Protein AF-0000000065886481 (afdb_homodimer)

pLDDT: mean 72.01, std 28.27, range [16.69, 98.62]

InterPro domains:
  IPR011701 Major facilitator superfamily [PF07690] (81-277)
  IPR020846 Major facilitator superfamily domain [PS50850] (69-283)
  IPR036259 MFS transporter superfamily [G3DSA:1.20.1250.20] (68-256)
  IPR036259 MFS transporter superfamily [SSF103473] (63-282)
  IPR050327 Proton-linked Monocarboxylate Transporter [PTHR11360] (65-282)

Secondary structure (DSSP, 8-state):
----------------------------------------------HHHHHHTS-HHHHT-----SSHHHHHHHHHHHHHHHHTHHHHTTHHHHHHHHHTTSS----HHHHHHHHHHHHHHHHHHHHHHHHHHHTT-HHHHHHHHHHHHHHHHHHHTT--SHHHHIIIIIIIIHHHHHHHHHHHHHSHHHH-STTHHHHHHHHHHHHHHHHHHHHHHHHHHHHHHHHHHHHHHHHHHHHHHHHHHHHH---SS-----S---S--TTSTTSHHHHHHHHHHH-/----------------------------------------------HHHHHHTS-HHHHT-----SSHHHHHHHHHHHHHHHHTHHHHTTHHHHHHHHHTTSS----HHHHHHHHHHHHHHHHHHHHHHHHHHHTT-HHHHHHHHHHHHHHHHHHHTT--SHHHHIIIIIIIIHHHHHHHHHHHHHSHHHH-STTHHHHHHHHHHHHHHHHHHHHHHHHHHHHHHHHHHHHHHHHHHHHHHHHHHHHH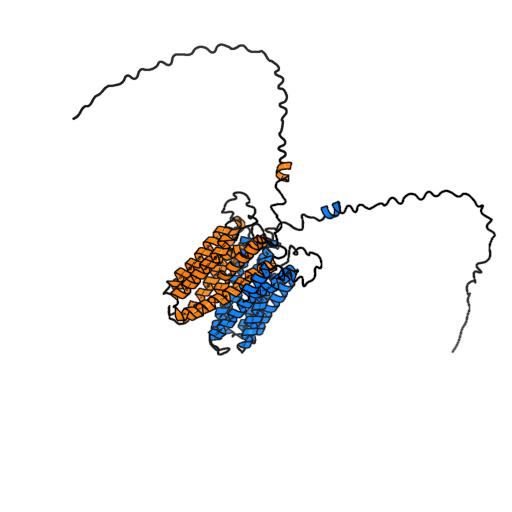---SS-----S---S--TTSTTSHHHHHHHHHHH-

Organism: Phoma sp. (NCBI:txid1707701)

Structure (mmCIF, N/CA/C/O backbone):
data_AF-0000000065886481-model_v1
#
loop_
_entity.id
_entity.type
_entity.pdbx_description
1 polymer 'MFS-type transporter eupM'
#
loop_
_atom_site.group_PDB
_atom_site.id
_atom_site.type_symbol
_atom_site.label_atom_id
_atom_site.label_alt_id
_atom_site.label_comp_id
_atom_site.label_asym_id
_atom_site.label_entity_id
_atom_site.label_seq_id
_atom_site.pdbx_PDB_ins_code
_atom_site.Cartn_x
_atom_site.Cartn_y
_atom_site.Cartn_z
_atom_site.occupancy
_atom_site.B_iso_or_equiv
_atom_site.auth_seq_id
_atom_site.auth_comp_id
_atom_site.auth_asym_id
_atom_site.auth_atom_id
_atom_site.pdbx_PDB_model_num
ATOM 1 N N . MET A 1 1 ? -82.75 -0.588 54.406 1 17.55 1 MET A N 1
ATOM 2 C CA . MET A 1 1 ? -83.062 0.242 55.562 1 17.55 1 MET A CA 1
ATOM 3 C C . MET A 1 1 ? -82.812 1.712 55.281 1 17.55 1 MET A C 1
ATOM 5 O O . MET A 1 1 ? -82.062 2.033 54.344 1 17.55 1 MET A O 1
ATOM 9 N N . SER A 1 2 ? -82.188 2.555 56.25 1 17.47 2 SER A N 1
ATOM 10 C CA . SER A 1 2 ? -82.625 3.791 56.875 1 17.47 2 SER A CA 1
ATOM 11 C C . SER A 1 2 ? -82.188 5.012 56.062 1 17.47 2 SER A C 1
ATOM 13 O O . SER A 1 2 ? -83 5.859 55.719 1 17.47 2 SER A O 1
ATOM 15 N N . ASN A 1 3 ? -81.312 5.957 56.656 1 16.69 3 ASN A N 1
ATOM 16 C CA . ASN A 1 3 ? -81.562 7.273 57.25 1 16.69 3 ASN A CA 1
ATOM 17 C C . ASN A 1 3 ? -81.125 8.391 56.312 1 16.69 3 ASN A C 1
ATOM 19 O O . ASN A 1 3 ? -80.438 8.141 55.312 1 16.69 3 ASN A O 1
ATOM 23 N N . GLN A 1 4 ? -80.125 9.352 56.75 1 17.08 4 GLN A N 1
ATOM 24 C CA . GLN A 1 4 ? -80.312 10.688 57.281 1 17.08 4 GLN A CA 1
ATOM 25 C C . GLN A 1 4 ? -80 11.766 56.25 1 17.08 4 GLN A C 1
ATOM 27 O O . GLN A 1 4 ? -79.375 11.492 55.219 1 17.08 4 GLN A O 1
ATOM 32 N N . HIS A 1 5 ? -79.438 13.055 56.625 1 17.83 5 HIS A N 1
ATOM 33 C CA . HIS A 1 5 ? -79.812 14.445 56.812 1 17.83 5 HIS A CA 1
ATOM 34 C C . HIS A 1 5 ? -79.188 15.352 55.781 1 17.83 5 HIS A C 1
ATOM 36 O O . HIS A 1 5 ? -78.562 14.867 54.812 1 17.83 5 HIS A O 1
ATOM 42 N N . SER A 1 6 ? -78.25 16.469 56.125 1 17.58 6 SER A N 1
ATOM 43 C CA . SER A 1 6 ? -78.5 17.859 56.438 1 17.58 6 SER A CA 1
ATOM 44 C C . SER A 1 6 ? -77.938 18.781 55.344 1 17.58 6 SER A C 1
ATOM 46 O O . SER A 1 6 ? -77.25 18.328 54.438 1 17.58 6 SER A O 1
ATOM 48 N N . SER A 1 7 ? -77.062 19.938 55.656 1 17.5 7 SER A N 1
ATOM 49 C CA . SER A 1 7 ? -77.312 21.375 55.812 1 17.5 7 SER A CA 1
ATOM 50 C C . SER A 1 7 ? -76.688 22.172 54.688 1 17.5 7 SER A C 1
ATOM 52 O O . SER A 1 7 ? -77.312 23.016 54.062 1 17.5 7 SER A O 1
ATOM 54 N N . THR A 1 8 ? -75.25 22.656 54.75 1 18.72 8 THR A N 1
ATOM 55 C CA . THR A 1 8 ? -74.875 24.016 55.125 1 18.72 8 THR A CA 1
ATOM 56 C C . THR A 1 8 ? -74.688 24.891 53.906 1 18.72 8 THR A C 1
ATOM 58 O O . THR A 1 8 ? -74.5 24.391 52.812 1 18.72 8 THR A O 1
ATOM 61 N N . ALA A 1 9 ? -73.812 26.141 53.938 1 19.33 9 ALA A N 1
ATOM 62 C CA . ALA A 1 9 ? -73.875 27.594 53.906 1 19.33 9 ALA A CA 1
ATOM 63 C C . ALA A 1 9 ? -73.312 28.172 52.625 1 19.33 9 ALA A C 1
ATOM 65 O O . ALA A 1 9 ? -72.125 27.922 52.312 1 19.33 9 ALA A O 1
ATOM 66 N N . ALA A 1 10 ? -73.938 28.438 51.469 1 23.09 10 ALA A N 1
ATOM 67 C CA . ALA A 1 10 ? -73.625 28.812 50.094 1 23.09 10 ALA A CA 1
ATOM 68 C C . ALA A 1 10 ? -73.062 30.234 50.031 1 23.09 10 ALA A C 1
ATOM 70 O O . ALA A 1 10 ? -73.75 31.203 50.406 1 23.09 10 ALA A O 1
ATOM 71 N N . PRO A 1 11 ? -71.625 30.375 50.25 1 20.38 11 PRO A N 1
ATOM 72 C CA . PRO A 1 11 ? -71 31.688 50.531 1 20.38 11 PRO A CA 1
ATOM 73 C C . PRO A 1 11 ? -71.5 32.75 49.562 1 20.38 11 PRO A C 1
ATOM 75 O O . PRO A 1 11 ? -71.938 32.469 48.438 1 20.38 11 PRO A O 1
ATOM 78 N N . SER A 1 12 ? -71.438 34.094 50 1 19.14 12 SER A N 1
ATOM 79 C CA . SER A 1 12 ? -71.938 35.438 49.938 1 19.14 12 SER A CA 1
ATOM 80 C C . SER A 1 12 ? -71.5 36.156 48.656 1 19.14 12 SER A C 1
ATOM 82 O O . SER A 1 12 ? -70.312 36.031 48.25 1 19.14 12 SER A O 1
ATOM 84 N N . SER A 1 13 ? -72.375 36.594 47.625 1 22.62 13 SER A N 1
ATOM 85 C CA . SER A 1 13 ? -72.562 37.219 46.344 1 22.62 13 SER A CA 1
ATOM 86 C C . SER A 1 13 ? -72 38.625 46.312 1 22.62 13 SER A C 1
ATOM 88 O O . SER A 1 13 ? -72.562 39.562 46.906 1 22.62 13 SER A O 1
ATOM 90 N N . TYR A 1 14 ? -70.5 38.688 46.625 1 19.89 14 TYR A N 1
ATOM 91 C CA . TYR A 1 14 ? -69.938 40 46.969 1 19.89 14 TYR A CA 1
ATOM 92 C C . TYR A 1 14 ? -70.25 41.031 45.875 1 19.89 14 TYR A C 1
ATOM 94 O O . TYR A 1 14 ? -69.875 40.844 44.719 1 19.89 14 TYR A O 1
ATOM 102 N N . ILE A 1 15 ? -71.375 41.75 45.906 1 22.77 15 ILE A N 1
ATOM 103 C CA . ILE A 1 15 ? -72.062 42.75 45.125 1 22.77 15 ILE A CA 1
ATOM 104 C C . ILE A 1 15 ? -71.188 44 44.938 1 22.77 15 ILE A C 1
ATOM 106 O O . ILE A 1 15 ? -70.938 44.719 45.875 1 22.77 15 ILE A O 1
ATOM 110 N N . LEU A 1 16 ? -70.062 43.75 44.125 1 20.33 16 LEU A N 1
ATOM 111 C CA . LEU A 1 16 ? -68.938 44.688 44 1 20.33 16 LEU A CA 1
ATOM 112 C C . LEU A 1 16 ? -69.438 46.062 43.562 1 20.33 16 LEU A C 1
ATOM 114 O O . LEU A 1 16 ? -69.875 46.25 42.438 1 20.33 16 LEU A O 1
ATOM 118 N N . ASP A 1 17 ? -70.062 46.719 44.406 1 18.33 17 ASP A N 1
ATOM 119 C CA . ASP A 1 17 ? -70.875 47.938 44.312 1 18.33 17 ASP A CA 1
ATOM 120 C C . ASP A 1 17 ? -70.125 49.031 43.594 1 18.33 17 ASP A C 1
ATOM 122 O O . ASP A 1 17 ? -68.938 48.969 43.406 1 18.33 17 ASP A O 1
ATOM 126 N N . SER A 1 18 ? -70.312 50.219 44.062 1 19.55 18 SER A N 1
ATOM 127 C CA . SER A 1 18 ? -70.875 51.469 43.656 1 19.55 18 SER A CA 1
ATOM 128 C C . SER A 1 18 ? -69.812 52.5 43.25 1 19.55 18 SER A C 1
ATOM 130 O O . SER A 1 18 ? -70.062 53.375 42.406 1 19.55 18 SER A O 1
ATOM 132 N N . ALA A 1 19 ? -68.688 52.656 44.125 1 19.2 19 ALA A N 1
ATOM 133 C CA . ALA A 1 19 ? -68.562 54.031 44.625 1 19.2 19 ALA A CA 1
ATOM 134 C C . ALA A 1 19 ? -68 54.969 43.562 1 19.2 19 ALA A C 1
ATOM 136 O O . ALA A 1 19 ? -67.375 54.531 42.594 1 19.2 19 ALA A O 1
ATOM 137 N N . ASN A 1 20 ? -67.312 56.188 44.031 1 21.31 20 ASN A N 1
ATOM 138 C CA . ASN A 1 20 ? -67.5 57.625 44.031 1 21.31 20 ASN A CA 1
ATOM 139 C C . ASN A 1 20 ? -66.75 58.281 42.906 1 21.31 20 ASN A C 1
ATOM 141 O O . ASN A 1 20 ? -65.812 57.688 42.344 1 21.31 20 ASN A O 1
ATOM 145 N N . GLN A 1 21 ? -66.625 59.656 42.906 1 23.11 21 GLN A N 1
ATOM 146 C CA . GLN A 1 21 ? -66.875 60.906 42.188 1 23.11 21 GLN A CA 1
ATOM 147 C C . GLN A 1 21 ? -65.625 61.5 41.562 1 23.11 21 GLN A C 1
ATOM 149 O O . GLN A 1 21 ? -65.625 62.625 41.062 1 23.11 21 GLN A O 1
ATOM 154 N N . PRO A 1 22 ? -64.5 60.75 41.219 1 23.72 22 PRO A N 1
ATOM 155 C CA . PRO A 1 22 ? -63.281 61.531 41.312 1 23.72 22 PRO A CA 1
ATOM 156 C C . PRO A 1 22 ? -63.25 62.719 40.375 1 23.72 22 PRO A C 1
ATOM 158 O O . PRO A 1 22 ? -63.875 62.656 39.281 1 23.72 22 PRO A O 1
ATOM 161 N N . THR A 1 23 ? -62.938 63.938 40.906 1 25.31 23 THR A N 1
ATOM 162 C CA . THR A 1 23 ? -62.938 65.312 40.5 1 25.31 23 THR A CA 1
ATOM 163 C C . THR A 1 23 ? -62.031 65.562 39.281 1 25.31 23 THR A C 1
ATOM 165 O O . THR A 1 23 ? -61.125 64.75 39.031 1 25.31 23 THR A O 1
ATOM 168 N N . SER A 1 24 ? -62.312 66.688 38.5 1 26.06 24 SER A N 1
ATOM 169 C CA . SER A 1 24 ? -62.125 67.188 37.156 1 26.06 24 SER A CA 1
ATOM 170 C C . SER A 1 24 ? -60.656 67.625 36.938 1 26.06 24 SER A C 1
ATOM 172 O O . SER A 1 24 ? -60.219 68.625 37.5 1 26.06 24 SER A O 1
ATOM 174 N N . PHE A 1 25 ? -59.625 66.75 37.031 1 24.38 25 PHE A N 1
ATOM 175 C CA . PHE A 1 25 ? -58.219 67.125 37.062 1 24.38 25 PHE A CA 1
ATOM 176 C C . PHE A 1 25 ? -57.875 68 35.844 1 24.38 25 PHE A C 1
ATOM 178 O O . PHE A 1 25 ? -58.219 67.625 34.719 1 24.38 25 PHE A O 1
ATOM 185 N N . ASP A 1 26 ? -57.5 69.188 36.156 1 25.75 26 ASP A N 1
ATOM 186 C CA . ASP A 1 26 ? -57.156 70.438 35.406 1 25.75 26 ASP A CA 1
ATOM 187 C C . ASP A 1 26 ? -56.094 70.125 34.344 1 25.75 26 ASP A C 1
ATOM 189 O O . ASP A 1 26 ? -55.312 69.188 34.5 1 25.75 26 ASP A O 1
ATOM 193 N N . GLY A 1 27 ? -56.094 70.812 33.156 1 22.34 27 GLY A N 1
ATOM 194 C CA . GLY A 1 27 ? -55.781 70.75 31.734 1 22.34 27 GLY A CA 1
ATOM 195 C C . GLY A 1 27 ? -54.312 70.625 31.453 1 22.34 27 GLY A C 1
ATOM 196 O O . GLY A 1 27 ? -53.875 69.688 30.719 1 22.34 27 GLY A O 1
ATOM 197 N N . ASN A 1 28 ? -53.5 71.688 31.656 1 24.64 28 ASN A N 1
ATOM 198 C CA . ASN A 1 28 ? -52.875 72.375 30.531 1 24.64 28 ASN A CA 1
ATOM 199 C C . ASN A 1 28 ? -51.438 71.875 30.312 1 24.64 28 ASN A C 1
ATOM 201 O O . ASN A 1 28 ? -50.812 72.188 29.312 1 24.64 28 ASN A O 1
ATOM 205 N N . GLU A 1 29 ? -50.688 71.562 31.406 1 25.94 29 GLU A N 1
ATOM 206 C CA . GLU A 1 29 ? -49.281 71.938 31.25 1 25.94 29 GLU A CA 1
ATOM 207 C C . GLU A 1 29 ? -48.594 71.062 30.203 1 25.94 29 GLU A C 1
ATOM 209 O O . GLU A 1 29 ? -48.594 69.875 30.312 1 25.94 29 GLU A O 1
ATOM 214 N N . GLN A 1 30 ? -48.438 71.562 28.953 1 26.36 30 GLN A N 1
ATOM 215 C CA . GLN A 1 30 ? -47.938 71 27.719 1 26.36 30 GLN A CA 1
ATOM 216 C C . GLN A 1 30 ? -46.469 70.562 27.875 1 26.36 30 GLN A C 1
ATOM 218 O O . GLN A 1 30 ? -45.562 71.375 27.766 1 26.36 30 GLN A O 1
ATOM 223 N N . GLY A 1 31 ? -46.031 69.938 29.031 1 25.8 31 GLY A N 1
ATOM 224 C CA . GLY A 1 31 ? -44.594 69.812 29.203 1 25.8 31 GLY A CA 1
ATOM 225 C C . GLY A 1 31 ? -43.906 69.125 28.016 1 25.8 31 GLY A C 1
ATOM 226 O O . GLY A 1 31 ? -44.406 68.188 27.438 1 25.8 31 GLY A O 1
ATOM 227 N N . ASP A 1 32 ? -43.156 69.938 27.266 1 30.11 32 ASP A N 1
ATOM 228 C CA . ASP A 1 32 ? -42.375 69.688 26.031 1 30.11 32 ASP A CA 1
ATOM 229 C C . ASP A 1 32 ? -41.469 68.5 26.188 1 30.11 32 ASP A C 1
ATOM 231 O O . ASP A 1 32 ? -40.562 68.5 27.016 1 30.11 32 ASP A O 1
ATOM 235 N N . VAL A 1 33 ? -41.969 67.25 26.344 1 31.19 33 VAL A N 1
ATOM 236 C CA . VAL A 1 33 ? -41.156 66.062 26.547 1 31.19 33 VAL A CA 1
ATOM 237 C C . VAL A 1 33 ? -40.156 65.938 25.406 1 31.19 33 VAL A C 1
ATOM 239 O O . VAL A 1 33 ? -40.562 65.75 24.25 1 31.19 33 VAL A O 1
ATOM 242 N N . ASN A 1 34 ? -39.125 66.75 25.406 1 33.16 34 ASN A N 1
ATOM 243 C CA . ASN A 1 34 ? -38.062 66.625 24.406 1 33.16 34 ASN A CA 1
ATOM 244 C C . ASN A 1 34 ? -37.594 65.188 24.297 1 33.16 34 ASN A C 1
ATOM 246 O O . ASN A 1 34 ? -37.125 64.562 25.281 1 33.16 34 ASN A O 1
ATOM 250 N N . PRO A 1 35 ? -38.094 64.438 23.312 1 31.16 35 PRO A N 1
ATOM 251 C CA . PRO A 1 35 ? -37.719 63 23.234 1 31.16 35 PRO A CA 1
ATOM 252 C C . PRO A 1 35 ? -36.188 62.812 23.219 1 31.16 35 PRO A C 1
ATOM 254 O O . PRO A 1 35 ? -35.469 63.562 22.562 1 31.16 35 PRO A O 1
ATOM 257 N N . LYS A 1 36 ? -35.562 62.469 24.344 1 36.16 36 LYS A N 1
ATOM 258 C CA . LYS A 1 36 ? -34.125 62.156 24.453 1 36.16 36 LYS A CA 1
ATOM 259 C C . LYS A 1 36 ? -33.688 61.281 23.281 1 36.16 36 LYS A C 1
ATOM 261 O O . LYS A 1 36 ? -34.375 60.344 22.891 1 36.16 36 LYS A O 1
ATOM 266 N N . PRO A 1 37 ? -32.781 61.75 22.453 1 34.16 37 PRO A N 1
ATOM 267 C CA . PRO A 1 37 ? -32.312 60.969 21.312 1 34.16 37 PRO A CA 1
ATOM 268 C C . PRO A 1 37 ? -31.938 59.531 21.703 1 34.16 37 PRO A C 1
ATOM 270 O O . PRO A 1 37 ? -31.391 59.312 22.781 1 34.16 37 PRO A O 1
ATOM 273 N N . LEU A 1 38 ? -32.656 58.531 21.312 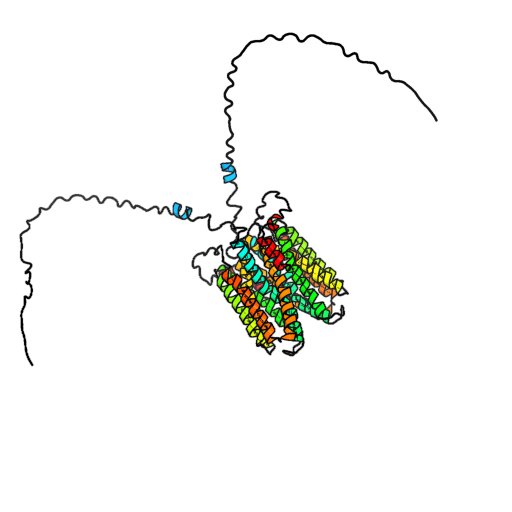1 32.03 38 LEU A N 1
ATOM 274 C CA . LEU A 1 38 ? -32.312 57.125 21.453 1 32.03 38 LEU A CA 1
ATOM 275 C C . LEU A 1 38 ? -30.844 56.906 21.109 1 32.03 38 LEU A C 1
ATOM 277 O O . LEU A 1 38 ? -30.422 57.125 19.969 1 32.03 38 LEU A O 1
ATOM 281 N N . ASP A 1 39 ? -29.953 57.281 22 1 30.69 39 ASP A N 1
ATOM 282 C CA . ASP A 1 39 ? -28.562 56.875 21.828 1 30.69 39 ASP A CA 1
ATOM 283 C C . ASP A 1 39 ? -28.469 55.469 21.25 1 30.69 39 ASP A C 1
ATOM 285 O O . ASP A 1 39 ? -29.016 54.531 21.812 1 30.69 39 ASP A O 1
ATOM 289 N N . HIS A 1 40 ? -28.516 55.344 19.922 1 31.5 40 HIS A N 1
ATOM 290 C CA . HIS A 1 40 ? -28.219 54.094 19.219 1 31.5 40 HIS A CA 1
ATOM 291 C C . HIS A 1 40 ? -27.031 53.375 19.859 1 31.5 40 HIS A C 1
ATOM 293 O O . HIS A 1 40 ? -25.891 53.844 19.781 1 31.5 40 HIS A O 1
ATOM 299 N N . ILE A 1 41 ? -27.125 52.906 21.094 1 32.47 41 ILE A N 1
ATOM 300 C CA . ILE A 1 41 ? -26.125 51.969 21.594 1 32.47 41 ILE A CA 1
ATOM 301 C C . ILE A 1 41 ? -25.812 50.906 20.547 1 32.47 41 ILE A C 1
ATOM 303 O O . ILE A 1 41 ? -26.656 50.031 20.25 1 32.47 41 ILE A O 1
ATOM 307 N N . ARG A 1 42 ? -25.344 51.312 19.375 1 32 42 ARG A N 1
ATOM 308 C CA . ARG A 1 42 ? -24.781 50.25 18.578 1 32 42 ARG A CA 1
ATOM 309 C C . ARG A 1 42 ? -23.891 49.344 19.422 1 32 42 ARG A C 1
ATOM 311 O O . ARG A 1 42 ? -22.891 49.781 19.984 1 32 42 ARG A O 1
ATOM 318 N N . PRO A 1 43 ? -24.484 48.438 20.172 1 33.53 43 PRO A N 1
ATOM 319 C CA . PRO A 1 43 ? -23.5 47.531 20.781 1 33.53 43 PRO A CA 1
ATOM 320 C C . PRO A 1 43 ? -22.375 47.156 19.812 1 33.53 43 PRO A C 1
ATOM 322 O O . PRO A 1 43 ? -22.625 46.688 18.703 1 33.53 43 PRO A O 1
ATOM 325 N N . VAL A 1 44 ? -21.375 48 19.656 1 34.25 44 VAL A N 1
ATOM 326 C CA . VAL A 1 44 ? -20.156 47.469 19.062 1 34.25 44 VAL A CA 1
ATOM 327 C C . VAL A 1 44 ? -19.875 46.062 19.594 1 34.25 44 VAL A C 1
ATOM 329 O O . VAL A 1 44 ? -19.594 45.906 20.797 1 34.25 44 VAL A O 1
ATOM 332 N N . CYS A 1 45 ? -20.75 45.094 19.219 1 31.41 45 CYS A N 1
ATOM 333 C CA . CYS A 1 45 ? -20.328 43.719 19.453 1 31.41 45 CYS A CA 1
ATOM 334 C C . CYS A 1 45 ? -18.828 43.562 19.266 1 31.41 45 CYS A C 1
ATOM 336 O O . CYS A 1 45 ? -18.297 43.875 18.188 1 31.41 45 CYS A O 1
ATOM 338 N N . ASN A 1 46 ? -18.109 43.938 20.312 1 30.52 46 ASN A N 1
ATOM 339 C CA . ASN A 1 46 ? -16.703 43.594 20.453 1 30.52 46 ASN A CA 1
ATOM 340 C C . ASN A 1 46 ? -16.406 42.25 19.781 1 30.52 46 ASN A C 1
ATOM 342 O O . ASN A 1 46 ? -16.344 41.219 20.453 1 30.52 46 ASN A O 1
ATOM 346 N N . LEU A 1 47 ? -17.078 41.938 18.625 1 34.16 47 LEU A N 1
ATOM 347 C CA . LEU A 1 47 ? -16.703 40.844 17.766 1 34.16 47 LEU A CA 1
ATOM 348 C C . LEU A 1 47 ? -15.18 40.75 17.609 1 34.16 47 LEU A C 1
ATOM 350 O O . LEU A 1 47 ? -14.648 39.719 17.234 1 34.16 47 LEU A O 1
ATOM 354 N N . GLU A 1 48 ? -14.523 41.938 17.719 1 36.28 48 GLU A N 1
ATOM 355 C CA . GLU A 1 48 ? -13.07 41.812 17.656 1 36.28 48 GLU A CA 1
ATOM 356 C C . GLU A 1 48 ? -12.523 40.969 18.812 1 36.28 48 GLU A C 1
ATOM 358 O O . GLU A 1 48 ? -11.578 40.219 18.656 1 36.28 48 GLU A O 1
ATOM 363 N N . THR A 1 49 ? -13.039 41.188 20.078 1 36.84 49 THR A N 1
ATOM 364 C CA . THR A 1 49 ? -12.547 40.438 21.219 1 36.84 49 THR A CA 1
ATOM 365 C C . THR A 1 49 ? -12.992 38.969 21.109 1 36.84 49 THR A C 1
ATOM 367 O O . THR A 1 49 ? -12.25 38.062 21.484 1 36.84 49 THR A O 1
ATOM 370 N N . GLN A 1 50 ? -14.312 38.656 20.734 1 35.25 50 GLN A N 1
ATOM 371 C CA . GLN A 1 50 ? -14.688 37.25 20.641 1 35.25 50 GLN A CA 1
ATOM 372 C C . GLN A 1 50 ? -13.969 36.594 19.469 1 35.25 50 GLN A C 1
ATOM 374 O O . GLN A 1 50 ? -13.812 35.375 19.469 1 35.25 50 GLN A O 1
ATOM 379 N N . MET A 1 51 ? -13.758 37.25 18.297 1 35.16 51 MET A N 1
ATOM 380 C CA . MET A 1 51 ? -12.953 36.594 17.266 1 35.16 51 MET A CA 1
ATOM 381 C C . MET A 1 51 ? -11.5 36.469 17.703 1 35.16 51 MET A C 1
ATOM 383 O O . MET A 1 51 ? -10.805 35.531 17.281 1 35.16 51 MET A O 1
ATOM 387 N N . SER A 1 52 ? -10.953 37.406 18.5 1 35.44 52 SER A N 1
ATOM 388 C CA . SER A 1 52 ? -9.594 37.281 19 1 35.44 52 SER A CA 1
ATOM 389 C C . SER A 1 52 ? -9.469 36.094 19.953 1 35.44 52 SER A C 1
ATOM 391 O O . SER A 1 52 ? -8.383 35.531 20.125 1 35.44 52 SER A O 1
ATOM 393 N N . ASN A 1 53 ? -10.477 35.844 20.828 1 33.97 53 ASN A N 1
ATOM 394 C CA . ASN A 1 53 ? -10.414 34.688 21.703 1 33.97 53 ASN A CA 1
ATOM 395 C C . ASN A 1 53 ? -10.758 33.375 20.953 1 33.97 53 ASN A C 1
ATOM 397 O O . ASN A 1 53 ? -11.125 32.375 21.578 1 33.97 53 ASN A O 1
ATOM 401 N N . LEU A 1 54 ? -11.375 33.5 19.75 1 35.59 54 LEU A N 1
ATOM 402 C CA . LEU A 1 54 ? -11.359 32.188 19.094 1 35.59 54 LEU A CA 1
ATOM 403 C C . LEU A 1 54 ? -9.969 31.562 19.141 1 35.59 54 LEU A C 1
ATOM 405 O O . LEU A 1 54 ? -9 32.156 18.672 1 35.59 54 LEU A O 1
ATOM 409 N N . PRO A 1 55 ? -9.727 30.797 20.188 1 33.41 55 PRO A N 1
ATOM 410 C CA . PRO A 1 55 ? -8.359 30.297 20.281 1 33.41 55 PRO A CA 1
ATOM 411 C C . PRO A 1 55 ? -7.723 30.047 18.922 1 33.41 55 PRO A C 1
ATOM 413 O O . PRO A 1 55 ? -8.18 29.188 18.172 1 33.41 55 PRO A O 1
ATOM 416 N N . THR A 1 56 ? -7.605 31 18.031 1 36.25 56 THR A N 1
ATOM 417 C CA . THR A 1 56 ? -6.723 30.938 16.859 1 36.25 56 THR A CA 1
ATOM 418 C C . THR A 1 56 ? -5.621 29.906 17.078 1 36.25 56 THR A C 1
ATOM 420 O O . THR A 1 56 ? -5.02 29.406 16.125 1 36.25 56 THR A O 1
ATOM 423 N N . ASP A 1 57 ? -5.102 29.812 18.328 1 36.12 57 ASP A N 1
ATOM 424 C CA . ASP A 1 57 ? -4.074 28.891 18.797 1 36.12 57 ASP A CA 1
ATOM 425 C C . ASP A 1 57 ? -4.508 27.438 18.625 1 36.12 57 ASP A C 1
ATOM 427 O O . ASP A 1 57 ? -3.68 26.531 18.672 1 36.12 57 ASP A O 1
ATOM 431 N N . SER A 1 58 ? -5.805 27.016 18.828 1 37.34 58 SER A N 1
ATOM 432 C CA . SER A 1 58 ? -6.336 25.656 18.906 1 37.34 58 SER A CA 1
ATOM 433 C C . SER A 1 58 ? -6.352 25 17.516 1 37.34 58 SER A C 1
ATOM 435 O O . SER A 1 58 ? -6.355 23.781 17.422 1 37.34 58 SER A O 1
ATOM 437 N N . VAL A 1 59 ? -6.844 25.656 16.484 1 40.25 59 VAL A N 1
ATOM 438 C CA . VAL A 1 59 ? -7.109 25.047 15.195 1 40.25 59 VAL A CA 1
ATOM 439 C C . VAL A 1 59 ? -5.832 24.406 14.648 1 40.25 59 VAL A C 1
ATOM 441 O O . VAL A 1 59 ? -5.867 23.312 14.078 1 40.25 59 VAL A O 1
ATOM 444 N N . TYR A 1 60 ? -4.867 25.297 14.438 1 42.94 60 TYR A N 1
ATOM 445 C CA . TYR A 1 60 ? -3.625 24.719 13.938 1 42.94 60 TYR A CA 1
ATOM 446 C C . TYR A 1 60 ? -2.871 24.016 15.055 1 42.94 60 TYR A C 1
ATOM 448 O O . TYR A 1 60 ? -1.832 24.484 15.516 1 42.94 60 TYR A O 1
ATOM 456 N N . ALA A 1 61 ? -3.539 23.625 16.141 1 50.19 61 ALA A N 1
ATOM 457 C CA . ALA A 1 61 ? -2.959 22.938 17.281 1 50.19 61 ALA A CA 1
ATOM 458 C C . ALA A 1 61 ? -1.817 22.016 16.844 1 50.19 61 ALA A C 1
ATOM 460 O O . ALA A 1 61 ? -1.933 21.312 15.844 1 50.19 61 ALA A O 1
ATOM 461 N N . SER A 1 62 ? -0.627 22.328 17.188 1 64.94 62 SER A N 1
ATOM 462 C CA . SER A 1 62 ? 0.656 21.672 16.969 1 64.94 62 SER A CA 1
ATOM 463 C C . SER A 1 62 ? 0.537 20.156 17.125 1 64.94 62 SER A C 1
ATOM 465 O O . SER A 1 62 ? -0.183 19.688 18 1 64.94 62 SER A O 1
ATOM 467 N N . GLN A 1 63 ? 0.761 19.484 16.109 1 75.69 63 GLN A N 1
ATOM 468 C CA . GLN A 1 63 ? 0.806 18.031 16.188 1 75.69 63 GLN A CA 1
ATOM 469 C C . GLN A 1 63 ? 1.534 17.578 17.453 1 75.69 63 GLN A C 1
ATOM 471 O O . GLN A 1 63 ? 2.578 18.125 17.797 1 75.69 63 GLN A O 1
ATOM 476 N N . PRO A 1 64 ? 0.822 16.891 18.312 1 73.81 64 PRO A N 1
ATOM 477 C CA . PRO A 1 64 ? 1.431 16.422 19.562 1 73.81 64 PRO A CA 1
ATOM 478 C C . PRO A 1 64 ? 2.826 15.828 19.359 1 73.81 64 PRO A C 1
ATOM 480 O O . PRO A 1 64 ? 3.717 16.031 20.188 1 73.81 64 PRO A O 1
ATOM 483 N N . ASP A 1 65 ? 3.129 15.297 18.234 1 73.19 65 ASP A N 1
ATOM 484 C CA . ASP A 1 65 ? 4.395 14.656 17.875 1 73.19 65 ASP A CA 1
ATOM 485 C C . ASP A 1 65 ? 4.824 13.664 18.953 1 73.19 65 ASP A C 1
ATOM 487 O O . ASP A 1 65 ? 6.016 13.531 19.25 1 73.19 65 ASP A O 1
ATOM 491 N N . GLY A 1 66 ? 3.924 13.148 19.688 1 72.75 66 GLY A N 1
ATOM 492 C CA . GLY A 1 66 ? 4.199 12.203 20.75 1 72.75 66 GLY A CA 1
ATOM 493 C C . GLY A 1 66 ? 3.061 12.078 21.75 1 72.75 66 GLY A C 1
ATOM 494 O O . GLY A 1 66 ? 1.974 12.617 21.516 1 72.75 66 GLY A O 1
ATOM 495 N N . GLY A 1 67 ? 3.115 11.195 22.703 1 82.81 67 GLY A N 1
ATOM 496 C CA . GLY A 1 67 ? 2.08 10.922 23.688 1 82.81 67 GLY A CA 1
ATOM 497 C C . GLY A 1 67 ? 1.349 9.617 23.438 1 82.81 67 GLY A C 1
ATOM 498 O O . GLY A 1 67 ? 1.387 9.078 22.344 1 82.81 67 GLY A O 1
ATOM 499 N N . LEU A 1 68 ? 0.77 9.18 24.484 1 85.56 68 LEU A N 1
ATOM 500 C CA . LEU A 1 68 ? 0.079 7.895 24.406 1 85.56 68 LEU A CA 1
ATOM 501 C C . LEU A 1 68 ? -1.048 7.938 23.391 1 85.56 68 LEU A C 1
ATOM 503 O O . LEU A 1 68 ? -1.236 6.984 22.625 1 85.56 68 LEU A O 1
ATOM 507 N N . VAL A 1 69 ? -1.711 9.023 23.328 1 88.44 69 VAL A N 1
ATOM 508 C CA . VAL A 1 69 ? -2.848 9.141 22.422 1 88.44 69 VAL A CA 1
ATOM 509 C C . VAL A 1 69 ? -2.359 9.109 20.969 1 88.44 69 VAL A C 1
ATOM 511 O O . VAL A 1 69 ? -2.949 8.438 20.125 1 88.44 69 VAL A O 1
ATOM 514 N N . ALA A 1 70 ? -1.294 9.789 20.672 1 91.12 70 ALA A N 1
ATOM 515 C CA . ALA A 1 70 ? -0.733 9.812 19.328 1 91.12 70 ALA A CA 1
ATOM 516 C C . ALA A 1 70 ? -0.216 8.43 18.922 1 91.12 70 ALA A C 1
ATOM 518 O O . ALA A 1 70 ? -0.47 7.969 17.812 1 91.12 70 ALA A O 1
ATOM 519 N N . TRP A 1 71 ? 0.4 7.77 19.859 1 91.12 71 TRP A N 1
ATOM 520 C CA . TRP A 1 71 ? 0.976 6.469 19.531 1 91.12 71 TRP A CA 1
ATOM 521 C C . TRP A 1 71 ? -0.108 5.402 19.453 1 91.12 71 TRP A C 1
ATOM 523 O O . TRP A 1 71 ? 0.073 4.379 18.781 1 91.12 71 TRP A O 1
ATOM 533 N N . LEU A 1 72 ? -1.209 5.629 20.125 1 92.62 72 LEU A N 1
ATOM 534 C CA . LEU A 1 72 ? -2.346 4.73 19.938 1 92.62 72 LEU A CA 1
ATOM 535 C C . LEU A 1 72 ? -2.898 4.832 18.531 1 92.62 72 LEU A C 1
ATOM 537 O O . LEU A 1 72 ? -3.393 3.844 17.969 1 92.62 72 LEU A O 1
ATOM 541 N N . GLN A 1 73 ? -2.752 6.02 17.891 1 94.25 73 GLN A N 1
ATOM 542 C CA . GLN A 1 73 ? -3.154 6.152 16.5 1 94.25 73 GLN A CA 1
ATOM 543 C C . GLN A 1 73 ? -2.217 5.379 15.578 1 94.25 73 GLN A C 1
ATOM 545 O O . GLN A 1 73 ? -2.654 4.809 14.578 1 94.25 73 GLN A O 1
ATOM 550 N N . VAL A 1 74 ? -0.966 5.34 15.945 1 94.12 74 VAL A N 1
ATOM 551 C CA . VAL A 1 74 ? 0.002 4.562 15.18 1 94.12 74 VAL A CA 1
ATOM 552 C C . VAL A 1 74 ? -0.33 3.074 15.281 1 94.12 74 VAL A C 1
ATOM 554 O O . VAL A 1 74 ? -0.265 2.346 14.289 1 94.12 74 VAL A O 1
ATOM 557 N N . LEU A 1 75 ? -0.727 2.668 16.453 1 94.94 75 LEU A N 1
ATOM 558 C CA . LEU A 1 75 ? -1.138 1.28 16.625 1 94.94 75 LEU A CA 1
ATOM 559 C C . LEU A 1 75 ? -2.365 0.961 15.789 1 94.94 75 LEU A C 1
ATOM 561 O O . LEU A 1 75 ? -2.438 -0.102 15.164 1 94.94 75 LEU A O 1
ATOM 565 N N . GLY A 1 76 ? -3.293 1.859 15.836 1 96.44 76 GLY A N 1
ATOM 566 C CA . GLY A 1 76 ? -4.457 1.68 14.977 1 96.44 76 GLY A CA 1
ATOM 567 C C . GLY A 1 76 ? -4.102 1.559 13.508 1 96.44 76 GLY A C 1
ATOM 568 O O . GLY A 1 76 ? -4.602 0.668 12.82 1 96.44 76 GLY A O 1
ATOM 569 N N . ALA A 1 77 ? -3.221 2.434 13.086 1 95.81 77 ALA A N 1
ATOM 570 C CA . ALA A 1 77 ? -2.781 2.385 11.695 1 95.81 77 ALA A CA 1
ATOM 571 C C . ALA A 1 77 ? -2.012 1.098 11.406 1 95.81 77 ALA A C 1
ATOM 573 O O . ALA A 1 77 ? -2.133 0.523 10.32 1 95.81 77 ALA A O 1
ATOM 574 N N . TRP A 1 78 ? -1.215 0.656 12.328 1 94.75 78 TRP A N 1
ATOM 575 C CA . TRP A 1 78 ? -0.478 -0.598 12.203 1 94.75 78 TRP A CA 1
ATOM 576 C C . TRP A 1 78 ? -1.431 -1.771 12 1 94.75 78 TRP A C 1
ATOM 578 O O . TRP A 1 78 ? -1.214 -2.605 11.117 1 94.75 78 TRP A O 1
ATOM 588 N N . VAL A 1 79 ? -2.455 -1.813 12.734 1 97.12 79 VAL A N 1
ATOM 589 C CA . VAL A 1 79 ? -3.447 -2.879 12.641 1 97.12 79 VAL A CA 1
ATOM 590 C C . VAL A 1 79 ? -4.148 -2.809 11.281 1 97.12 79 VAL A C 1
ATOM 592 O O . VAL A 1 79 ? -4.43 -3.84 10.672 1 97.12 79 VAL A O 1
ATOM 595 N N . LEU A 1 80 ? -4.445 -1.595 10.859 1 97.25 80 LEU A N 1
ATOM 596 C CA . LEU A 1 80 ? -5.086 -1.432 9.562 1 97.25 80 LEU A CA 1
ATOM 597 C C . LEU A 1 80 ? -4.172 -1.911 8.438 1 97.25 80 LEU A C 1
ATOM 599 O O . LEU A 1 80 ? -4.609 -2.639 7.543 1 97.25 80 LEU A O 1
ATOM 603 N N . PHE A 1 81 ? -2.904 -1.581 8.531 1 94.19 81 PHE A N 1
ATOM 604 C CA . PHE A 1 81 ? -1.938 -2.062 7.551 1 94.19 81 PHE A CA 1
ATOM 605 C C . PHE A 1 81 ? -1.847 -3.582 7.582 1 94.19 81 PHE A C 1
ATOM 607 O O . PHE A 1 81 ? -1.764 -4.227 6.535 1 94.19 81 PHE A O 1
ATOM 614 N N . PHE A 1 82 ? -1.888 -4.121 8.758 1 95.19 82 PHE A N 1
ATOM 615 C CA . PHE A 1 82 ? -1.812 -5.562 8.969 1 95.19 82 PHE A CA 1
ATOM 616 C C . PHE A 1 82 ? -2.949 -6.277 8.25 1 95.19 82 PHE A C 1
ATOM 618 O O . PHE A 1 82 ? -2.727 -7.277 7.562 1 95.19 82 PHE A O 1
ATOM 625 N N . ASN A 1 83 ? -4.098 -5.727 8.297 1 96.62 83 ASN A N 1
ATOM 626 C CA . ASN A 1 83 ? -5.293 -6.406 7.812 1 96.62 83 ASN A CA 1
ATOM 627 C C . ASN A 1 83 ? -5.629 -6 6.379 1 96.62 83 ASN A C 1
ATOM 629 O O . ASN A 1 83 ? -6.605 -6.488 5.805 1 96.62 83 ASN A O 1
ATOM 633 N N . THR A 1 84 ? -4.977 -5.078 5.773 1 93.88 84 THR A N 1
ATOM 634 C CA . THR A 1 84 ? -5.219 -4.684 4.391 1 93.88 84 THR A CA 1
ATOM 635 C C . THR A 1 84 ? -4.086 -5.156 3.486 1 93.88 84 THR A C 1
ATOM 637 O O . THR A 1 84 ? -4.148 -6.25 2.924 1 93.88 84 THR A O 1
ATOM 640 N N . TRP A 1 85 ? -2.977 -4.441 3.59 1 87.88 85 TRP A N 1
ATOM 641 C CA . TRP A 1 85 ? -1.842 -4.773 2.736 1 87.88 85 TRP A CA 1
ATOM 642 C C . TRP A 1 85 ? -1.183 -6.07 3.189 1 87.88 85 TRP A C 1
ATOM 644 O O . TRP A 1 85 ? -0.713 -6.859 2.363 1 87.88 85 TRP A O 1
ATOM 654 N N . GLY A 1 86 ? -1.132 -6.25 4.473 1 88.88 86 GLY A N 1
ATOM 655 C CA . GLY A 1 86 ? -0.591 -7.5 4.988 1 88.88 86 GLY A CA 1
ATOM 656 C C . GLY A 1 86 ? -1.399 -8.719 4.574 1 88.88 86 GLY A C 1
ATOM 657 O O . GLY A 1 86 ? -0.835 -9.742 4.191 1 88.88 86 GLY A O 1
ATOM 658 N N . ALA A 1 87 ? -2.664 -8.562 4.668 1 90.75 87 ALA A N 1
ATOM 659 C CA . ALA A 1 87 ? -3.543 -9.656 4.273 1 90.75 87 ALA A CA 1
ATOM 660 C C . ALA A 1 87 ? -3.455 -9.922 2.773 1 90.75 87 ALA A C 1
ATOM 662 O O . ALA A 1 87 ? -3.58 -11.062 2.326 1 90.75 87 ALA A O 1
ATOM 663 N N . MET A 1 88 ? -3.211 -8.906 2.01 1 86.19 88 MET A N 1
ATOM 664 C CA . MET A 1 88 ? -3.119 -9.023 0.557 1 86.19 88 MET A CA 1
ATOM 665 C C . MET A 1 88 ? -1.908 -9.859 0.156 1 86.19 88 MET A C 1
ATOM 667 O O . MET A 1 88 ? -1.931 -10.539 -0.872 1 86.19 88 MET A O 1
ATOM 671 N N . ASN A 1 89 ? -0.923 -9.898 0.973 1 77.62 89 ASN A N 1
ATOM 672 C CA . ASN A 1 89 ? 0.273 -10.688 0.693 1 77.62 89 ASN A CA 1
ATOM 673 C C . ASN A 1 89 ? 0.001 -12.18 0.819 1 77.62 89 ASN A C 1
ATOM 675 O O . ASN A 1 89 ? 0.789 -13 0.346 1 77.62 89 ASN A O 1
ATOM 679 N N . SER A 1 90 ? -1.034 -12.508 1.421 1 81.5 90 SER A N 1
ATOM 680 C CA . SER A 1 90 ? -1.388 -13.914 1.57 1 81.5 90 SER A CA 1
ATOM 681 C C . SER A 1 90 ? -2.119 -14.438 0.337 1 81.5 90 SER A C 1
ATOM 683 O O . SER A 1 90 ? -2.449 -15.625 0.258 1 81.5 90 SER A O 1
ATOM 685 N N . PHE A 1 91 ? -2.338 -13.555 -0.599 1 85.69 91 PHE A N 1
ATOM 686 C CA . PHE A 1 91 ? -3.082 -13.984 -1.777 1 85.69 91 PHE A CA 1
ATOM 687 C C . PHE A 1 91 ? -2.354 -15.117 -2.492 1 85.69 91 PHE A C 1
ATOM 689 O O . PHE A 1 91 ? -2.988 -16 -3.068 1 85.69 91 PHE A O 1
ATOM 696 N N . GLY A 1 92 ? -1.071 -15.125 -2.459 1 78.38 92 GLY A N 1
ATOM 697 C CA . GLY A 1 92 ? -0.328 -16.203 -3.08 1 78.38 92 GLY A CA 1
ATOM 698 C C . GLY A 1 92 ? -0.733 -17.578 -2.57 1 78.38 92 GLY A C 1
ATOM 699 O O . GLY A 1 92 ? -0.815 -18.531 -3.344 1 78.38 92 GLY A O 1
ATOM 700 N N . VAL A 1 93 ? -0.984 -17.672 -1.281 1 82.62 93 VAL A N 1
ATOM 701 C CA . VAL A 1 93 ? -1.401 -18.938 -0.692 1 82.62 93 VAL A CA 1
ATOM 702 C C . VAL A 1 93 ? -2.816 -19.281 -1.152 1 82.62 93 VAL A C 1
ATOM 704 O O . VAL A 1 93 ? -3.107 -20.422 -1.478 1 82.62 93 VAL A O 1
ATOM 707 N N . PHE A 1 94 ? -3.693 -18.297 -1.226 1 89.12 94 PHE A N 1
ATOM 708 C CA . PHE A 1 94 ? -5.031 -18.5 -1.768 1 89.12 94 PHE A CA 1
ATO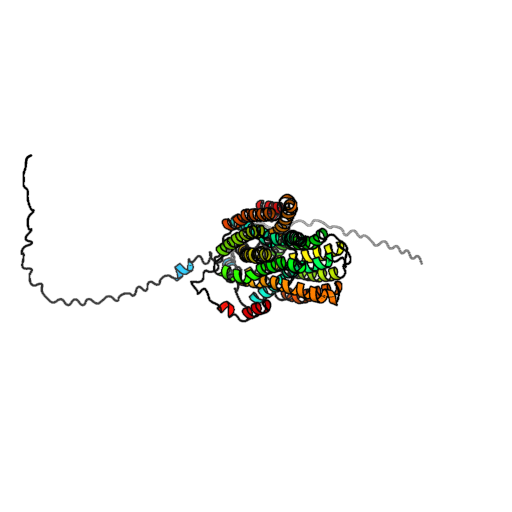M 709 C C . PHE A 1 94 ? -4.965 -18.953 -3.217 1 89.12 94 PHE A C 1
ATOM 711 O O . PHE A 1 94 ? -5.672 -19.891 -3.609 1 89.12 94 PHE A O 1
ATOM 718 N N . GLN A 1 95 ? -4.094 -18.266 -3.867 1 84.38 95 GLN A N 1
ATOM 719 C CA . GLN A 1 95 ? -3.963 -18.578 -5.289 1 84.38 95 GLN A CA 1
ATOM 720 C C . GLN A 1 95 ? -3.512 -20.016 -5.5 1 84.38 95 GLN A C 1
ATOM 722 O O . GLN A 1 95 ? -4.051 -20.734 -6.355 1 84.38 95 GLN A O 1
ATOM 727 N N . THR A 1 96 ? -2.541 -20.5 -4.75 1 81.94 96 THR A N 1
ATOM 728 C CA . THR A 1 96 ? -2.064 -21.875 -4.836 1 81.94 96 THR A CA 1
ATOM 729 C C . THR A 1 96 ? -3.188 -22.859 -4.516 1 81.94 96 THR A C 1
ATOM 731 O O . THR A 1 96 ? -3.336 -23.875 -5.188 1 81.94 96 THR A O 1
ATOM 734 N N . TYR A 1 97 ? -3.939 -22.531 -3.594 1 87.81 97 TYR A N 1
ATOM 735 C CA . TYR A 1 97 ? -5.059 -23.391 -3.219 1 87.81 97 TYR A CA 1
ATOM 736 C C . TYR A 1 97 ? -6.105 -23.438 -4.32 1 87.81 97 TYR A C 1
ATOM 738 O O . TYR A 1 97 ? -6.605 -24.5 -4.668 1 87.81 97 TYR A O 1
ATOM 746 N N . TYR A 1 98 ? -6.43 -22.328 -4.887 1 90.12 98 TYR A N 1
ATOM 747 C CA . TYR A 1 98 ? -7.414 -22.266 -5.957 1 90.12 98 TYR A CA 1
ATOM 748 C C . TYR A 1 98 ? -6.953 -23.062 -7.176 1 90.12 98 TYR A C 1
ATOM 750 O O . TYR A 1 98 ? -7.762 -23.703 -7.844 1 90.12 98 TYR A O 1
ATOM 758 N N . GLU A 1 99 ? -5.707 -22.969 -7.383 1 85.5 99 GLU A N 1
ATOM 759 C CA . GLU A 1 99 ? -5.156 -23.625 -8.562 1 85.5 99 GLU A CA 1
ATOM 760 C C . GLU A 1 99 ? -5.105 -25.141 -8.383 1 85.5 99 GLU A C 1
ATOM 762 O O . GLU A 1 99 ? -4.965 -25.875 -9.359 1 85.5 99 GLU A O 1
ATOM 767 N N . SER A 1 100 ? -5.176 -25.641 -7.188 1 86.5 100 SER A N 1
ATOM 768 C CA . SER A 1 100 ? -5.168 -27.078 -6.93 1 86.5 100 SER A CA 1
ATOM 769 C C . SER A 1 100 ? -6.41 -27.75 -7.496 1 86.5 100 SER A C 1
ATOM 771 O O . SER A 1 100 ? -6.426 -28.969 -7.707 1 86.5 100 SER A O 1
ATOM 773 N N . GLY A 1 101 ? -7.465 -26.953 -7.66 1 89.75 101 GLY A N 1
ATOM 774 C CA . GLY A 1 101 ? -8.68 -27.5 -8.234 1 89.75 101 GLY A CA 1
ATOM 775 C C . GLY A 1 101 ? -9.633 -28.062 -7.195 1 89.75 101 GLY A C 1
ATOM 776 O O . GLY A 1 101 ? -10.688 -28.594 -7.539 1 89.75 101 GLY A O 1
ATOM 777 N N . VAL A 1 102 ? -9.336 -27.938 -5.996 1 88.81 102 VAL A N 1
ATOM 778 C CA . VAL A 1 102 ? -10.148 -28.5 -4.93 1 88.81 102 VAL A CA 1
ATOM 779 C C . VAL A 1 102 ? -11.477 -27.75 -4.84 1 88.81 102 VAL A C 1
ATOM 781 O O . VAL A 1 102 ? -12.531 -28.359 -4.668 1 88.81 102 VAL A O 1
ATOM 784 N N . LEU A 1 103 ? -11.414 -26.453 -5.055 1 91.94 103 LEU A N 1
ATOM 785 C CA . LEU A 1 103 ? -12.617 -25.641 -4.906 1 91.94 103 LEU A CA 1
ATOM 786 C C . LEU A 1 103 ? -13.328 -25.484 -6.246 1 91.94 103 LEU A C 1
ATOM 788 O O . LEU A 1 103 ? -14.547 -25.625 -6.324 1 91.94 103 LEU A O 1
ATOM 792 N N . PHE A 1 104 ? -12.57 -25.203 -7.227 1 92.12 104 PHE A N 1
ATOM 793 C CA . PHE A 1 104 ? -13.055 -25.062 -8.594 1 92.12 104 PHE A CA 1
ATOM 794 C C . PHE A 1 104 ? -11.922 -25.281 -9.594 1 92.12 104 PHE A C 1
ATOM 796 O O . PHE A 1 104 ? -10.75 -25.266 -9.219 1 92.12 104 PHE A O 1
ATOM 803 N N . ASP A 1 105 ? -12.406 -25.547 -10.859 1 92.19 105 ASP A N 1
ATOM 804 C CA . ASP A 1 105 ? -11.438 -25.75 -11.93 1 92.19 105 ASP A CA 1
ATOM 805 C C . ASP A 1 105 ? -11.414 -24.562 -12.883 1 92.19 105 ASP A C 1
ATOM 807 O O . ASP A 1 105 ? -12.344 -24.375 -13.664 1 92.19 105 ASP A O 1
ATOM 811 N N . ARG A 1 106 ? -10.352 -23.75 -12.695 1 91.12 106 ARG A N 1
ATOM 812 C CA . ARG A 1 106 ? -10.172 -22.578 -13.539 1 91.12 106 ARG A CA 1
ATOM 813 C C . ARG A 1 106 ? -8.695 -22.375 -13.883 1 91.12 106 ARG A C 1
ATOM 815 O O . ARG A 1 106 ? -7.816 -22.891 -13.195 1 91.12 106 ARG A O 1
ATOM 822 N N . SER A 1 107 ? -8.57 -21.719 -14.977 1 85.81 107 SER A N 1
ATOM 823 C CA . SER A 1 107 ? -7.203 -21.453 -15.406 1 85.81 107 SER A CA 1
ATOM 824 C C . SER A 1 107 ? -6.469 -20.562 -14.414 1 85.81 107 SER A C 1
ATOM 826 O O . SER A 1 107 ? -7.098 -19.812 -13.664 1 85.81 107 SER A O 1
ATOM 828 N N . SER A 1 108 ? -5.215 -20.703 -14.406 1 81.5 108 SER A N 1
ATOM 829 C CA . SER A 1 108 ? -4.379 -19.859 -13.555 1 81.5 108 SER A CA 1
ATOM 830 C C . SER A 1 108 ? -4.594 -18.375 -13.859 1 81.5 108 SER A C 1
ATOM 832 O O . SER A 1 108 ? -4.551 -17.547 -12.953 1 81.5 108 SER A O 1
ATOM 834 N N . SER A 1 109 ? -4.793 -18.078 -15.07 1 76.81 109 SER A N 1
ATOM 835 C CA . SER A 1 109 ? -5.051 -16.703 -15.477 1 76.81 109 SER A CA 1
ATOM 836 C C . SER A 1 109 ? -6.34 -16.172 -14.852 1 76.81 109 SER A C 1
ATOM 838 O O . SER A 1 109 ? -6.371 -15.055 -14.328 1 76.81 109 SER A O 1
ATOM 840 N N . ASP A 1 110 ? -7.316 -16.969 -14.891 1 84.81 110 ASP A N 1
ATOM 841 C CA . ASP A 1 110 ? -8.586 -16.578 -14.281 1 84.81 110 ASP A CA 1
ATOM 842 C C . ASP A 1 110 ? -8.422 -16.359 -12.773 1 84.81 110 ASP A C 1
ATOM 844 O O . ASP A 1 110 ? -8.938 -15.383 -12.227 1 84.81 110 ASP A O 1
ATOM 848 N N . ILE A 1 111 ? -7.711 -17.219 -12.188 1 87.06 111 ILE A N 1
ATOM 849 C CA . ILE A 1 111 ? -7.531 -17.172 -10.734 1 87.06 111 ILE A CA 1
ATOM 850 C C . ILE A 1 111 ? -6.73 -15.938 -10.359 1 87.06 111 ILE A C 1
ATOM 852 O O . ILE A 1 111 ? -7.016 -15.289 -9.344 1 87.06 111 ILE A O 1
ATOM 856 N N . ALA A 1 112 ? -5.816 -15.547 -11.188 1 78.38 112 ALA A N 1
ATOM 857 C CA . ALA A 1 112 ? -4.988 -14.367 -10.93 1 78.38 112 ALA A CA 1
ATOM 858 C C . ALA A 1 112 ? -5.832 -13.102 -10.914 1 78.38 112 ALA A C 1
ATOM 860 O O . ALA A 1 112 ? -5.492 -12.133 -10.234 1 78.38 112 ALA A O 1
ATOM 861 N N . TRP A 1 113 ? -6.973 -13.109 -11.508 1 80.31 113 TRP A N 1
ATOM 862 C CA . TRP A 1 113 ? -7.859 -11.953 -11.57 1 80.31 113 TRP A CA 1
ATOM 863 C C . TRP A 1 113 ? -8.469 -11.664 -10.203 1 80.31 113 TRP A C 1
ATOM 865 O O . TRP A 1 113 ? -8.805 -10.523 -9.891 1 80.31 113 TRP A O 1
ATOM 875 N N . ILE A 1 114 ? -8.609 -12.688 -9.406 1 88.69 114 ILE A N 1
ATOM 876 C CA . ILE A 1 114 ? -9.148 -12.477 -8.07 1 88.69 114 ILE A CA 1
ATOM 877 C C . ILE A 1 114 ? -8.258 -11.508 -7.301 1 88.69 114 ILE A C 1
ATOM 879 O O . ILE A 1 114 ? -8.734 -10.5 -6.77 1 88.69 114 ILE A O 1
ATOM 883 N N . GLY A 1 115 ? -6.969 -11.805 -7.328 1 85.25 115 GLY A N 1
ATOM 884 C CA . GLY A 1 115 ? -6.016 -10.93 -6.664 1 85.25 115 GLY A CA 1
ATOM 885 C C . GLY A 1 115 ? -5.914 -9.562 -7.305 1 85.25 115 GLY A C 1
ATOM 886 O O . GLY A 1 115 ? -5.809 -8.547 -6.605 1 85.25 115 GLY A O 1
ATOM 887 N N . SER A 1 116 ? -6.023 -9.523 -8.594 1 80.06 116 SER A N 1
ATOM 888 C CA . SER A 1 116 ? -5.93 -8.266 -9.328 1 80.06 116 SER A CA 1
ATOM 889 C C . SER A 1 116 ? -7.117 -7.359 -9.023 1 80.06 116 SER A C 1
ATOM 891 O O . SER A 1 116 ? -6.945 -6.156 -8.805 1 80.06 116 SER A O 1
ATOM 893 N N . ILE A 1 117 ? -8.219 -7.934 -8.984 1 86.56 117 ILE A N 1
ATOM 894 C CA . ILE A 1 117 ? -9.43 -7.164 -8.727 1 86.56 117 ILE A CA 1
ATOM 895 C C . ILE A 1 117 ? -9.422 -6.672 -7.277 1 86.56 117 ILE A C 1
ATOM 897 O O . ILE A 1 117 ? -9.805 -5.531 -7 1 86.56 117 ILE A O 1
ATOM 901 N N . GLN A 1 118 ? -9.016 -7.559 -6.438 1 90.81 118 GLN A N 1
ATOM 902 C CA . GLN A 1 118 ? -8.93 -7.16 -5.035 1 90.81 118 GLN A CA 1
ATOM 903 C C . GLN A 1 118 ? -8.008 -5.953 -4.859 1 90.81 118 GLN A C 1
ATOM 905 O O . GLN A 1 118 ? -8.383 -4.973 -4.211 1 90.81 118 GLN A O 1
ATOM 910 N N . THR A 1 119 ? -6.887 -6.023 -5.453 1 86.31 119 THR A N 1
ATOM 911 C CA . THR A 1 119 ? -5.914 -4.941 -5.34 1 86.31 119 THR A CA 1
ATOM 912 C C . THR A 1 119 ? -6.43 -3.678 -6.02 1 86.31 119 THR A C 1
ATOM 914 O O . THR A 1 119 ? -6.25 -2.572 -5.504 1 86.31 119 THR A O 1
ATOM 917 N N . PHE A 1 120 ? -7.047 -3.875 -7.133 1 84.94 120 PHE A N 1
ATOM 918 C CA . PHE A 1 120 ? -7.621 -2.742 -7.848 1 84.94 120 PHE A CA 1
ATOM 919 C C . PHE A 1 120 ? -8.672 -2.039 -6.996 1 84.94 120 PHE A C 1
ATOM 921 O O . PHE A 1 120 ? -8.664 -0.812 -6.879 1 84.94 120 PHE A O 1
ATOM 928 N N . CYS A 1 121 ? -9.555 -2.797 -6.438 1 91.44 121 CYS A N 1
ATOM 929 C CA . CYS A 1 121 ? -10.609 -2.229 -5.609 1 91.44 121 CYS A CA 1
ATOM 930 C C . CYS A 1 121 ? -10.031 -1.512 -4.398 1 91.44 121 CYS A C 1
ATOM 932 O O . CYS A 1 121 ? -10.477 -0.422 -4.039 1 91.44 121 CYS A O 1
ATOM 934 N N . LEU A 1 122 ? -9.055 -2.084 -3.791 1 90.12 122 LEU A N 1
ATOM 935 C CA . LEU A 1 122 ? -8.414 -1.478 -2.627 1 90.12 122 LEU A CA 1
ATOM 936 C C . LEU A 1 122 ? -7.859 -0.1 -2.969 1 90.12 122 LEU A C 1
ATOM 938 O O . LEU A 1 122 ? -8.055 0.859 -2.221 1 90.12 122 LEU A O 1
ATOM 942 N N . GLN A 1 123 ? -7.266 0.029 -4.059 1 84.94 123 GLN A N 1
ATOM 943 C CA . GLN A 1 123 ? -6.594 1.271 -4.426 1 84.94 123 GLN A CA 1
ATOM 944 C C . GLN A 1 123 ? -7.574 2.264 -5.043 1 84.94 123 GLN A C 1
ATOM 946 O O . GLN A 1 123 ? -7.48 3.469 -4.801 1 84.94 123 GLN A O 1
ATOM 951 N N . ALA A 1 124 ? -8.469 1.768 -5.801 1 86.12 124 ALA A N 1
ATOM 952 C CA . ALA A 1 124 ? -9.445 2.625 -6.469 1 86.12 124 ALA A CA 1
ATOM 953 C C . ALA A 1 124 ? -10.422 3.23 -5.469 1 86.12 124 ALA A C 1
ATOM 955 O O . ALA A 1 124 ? -10.914 4.348 -5.664 1 86.12 124 ALA A O 1
ATOM 956 N N . MET A 1 125 ? -10.672 2.498 -4.453 1 90.62 125 MET A N 1
ATOM 957 C CA . MET A 1 125 ? -11.617 2.98 -3.447 1 90.62 125 MET A CA 1
ATOM 958 C C . MET A 1 125 ? -11.086 4.23 -2.754 1 90.62 125 MET A C 1
ATOM 960 O O . MET A 1 125 ? -11.844 4.961 -2.113 1 90.62 125 MET A O 1
ATOM 964 N N . GLY A 1 126 ? -9.828 4.477 -2.867 1 85.69 126 GLY A N 1
ATOM 965 C CA . GLY A 1 126 ? -9.281 5.723 -2.346 1 85.69 126 GLY A CA 1
ATOM 966 C C . GLY A 1 126 ? -9.938 6.953 -2.947 1 85.69 126 GLY A C 1
ATOM 967 O O . GLY A 1 126 ? -10.102 7.969 -2.268 1 85.69 126 GLY A O 1
ATOM 968 N N . LEU A 1 127 ? -10.336 6.805 -4.164 1 86 127 LEU A N 1
ATOM 969 C CA . LEU A 1 127 ? -10.969 7.918 -4.859 1 86 127 LEU A CA 1
ATOM 970 C C . LEU A 1 127 ? -12.344 8.211 -4.273 1 86 127 LEU A C 1
ATOM 972 O O . LEU A 1 127 ? -12.797 9.359 -4.293 1 86 127 LEU A O 1
ATOM 976 N N . VAL A 1 128 ? -12.914 7.23 -3.775 1 88.81 128 VAL A N 1
ATOM 977 C CA . VAL A 1 128 ? -14.242 7.387 -3.195 1 88.81 128 VAL A CA 1
ATOM 978 C C . VAL A 1 128 ? -14.125 7.707 -1.708 1 88.81 128 VAL A C 1
ATOM 980 O O . VAL A 1 128 ? -14.789 8.625 -1.21 1 88.81 128 VAL A O 1
ATOM 983 N N . ALA A 1 129 ? -13.281 7.023 -1.046 1 91.69 129 ALA A N 1
ATOM 984 C CA . ALA A 1 129 ? -13.109 7.18 0.397 1 91.69 129 ALA A CA 1
ATOM 985 C C . ALA A 1 129 ? -12.484 8.531 0.731 1 91.69 129 ALA A C 1
ATOM 987 O O . ALA A 1 129 ? -12.688 9.07 1.822 1 91.69 129 ALA A O 1
ATOM 988 N N . GLY A 1 130 ? -11.742 9.086 -0.243 1 88.62 130 GLY A N 1
ATOM 989 C CA . GLY A 1 130 ? -11.062 10.352 -0.012 1 88.62 130 GLY A CA 1
ATOM 990 C C . GLY A 1 130 ? -12.016 11.492 0.297 1 88.62 130 GLY A C 1
ATOM 991 O O . GLY A 1 130 ? -11.969 12.062 1.387 1 88.62 130 GLY A O 1
ATOM 992 N N . PRO A 1 131 ? -12.867 11.742 -0.629 1 86.56 131 PRO A N 1
ATOM 993 C CA . PRO A 1 131 ? -13.836 12.812 -0.387 1 86.56 131 PRO A CA 1
ATOM 994 C C . PRO A 1 131 ? -14.734 12.539 0.817 1 86.56 131 PRO A C 1
ATOM 996 O O . PRO A 1 131 ? -15.125 13.461 1.525 1 86.56 131 PRO A O 1
ATOM 999 N N . LEU A 1 132 ? -15.055 11.336 1.04 1 89.62 132 LEU A N 1
ATOM 1000 C CA . LEU A 1 132 ? -15.844 10.984 2.215 1 89.62 132 LEU A CA 1
ATOM 1001 C C . LEU A 1 132 ? -15.07 11.281 3.496 1 89.62 132 LEU A C 1
ATOM 1003 O O . LEU A 1 132 ? -15.648 11.766 4.477 1 89.62 132 LEU A O 1
ATOM 1007 N N . TYR A 1 133 ? -13.836 11.016 3.48 1 90.38 133 TYR A N 1
ATOM 1008 C CA . TYR A 1 133 ? -12.961 11.336 4.605 1 90.38 133 TYR A CA 1
ATOM 1009 C C . TYR A 1 133 ? -12.93 12.836 4.855 1 90.38 133 TYR A C 1
ATOM 1011 O O . TYR A 1 133 ? -13.039 13.289 6 1 90.38 133 TYR A O 1
ATOM 1019 N N . ASP A 1 134 ? -12.82 13.633 3.801 1 86.94 134 ASP A N 1
ATOM 1020 C CA . ASP A 1 134 ? -12.703 15.086 3.906 1 86.94 134 ASP A CA 1
ATOM 1021 C C . ASP A 1 134 ? -13.984 15.703 4.449 1 86.94 134 ASP A C 1
ATOM 1023 O O . ASP A 1 134 ? -13.961 16.797 5.008 1 86.94 134 ASP A O 1
ATOM 1027 N N . ARG A 1 135 ? -15.055 14.898 4.297 1 88 135 ARG A N 1
ATOM 1028 C CA . ARG A 1 135 ? -16.328 15.398 4.789 1 88 135 ARG A CA 1
ATOM 1029 C C . ARG A 1 135 ? -16.594 14.93 6.219 1 88 135 ARG A C 1
ATOM 1031 O O . ARG A 1 135 ? -17.703 15.039 6.719 1 88 135 ARG A O 1
ATOM 1038 N N . GLY A 1 136 ? -15.703 14.391 6.773 1 86.69 136 GLY A N 1
ATOM 1039 C CA . GLY A 1 136 ? -15.828 13.977 8.164 1 86.69 136 GLY A CA 1
ATOM 1040 C C . GLY A 1 136 ? -16.25 12.523 8.32 1 86.69 136 GLY A C 1
ATOM 1041 O O . GLY A 1 136 ? -16.781 12.133 9.359 1 86.69 136 GLY A O 1
ATOM 1042 N N . GLY A 1 137 ? -16.109 11.75 7.398 1 91.12 137 GLY A N 1
ATOM 1043 C CA . GLY A 1 137 ? -16.531 10.359 7.426 1 91.12 137 GLY A CA 1
ATOM 1044 C C . GLY A 1 137 ? -15.453 9.414 7.918 1 91.12 137 GLY A C 1
ATOM 1045 O O . GLY A 1 137 ? -15.352 8.281 7.449 1 91.12 137 GLY A O 1
ATOM 1046 N N . PHE A 1 138 ? -14.648 9.891 8.836 1 92.31 138 PHE A N 1
ATOM 1047 C CA . PHE A 1 138 ? -13.539 9.086 9.328 1 92.31 138 PHE A CA 1
ATOM 1048 C C . PHE A 1 138 ? -14.055 7.816 10 1 92.31 138 PHE A C 1
ATOM 1050 O O . PHE A 1 138 ? -13.656 6.707 9.633 1 92.31 138 PHE A O 1
ATOM 1057 N N . LYS A 1 139 ? -15.023 7.91 10.898 1 93.44 139 LYS A N 1
ATOM 1058 C CA . LYS A 1 139 ? -15.531 6.77 11.656 1 93.44 139 LYS A CA 1
ATOM 1059 C C . LYS A 1 139 ? -16.344 5.836 10.773 1 93.44 139 LYS A C 1
ATOM 1061 O O . LYS A 1 139 ? -16.297 4.617 10.93 1 93.44 139 LYS A O 1
ATOM 1066 N N . ILE A 1 140 ? -17.031 6.426 9.867 1 95.19 140 ILE A N 1
ATOM 1067 C CA . ILE A 1 140 ? -17.844 5.613 8.961 1 95.19 140 ILE A CA 1
ATOM 1068 C C . ILE A 1 140 ? -16.922 4.738 8.109 1 95.19 140 ILE A C 1
ATOM 1070 O O . ILE A 1 140 ? -17.219 3.562 7.879 1 95.19 140 ILE A O 1
ATOM 1074 N N . LEU A 1 141 ? -15.836 5.285 7.688 1 96.75 141 LEU A N 1
ATOM 1075 C CA . LEU A 1 141 ? -14.898 4.543 6.852 1 96.75 141 LEU A CA 1
ATOM 1076 C C . LEU A 1 141 ? -14.266 3.402 7.641 1 96.75 141 LEU A C 1
ATOM 1078 O O . LEU A 1 141 ? -14.18 2.273 7.148 1 96.75 141 LEU A O 1
ATOM 1082 N N . ILE A 1 142 ? -13.859 3.637 8.859 1 97.5 142 ILE A N 1
ATOM 1083 C CA . ILE A 1 142 ? -13.195 2.627 9.68 1 97.5 142 ILE A CA 1
ATOM 1084 C C . ILE A 1 142 ? -14.18 1.509 10.016 1 97.5 142 ILE A C 1
ATOM 1086 O O . ILE A 1 142 ? -13.852 0.327 9.883 1 97.5 142 ILE A O 1
ATOM 1090 N N . VAL A 1 143 ? -15.414 1.89 10.367 1 97.81 143 VAL A N 1
ATOM 1091 C CA . VAL A 1 143 ? -16.391 0.899 10.805 1 97.81 143 VAL A CA 1
ATOM 1092 C C . VAL A 1 143 ? -16.875 0.089 9.602 1 97.81 143 VAL A C 1
ATOM 1094 O O . VAL A 1 143 ? -16.891 -1.144 9.641 1 97.81 143 VAL A O 1
ATOM 1097 N N . THR A 1 144 ? -17.219 0.782 8.531 1 97.69 144 THR A N 1
ATOM 1098 C CA . THR A 1 144 ? -17.734 0.077 7.359 1 97.69 144 THR A CA 1
ATOM 1099 C C . THR A 1 144 ? -16.641 -0.802 6.742 1 97.69 144 THR A C 1
ATOM 1101 O O . THR A 1 144 ? -16.922 -1.926 6.316 1 97.69 144 THR A O 1
ATOM 1104 N N . GLY A 1 145 ? -15.414 -0.258 6.668 1 98.25 145 GLY A N 1
ATOM 1105 C CA . GLY A 1 145 ? -14.312 -1.068 6.172 1 98.25 145 GLY A CA 1
ATOM 1106 C C . GLY A 1 145 ? -14.047 -2.297 7.02 1 98.25 145 GLY A C 1
ATOM 1107 O O . GLY A 1 145 ? -13.859 -3.395 6.492 1 98.25 145 GLY A O 1
ATOM 1108 N N . SER A 1 146 ? -14.078 -2.146 8.32 1 98.5 146 SER A N 1
ATOM 1109 C CA . SER A 1 146 ? -13.812 -3.252 9.234 1 98.5 146 SER A CA 1
ATOM 1110 C C . SER A 1 146 ? -14.883 -4.328 9.133 1 98.5 146 SER A C 1
ATOM 1112 O O . SER A 1 146 ? -14.578 -5.516 9.023 1 98.5 146 SER A O 1
ATOM 1114 N N . VAL A 1 147 ? -16.094 -3.916 9.125 1 98.44 147 VAL A N 1
ATOM 1115 C CA . VAL A 1 147 ? -17.203 -4.859 9.008 1 98.44 147 VAL A CA 1
ATOM 1116 C C . VAL A 1 147 ? -17.141 -5.555 7.645 1 98.44 147 VAL A C 1
ATOM 1118 O O . VAL A 1 147 ? -17.406 -6.758 7.543 1 98.44 147 VAL A O 1
ATOM 1121 N N . GLY A 1 148 ? -16.828 -4.801 6.652 1 98.62 148 GLY A N 1
ATOM 1122 C CA . GLY A 1 148 ? -16.719 -5.359 5.316 1 98.62 148 GLY A CA 1
ATOM 1123 C C . GLY A 1 148 ? -15.656 -6.438 5.203 1 98.62 148 GLY A C 1
ATOM 1124 O O . GLY A 1 148 ? -15.883 -7.477 4.578 1 98.62 148 GLY A O 1
ATOM 1125 N N . VAL A 1 149 ? -14.508 -6.199 5.754 1 98.44 149 VAL A N 1
ATOM 1126 C CA . VAL A 1 149 ? -13.414 -7.164 5.695 1 98.44 149 VAL A CA 1
ATOM 1127 C C . VAL A 1 149 ? -13.82 -8.453 6.402 1 98.44 149 VAL A C 1
ATOM 1129 O O . VAL A 1 149 ? -13.672 -9.547 5.848 1 98.44 149 VAL A O 1
ATOM 1132 N N . VAL A 1 150 ? -14.352 -8.352 7.602 1 98.56 150 VAL A N 1
ATOM 1133 C CA . VAL A 1 150 ? -14.742 -9.523 8.375 1 98.56 150 VAL A CA 1
ATOM 1134 C C . VAL A 1 150 ? -15.852 -10.281 7.648 1 98.56 150 VAL A C 1
ATOM 1136 O O . VAL A 1 150 ? -15.781 -11.5 7.5 1 98.56 150 VAL A O 1
ATOM 1139 N N . SER A 1 151 ? -16.828 -9.539 7.16 1 98.62 151 SER A N 1
ATOM 1140 C CA . SER A 1 151 ? -17.906 -10.172 6.41 1 98.62 151 SER A CA 1
ATOM 1141 C C . SER A 1 151 ? -17.375 -10.836 5.141 1 98.62 151 SER A C 1
ATOM 1143 O O . SER A 1 151 ? -17.891 -11.883 4.73 1 98.62 151 SER A O 1
ATOM 1145 N N . GLY A 1 152 ? -16.438 -10.195 4.555 1 98.56 152 GLY A N 1
ATOM 1146 C CA . GLY A 1 152 ? -15.844 -10.766 3.359 1 98.56 152 GLY A CA 1
ATOM 1147 C C . GLY A 1 152 ? -15.203 -12.125 3.602 1 98.56 152 GLY A C 1
ATOM 1148 O O . GLY A 1 152 ? -15.43 -13.062 2.836 1 98.56 152 GLY A O 1
ATOM 1149 N N . TYR A 1 153 ? -14.445 -12.219 4.633 1 98.44 153 TYR A N 1
ATOM 1150 C CA . TYR A 1 153 ? -13.836 -13.5 4.965 1 98.44 153 TYR A CA 1
ATOM 1151 C C . TYR A 1 153 ? -14.898 -14.539 5.305 1 98.44 153 TYR A C 1
ATOM 1153 O O . TYR A 1 153 ? -14.781 -15.711 4.918 1 98.44 153 TYR A O 1
ATOM 1161 N N . MET A 1 154 ? -15.922 -14.148 6.016 1 98.5 154 MET A N 1
ATOM 1162 C CA . MET A 1 154 ? -16.984 -15.078 6.363 1 98.5 154 MET A CA 1
ATOM 1163 C C . MET A 1 154 ? -17.719 -15.562 5.113 1 98.5 154 MET A C 1
ATOM 1165 O O . MET A 1 154 ? -18.031 -16.75 4.988 1 98.5 154 MET A O 1
ATOM 1169 N N . MET A 1 155 ? -17.938 -14.648 4.215 1 98.62 155 MET A N 1
ATOM 1170 C CA . MET A 1 155 ? -18.594 -15.031 2.971 1 98.62 155 MET A CA 1
ATOM 1171 C C . MET A 1 155 ? -17.688 -15.906 2.119 1 98.62 155 MET A C 1
ATOM 1173 O O . MET A 1 155 ? -18.156 -16.828 1.449 1 98.62 155 MET A O 1
ATOM 1177 N N . LEU A 1 156 ? -16.438 -15.57 2.117 1 98.06 156 LEU A N 1
ATOM 1178 C CA . LEU A 1 156 ? -15.453 -16.344 1.365 1 98.06 156 LEU A CA 1
ATOM 1179 C C . LEU A 1 156 ? -15.438 -17.797 1.84 1 98.06 156 LEU A C 1
ATOM 1181 O O . LEU A 1 156 ? -15.266 -18.719 1.035 1 98.06 156 LEU A O 1
ATOM 1185 N N . SER A 1 157 ? -15.672 -18.016 3.133 1 97.75 157 SER A N 1
ATOM 1186 C CA . SER A 1 157 ? -15.648 -19.359 3.719 1 97.75 157 SER A CA 1
ATOM 1187 C C . SER A 1 157 ? -16.781 -20.219 3.17 1 97.75 157 SER A C 1
ATOM 1189 O O . SER A 1 157 ? -16.719 -21.453 3.223 1 97.75 157 SER A O 1
ATOM 1191 N N . LEU A 1 158 ? -17.781 -19.625 2.598 1 97.44 158 LEU A N 1
ATOM 1192 C CA . LEU A 1 158 ? -18.953 -20.359 2.113 1 97.44 158 LEU A CA 1
ATOM 1193 C C . LEU A 1 158 ? -18.875 -20.578 0.609 1 97.44 158 LEU A C 1
ATOM 1195 O O . LEU A 1 158 ? -19.734 -21.25 0.03 1 97.44 158 LEU A O 1
ATOM 1199 N N . CYS A 1 159 ? -17.812 -20.016 0.048 1 97.56 159 CYS A N 1
ATOM 1200 C CA . CYS A 1 159 ? -17.734 -20.047 -1.408 1 97.56 159 CYS A CA 1
ATOM 1201 C C . CYS A 1 159 ? -17.375 -21.453 -1.908 1 97.56 159 CYS A C 1
ATOM 1203 O O . CYS A 1 159 ? -16.562 -22.141 -1.296 1 97.56 159 CYS A O 1
ATOM 1205 N N . GLU A 1 160 ? -18.031 -21.797 -3.08 1 95.5 160 GLU A N 1
ATOM 1206 C CA . GLU A 1 160 ? -17.75 -23.094 -3.715 1 95.5 160 GLU A CA 1
ATOM 1207 C C . GLU A 1 160 ? -17.453 -22.922 -5.203 1 95.5 160 GLU A C 1
ATOM 1209 O O . GLU A 1 160 ? -17.016 -23.859 -5.867 1 95.5 160 GLU A O 1
ATOM 1214 N N . GLU A 1 161 ? -17.75 -21.703 -5.66 1 96.81 161 GLU A N 1
ATOM 1215 C CA . GLU A 1 161 ? -17.562 -21.438 -7.082 1 96.81 161 GLU A CA 1
ATOM 1216 C C . GLU A 1 161 ? -16.656 -20.219 -7.293 1 96.81 161 GLU A C 1
ATOM 1218 O O . GLU A 1 161 ? -16.547 -19.359 -6.418 1 96.81 161 GLU A O 1
ATOM 1223 N N . PHE A 1 162 ? -16.188 -20.141 -8.484 1 96.75 162 PHE A N 1
ATOM 1224 C CA . PHE A 1 162 ? -15.234 -19.094 -8.844 1 96.75 162 PHE A CA 1
ATOM 1225 C C . PHE A 1 162 ? -15.867 -17.719 -8.703 1 96.75 162 PHE A C 1
ATOM 1227 O O . PHE A 1 162 ? -15.266 -16.812 -8.125 1 96.75 162 PHE A O 1
ATOM 1234 N N . TRP A 1 163 ? -17.094 -17.625 -9.266 1 96.06 163 TRP A N 1
ATOM 1235 C CA . TRP A 1 163 ? -17.703 -16.297 -9.273 1 96.06 163 TRP A CA 1
ATOM 1236 C C . TRP A 1 163 ? -18.016 -15.828 -7.852 1 96.06 163 TRP A C 1
ATOM 1238 O O . TRP A 1 163 ? -17.984 -14.633 -7.566 1 96.06 163 TRP A O 1
ATOM 1248 N N . GLN A 1 164 ? -18.25 -16.75 -6.934 1 97.81 164 GLN A N 1
ATOM 1249 C CA . GLN A 1 164 ? -18.484 -16.422 -5.531 1 97.81 164 GLN A CA 1
ATOM 1250 C C . GLN A 1 164 ? -17.203 -15.891 -4.879 1 97.81 164 GLN A C 1
ATOM 1252 O O . GLN A 1 164 ? -17.25 -14.922 -4.125 1 97.81 164 GLN A O 1
ATOM 1257 N N . VAL A 1 165 ? -16.156 -16.531 -5.215 1 97.88 165 VAL A N 1
ATOM 1258 C CA . VAL A 1 165 ? -14.867 -16.125 -4.668 1 97.88 165 VAL A CA 1
ATOM 1259 C C . VAL A 1 165 ? -14.484 -14.742 -5.203 1 97.88 165 VAL A C 1
ATOM 1261 O O . VAL A 1 165 ? -13.992 -13.898 -4.457 1 97.88 165 VAL A O 1
ATOM 1264 N N . LEU A 1 166 ? -14.75 -14.578 -6.453 1 96.88 166 LEU A N 1
ATOM 1265 C CA . LEU A 1 166 ? -14.477 -13.289 -7.078 1 96.88 166 LEU A CA 1
ATOM 1266 C C . LEU A 1 166 ? -15.25 -12.172 -6.379 1 96.88 166 LEU A C 1
ATOM 1268 O O . LEU A 1 166 ? -14.703 -11.102 -6.125 1 96.88 166 LEU A O 1
ATOM 1272 N N . LEU A 1 167 ? -16.406 -12.43 -6.008 1 97.81 167 LEU A N 1
ATOM 1273 C CA . LEU A 1 167 ? -17.266 -11.438 -5.363 1 97.81 167 LEU A CA 1
ATOM 1274 C C . LEU A 1 167 ? -16.844 -11.211 -3.916 1 97.81 167 LEU A C 1
ATOM 1276 O O . LEU A 1 167 ? -16.734 -10.07 -3.465 1 97.81 167 LEU A O 1
ATOM 1280 N N . ALA A 1 168 ? -16.594 -12.281 -3.23 1 98.31 168 ALA A N 1
ATOM 1281 C CA . ALA A 1 168 ? -16.297 -12.18 -1.808 1 98.31 168 ALA A CA 1
ATOM 1282 C C . ALA A 1 168 ? -14.883 -11.641 -1.588 1 98.31 168 ALA A C 1
ATOM 1284 O O . ALA A 1 168 ? -14.688 -10.68 -0.837 1 98.31 168 ALA A O 1
ATOM 1285 N N . GLN A 1 169 ? -13.977 -12.172 -2.242 1 97.12 169 GLN A N 1
ATOM 1286 C CA . GLN A 1 169 ? -12.578 -11.82 -2.021 1 97.12 169 GLN A CA 1
ATOM 1287 C C . GLN A 1 169 ? -12.156 -10.656 -2.912 1 97.12 169 GLN A C 1
ATOM 1289 O O . GLN A 1 169 ? -11.531 -9.703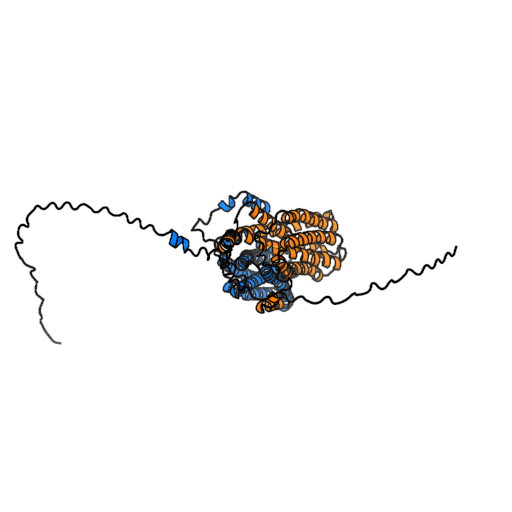 -2.441 1 97.12 169 GLN A O 1
ATOM 1294 N N . GLY A 1 170 ? -12.477 -10.734 -4.172 1 95.5 170 GLY A N 1
ATOM 1295 C CA . GLY A 1 170 ? -12.094 -9.688 -5.102 1 95.5 170 GLY A CA 1
ATOM 1296 C C . GLY A 1 170 ? -12.773 -8.359 -4.82 1 95.5 170 GLY A C 1
ATOM 1297 O O . GLY A 1 170 ? -12.102 -7.352 -4.578 1 95.5 170 GLY A O 1
ATOM 1298 N N . PHE A 1 171 ? -14.031 -8.422 -4.738 1 96.75 171 PHE A N 1
ATOM 1299 C CA . PHE A 1 171 ? -14.789 -7.18 -4.645 1 96.75 171 PHE A CA 1
ATOM 1300 C C . PHE A 1 171 ? -15.023 -6.801 -3.186 1 96.75 171 PHE A C 1
ATOM 1302 O O . PHE A 1 171 ? -14.555 -5.762 -2.725 1 96.75 171 PHE A O 1
ATOM 1309 N N . LEU A 1 172 ? -15.656 -7.656 -2.432 1 98.19 172 LEU A N 1
ATOM 1310 C CA . LEU A 1 172 ? -16.078 -7.273 -1.088 1 98.19 172 LEU A CA 1
ATOM 1311 C C . LEU A 1 172 ? -14.875 -6.973 -0.202 1 98.19 172 LEU A C 1
ATOM 1313 O O . LEU A 1 172 ? -14.773 -5.887 0.368 1 98.19 172 LEU A O 1
ATOM 1317 N N . ILE A 1 173 ? -13.984 -7.883 -0.074 1 98 173 ILE A N 1
ATOM 1318 C CA . ILE A 1 173 ? -12.812 -7.656 0.77 1 98 173 ILE A CA 1
ATOM 1319 C C . ILE A 1 173 ? -11.977 -6.516 0.194 1 98 173 ILE A C 1
ATOM 1321 O O . ILE A 1 173 ? -11.492 -5.656 0.935 1 98 173 ILE A O 1
ATOM 1325 N N . GLY A 1 174 ? -11.828 -6.414 -1.12 1 95.81 174 GLY A N 1
ATOM 1326 C CA . GLY A 1 174 ? -11.078 -5.34 -1.755 1 95.81 174 GLY A CA 1
ATOM 1327 C C . GLY A 1 174 ? -11.648 -3.967 -1.474 1 95.81 174 GLY A C 1
ATOM 1328 O O . GLY A 1 174 ? -10.922 -3.053 -1.08 1 95.81 174 GLY A O 1
ATOM 1329 N N . ILE A 1 175 ? -12.922 -3.82 -1.628 1 96.69 175 ILE A N 1
ATOM 1330 C CA . ILE A 1 175 ? -13.602 -2.555 -1.393 1 96.69 175 ILE A CA 1
ATOM 1331 C C . ILE A 1 1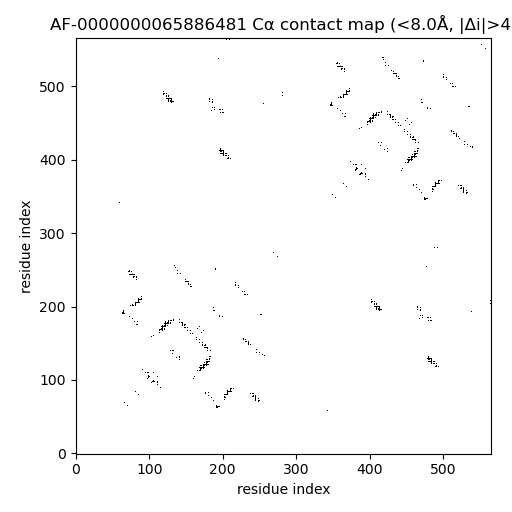75 ? -13.508 -2.186 0.086 1 96.69 175 ILE A C 1
ATOM 1333 O O . ILE A 1 175 ? -13.242 -1.031 0.428 1 96.69 175 ILE A O 1
ATOM 1337 N N . ALA A 1 176 ? -13.727 -3.189 0.902 1 98.12 176 ALA A N 1
ATOM 1338 C CA . ALA A 1 176 ? -13.656 -2.957 2.342 1 98.12 176 ALA A CA 1
ATOM 1339 C C . ALA A 1 176 ? -12.258 -2.488 2.75 1 98.12 176 ALA A C 1
ATOM 1341 O O . ALA A 1 176 ? -12.117 -1.539 3.523 1 98.12 176 ALA A O 1
ATOM 1342 N N . GLU A 1 177 ? -11.273 -3.104 2.225 1 96.31 177 GLU A N 1
ATOM 1343 C CA . GLU A 1 177 ? -9.898 -2.709 2.494 1 96.31 177 GLU A CA 1
ATOM 1344 C C . GLU A 1 177 ? -9.617 -1.303 1.974 1 96.31 177 GLU A C 1
ATOM 1346 O O . GLU A 1 177 ? -8.867 -0.545 2.594 1 96.31 177 GLU A O 1
ATOM 1351 N N . GLY A 1 178 ? -10.18 -0.957 0.879 1 94.44 178 GLY A N 1
ATOM 1352 C CA . GLY A 1 178 ? -10.031 0.382 0.332 1 94.44 178 GLY A CA 1
ATOM 1353 C C . GLY A 1 178 ? -10.602 1.462 1.229 1 94.44 178 GLY A C 1
ATOM 1354 O O . GLY A 1 178 ? -10.039 2.555 1.333 1 94.44 178 GLY A O 1
ATOM 1355 N N . CYS A 1 179 ? -11.672 1.188 1.884 1 95.75 179 CYS A N 1
ATOM 1356 C CA . CYS A 1 179 ? -12.281 2.123 2.824 1 95.75 179 CYS A CA 1
ATOM 1357 C C . CYS A 1 179 ? -11.344 2.396 4 1 95.75 179 CYS A C 1
ATOM 1359 O O . CYS A 1 179 ? -11.375 3.482 4.582 1 95.75 179 CYS A O 1
ATOM 1361 N N . LEU A 1 180 ? -10.539 1.429 4.281 1 96.44 180 LEU A N 1
ATOM 1362 C CA . LEU A 1 180 ? -9.672 1.547 5.445 1 96.44 180 LEU A CA 1
ATOM 1363 C C . LEU A 1 180 ? -8.367 2.244 5.078 1 96.44 180 LEU A C 1
ATOM 1365 O O . LEU A 1 180 ? -7.629 2.697 5.957 1 96.44 180 LEU A O 1
ATOM 1369 N N . PHE A 1 181 ? -8.086 2.422 3.863 1 91.81 181 PHE A N 1
ATOM 1370 C CA . PHE A 1 181 ? -6.793 2.906 3.4 1 91.81 181 PHE A CA 1
ATOM 1371 C C . PHE A 1 181 ? -6.645 4.398 3.676 1 91.81 181 PHE A C 1
ATOM 1373 O O . PHE A 1 181 ? -5.645 4.832 4.254 1 91.81 181 PHE A O 1
ATOM 1380 N N . THR A 1 182 ? -7.648 5.16 3.33 1 88.69 182 THR A N 1
ATOM 1381 C CA . THR A 1 182 ? -7.578 6.613 3.439 1 88.69 182 THR A CA 1
ATOM 1382 C C . THR A 1 182 ? -7.387 7.039 4.895 1 88.69 182 THR A C 1
ATOM 1384 O O . THR A 1 182 ? -6.457 7.785 5.211 1 88.69 182 THR A O 1
ATOM 1387 N N . PRO A 1 183 ? -8.195 6.512 5.793 1 90.38 183 PRO A N 1
ATOM 1388 C CA . PRO A 1 183 ? -7.984 6.91 7.188 1 90.38 183 PRO A CA 1
ATOM 1389 C C . PRO A 1 183 ? -6.629 6.457 7.73 1 90.38 183 PRO A C 1
ATOM 1391 O O . PRO A 1 183 ? -6.031 7.145 8.562 1 90.38 183 PRO A O 1
ATOM 1394 N N . MET A 1 184 ? -6.188 5.406 7.238 1 91.56 184 MET A N 1
ATOM 1395 C CA . MET A 1 184 ? -4.934 4.82 7.699 1 91.56 184 MET A CA 1
ATOM 1396 C C . MET A 1 184 ? -3.758 5.742 7.398 1 91.56 184 MET A C 1
ATOM 1398 O O . MET A 1 184 ? -2.854 5.891 8.227 1 91.56 184 MET A O 1
ATOM 1402 N N . ILE A 1 185 ? -3.811 6.41 6.305 1 86.81 185 ILE A N 1
ATOM 1403 C CA . ILE A 1 185 ? -2.672 7.211 5.871 1 86.81 185 ILE A CA 1
ATOM 1404 C C . ILE A 1 185 ? -2.887 8.672 6.266 1 86.81 185 ILE A C 1
ATOM 1406 O O . ILE A 1 185 ? -1.927 9.438 6.387 1 86.81 185 ILE A O 1
ATOM 1410 N N . SER A 1 186 ? -4.09 9.094 6.527 1 87.19 186 SER A N 1
ATOM 1411 C CA . SER A 1 186 ? -4.391 10.508 6.715 1 87.19 186 SER A CA 1
ATOM 1412 C C . SER A 1 186 ? -4.375 10.883 8.195 1 87.19 186 SER A C 1
ATOM 1414 O O . SER A 1 186 ? -4.27 12.062 8.531 1 87.19 186 SER A O 1
ATOM 1416 N N . ILE A 1 187 ? -4.449 9.922 9.008 1 89.5 187 ILE A N 1
ATOM 1417 C CA . ILE A 1 187 ? -4.609 10.234 10.422 1 89.5 187 ILE A CA 1
ATOM 1418 C C . ILE A 1 187 ? -3.254 10.609 11.023 1 89.5 187 ILE A C 1
ATOM 1420 O O . ILE A 1 187 ? -3.174 11.477 11.898 1 89.5 187 ILE A O 1
ATOM 1424 N N . LEU A 1 188 ? -2.195 10.086 10.594 1 89.5 188 LEU A N 1
ATOM 1425 C CA . LEU A 1 188 ? -0.915 10.203 11.281 1 89.5 188 LEU A CA 1
ATOM 1426 C C . LEU A 1 188 ? -0.364 11.625 11.164 1 89.5 188 LEU A C 1
ATOM 1428 O O . LEU A 1 188 ? 0.144 12.18 12.133 1 89.5 188 LEU A O 1
ATOM 1432 N N . PRO A 1 189 ? -0.548 12.258 10.031 1 84.62 189 PRO A N 1
ATOM 1433 C CA . PRO A 1 189 ? -0.025 13.625 9.93 1 84.62 189 PRO A CA 1
ATOM 1434 C C . PRO A 1 189 ? -0.771 14.609 10.82 1 84.62 189 PRO A C 1
ATOM 1436 O O . PRO A 1 189 ? -0.293 15.727 11.055 1 84.62 189 PRO A O 1
ATOM 1439 N N . THR A 1 190 ? -1.918 14.219 11.266 1 84.88 190 THR A N 1
ATOM 1440 C CA . THR A 1 190 ? -2.645 15.094 12.18 1 84.88 190 THR A CA 1
ATOM 1441 C C . THR A 1 190 ? -2.062 15.016 13.586 1 84.88 190 THR A C 1
ATOM 1443 O O . THR A 1 190 ? -2.264 15.922 14.398 1 84.88 190 THR A O 1
ATOM 1446 N N . TYR A 1 191 ? -1.318 13.969 13.836 1 88.75 191 TYR A N 1
ATOM 1447 C CA . TYR A 1 191 ? -0.777 13.758 15.18 1 88.75 191 TYR A CA 1
ATOM 1448 C C . TYR A 1 191 ? 0.735 13.953 15.188 1 88.75 191 TYR A C 1
ATOM 1450 O O . TYR A 1 191 ? 1.329 14.18 16.25 1 88.75 191 TYR A O 1
ATOM 1458 N N . PHE A 1 192 ? 1.309 13.828 14.023 1 86.38 192 PHE A N 1
ATOM 1459 C CA . PHE A 1 192 ? 2.764 13.875 13.945 1 86.38 192 PHE A CA 1
ATOM 1460 C C . PHE A 1 192 ? 3.223 14.859 12.883 1 86.38 192 PHE A C 1
ATOM 1462 O O . PHE A 1 192 ? 2.664 14.898 11.781 1 86.38 192 PHE A O 1
ATOM 1469 N N . SER A 1 193 ? 4.211 15.633 13.289 1 81.44 193 SER A N 1
ATOM 1470 C CA . SER A 1 193 ? 4.844 16.531 12.336 1 81.44 193 SER A CA 1
ATOM 1471 C C . SER A 1 193 ? 6.34 16.25 12.219 1 81.44 193 SER A C 1
ATOM 1473 O O . SER A 1 193 ? 6.828 15.922 11.133 1 81.44 193 SER A O 1
ATOM 1475 N N . THR A 1 194 ? 7.027 16.188 13.344 1 80.44 194 THR A N 1
ATOM 1476 C CA . THR A 1 194 ? 8.484 16.047 13.352 1 80.44 194 THR A CA 1
ATOM 1477 C C . THR A 1 194 ? 8.883 14.57 13.258 1 80.44 194 THR A C 1
ATOM 1479 O O . THR A 1 194 ? 9.984 14.25 12.82 1 80.44 194 THR A O 1
ATOM 1482 N N . LYS A 1 195 ? 7.93 13.719 13.648 1 87.38 195 LYS A N 1
ATOM 1483 C CA . LYS A 1 195 ? 8.227 12.289 13.625 1 87.38 195 LYS A CA 1
ATOM 1484 C C . LYS A 1 195 ? 7.27 11.539 12.703 1 87.38 195 LYS A C 1
ATOM 1486 O O . LYS A 1 195 ? 6.883 10.406 12.992 1 87.38 195 LYS A O 1
ATOM 1491 N N . ILE A 1 196 ? 6.875 12.203 11.695 1 87.31 196 ILE A N 1
ATOM 1492 C CA . ILE A 1 196 ? 5.879 11.625 10.797 1 87.31 196 ILE A CA 1
ATOM 1493 C C . ILE A 1 196 ? 6.488 10.445 10.039 1 87.31 196 ILE A C 1
ATOM 1495 O O . ILE A 1 196 ? 5.809 9.453 9.781 1 87.31 196 ILE A O 1
ATOM 1499 N N . GLY A 1 197 ? 7.777 10.547 9.695 1 84.44 197 GLY A N 1
ATOM 1500 C CA . GLY A 1 197 ? 8.438 9.43 9.039 1 84.44 197 GLY A CA 1
ATOM 1501 C C . GLY A 1 197 ? 8.484 8.172 9.898 1 84.44 197 GLY A C 1
ATOM 1502 O O . GLY A 1 197 ? 8.141 7.086 9.43 1 84.44 197 GLY A O 1
ATOM 1503 N N . LEU A 1 198 ? 8.859 8.359 11.086 1 85.25 198 LEU A N 1
ATOM 1504 C CA . LEU A 1 198 ? 8.93 7.238 12.016 1 85.25 198 LEU A CA 1
ATOM 1505 C C . LEU A 1 198 ? 7.551 6.641 12.258 1 85.25 198 LEU A C 1
ATOM 1507 O O . LEU A 1 198 ? 7.383 5.418 12.219 1 85.25 198 LEU A O 1
ATOM 1511 N N . ALA A 1 199 ? 6.594 7.52 12.531 1 90.12 199 ALA A N 1
ATOM 1512 C CA . ALA A 1 199 ? 5.227 7.066 12.766 1 90.12 199 ALA A CA 1
ATOM 1513 C C . ALA A 1 199 ? 4.695 6.273 11.578 1 90.12 199 ALA A C 1
ATOM 1515 O O . ALA A 1 199 ? 4.109 5.199 11.75 1 90.12 199 ALA A O 1
ATOM 1516 N N . THR A 1 200 ? 4.957 6.766 10.469 1 88.94 200 THR A N 1
ATOM 1517 C CA . THR A 1 200 ? 4.5 6.105 9.25 1 88.94 200 THR A CA 1
ATOM 1518 C C . THR A 1 200 ? 5.246 4.793 9.031 1 88.94 200 THR A C 1
ATOM 1520 O O . THR A 1 200 ? 4.656 3.803 8.586 1 88.94 200 THR A O 1
ATOM 1523 N N . GLY A 1 201 ? 6.504 4.789 9.281 1 85.81 201 GLY A N 1
ATOM 1524 C CA . GLY A 1 201 ? 7.281 3.564 9.156 1 85.81 201 GLY A CA 1
ATOM 1525 C C . GLY A 1 201 ? 6.797 2.459 10.078 1 85.81 201 GLY A C 1
ATOM 1526 O O . GLY A 1 201 ? 6.641 1.312 9.648 1 85.81 201 GLY A O 1
ATOM 1527 N N . ILE A 1 202 ? 6.508 2.777 11.211 1 89.5 202 ILE A N 1
ATOM 1528 C CA . ILE A 1 202 ? 6.008 1.8 12.172 1 89.5 202 ILE A CA 1
ATOM 1529 C C . ILE A 1 202 ? 4.633 1.301 11.727 1 89.5 202 ILE A C 1
ATOM 1531 O O . ILE A 1 202 ? 4.375 0.095 11.734 1 89.5 202 ILE A O 1
ATOM 1535 N N . ALA A 1 203 ? 3.83 2.217 11.367 1 92.62 203 ALA A N 1
ATOM 1536 C CA . ALA A 1 203 ? 2.49 1.832 10.93 1 92.62 203 ALA A CA 1
ATOM 1537 C C . ALA A 1 203 ? 2.553 0.883 9.734 1 92.62 203 ALA A C 1
ATOM 1539 O O . ALA A 1 203 ? 1.883 -0.152 9.727 1 92.62 203 ALA A O 1
ATOM 1540 N N . SER A 1 204 ? 3.402 1.21 8.82 1 89.06 204 SER A N 1
ATOM 1541 C CA . SER A 1 204 ? 3.461 0.421 7.594 1 89.06 204 SER A CA 1
ATOM 1542 C C . SER A 1 204 ? 4.105 -0.939 7.844 1 89.06 204 SER A C 1
ATOM 1544 O O . SER A 1 204 ? 3.893 -1.881 7.074 1 89.06 204 SER A O 1
ATOM 1546 N N . SER A 1 205 ? 4.906 -1.064 8.875 1 87.38 205 SER A N 1
ATOM 1547 C CA . SER A 1 205 ? 5.516 -2.348 9.211 1 87.38 205 SER A CA 1
ATOM 1548 C C . SER A 1 205 ? 4.457 -3.379 9.594 1 87.38 205 SER A C 1
ATOM 1550 O O . SER A 1 205 ? 4.723 -4.582 9.586 1 87.38 205 SER A O 1
ATOM 1552 N N . GLY A 1 206 ? 3.291 -2.893 9.945 1 91.81 206 GLY A N 1
ATOM 1553 C CA . GLY A 1 206 ? 2.176 -3.799 10.172 1 91.81 206 GLY A CA 1
ATOM 1554 C C . GLY A 1 206 ? 1.863 -4.668 8.969 1 91.81 206 GLY A C 1
ATOM 1555 O O . GLY A 1 206 ? 1.473 -5.828 9.117 1 91.81 206 GLY A O 1
ATOM 1556 N N . SER A 1 207 ? 2.049 -4.082 7.828 1 91.06 207 SER A N 1
ATOM 1557 C CA . SER A 1 207 ? 1.804 -4.84 6.609 1 91.06 207 SER A CA 1
ATOM 1558 C C . SER A 1 207 ? 2.783 -6.004 6.477 1 91.06 207 SER A C 1
ATOM 1560 O O . SER A 1 207 ? 2.41 -7.086 6.023 1 91.06 207 SER A O 1
ATOM 1562 N N . SER A 1 208 ? 4 -5.742 6.793 1 85.62 208 SER A N 1
ATOM 1563 C CA . SER A 1 208 ? 4.996 -6.805 6.746 1 85.62 208 SER A CA 1
ATOM 1564 C C . SER A 1 208 ? 4.66 -7.922 7.727 1 85.62 208 SER A C 1
ATOM 1566 O O . SER A 1 208 ? 4.762 -9.102 7.387 1 85.62 208 SER A O 1
ATOM 1568 N N . MET A 1 209 ? 4.242 -7.559 8.844 1 89.94 209 MET A N 1
ATOM 1569 C CA . MET A 1 209 ? 3.879 -8.555 9.844 1 89.94 209 MET A CA 1
ATOM 1570 C C . MET A 1 209 ? 2.648 -9.344 9.406 1 89.94 209 MET A C 1
ATOM 1572 O O . MET A 1 209 ? 2.615 -10.57 9.523 1 89.94 209 MET A O 1
ATOM 1576 N N . GLY A 1 210 ? 1.706 -8.641 8.984 1 91.75 210 GLY A N 1
ATOM 1577 C CA . GLY A 1 210 ? 0.547 -9.328 8.445 1 91.75 210 GLY A CA 1
ATOM 1578 C C . GLY A 1 210 ? 0.884 -10.234 7.273 1 91.75 210 GLY A C 1
ATOM 1579 O O . GLY A 1 210 ? 0.304 -11.312 7.125 1 91.75 210 GLY A O 1
ATOM 1580 N N . GLY A 1 211 ? 1.808 -9.781 6.441 1 86.88 211 GLY A N 1
ATOM 1581 C CA . GLY A 1 211 ? 2.238 -10.539 5.281 1 86.88 211 GLY A CA 1
ATOM 1582 C C . GLY A 1 211 ? 2.93 -11.844 5.641 1 86.88 211 GLY A C 1
ATOM 1583 O O . GLY A 1 211 ? 3.031 -12.75 4.809 1 86.88 211 GLY A O 1
ATOM 1584 N N . VAL A 1 212 ? 3.402 -11.922 6.773 1 83.19 212 VAL A N 1
ATOM 1585 C CA . VAL A 1 212 ? 4.055 -13.141 7.242 1 83.19 212 VAL A CA 1
ATOM 1586 C C . VAL A 1 212 ? 3.059 -13.984 8.031 1 83.19 212 VAL A C 1
ATOM 1588 O O . VAL A 1 212 ? 2.963 -15.195 7.82 1 83.19 212 VAL A O 1
ATOM 1591 N N . VAL A 1 213 ? 2.305 -13.367 8.812 1 89.44 213 VAL A N 1
ATOM 1592 C CA . VAL A 1 213 ? 1.413 -14.062 9.734 1 89.44 213 VAL A CA 1
ATOM 1593 C C . VAL A 1 213 ? 0.273 -14.719 8.961 1 89.44 213 VAL A C 1
ATOM 1595 O O . VAL A 1 213 ? -0.033 -15.891 9.172 1 89.44 213 VAL A O 1
ATOM 1598 N N . TYR A 1 214 ? -0.317 -14.055 8.062 1 91.62 214 TYR A N 1
ATOM 1599 C CA . TYR A 1 214 ? -1.489 -14.57 7.367 1 91.62 214 TYR A CA 1
ATOM 1600 C C . TYR A 1 214 ? -1.132 -15.797 6.539 1 91.62 214 TYR A C 1
ATOM 1602 O O . TYR A 1 214 ? -1.792 -16.828 6.641 1 91.62 214 TYR A O 1
ATOM 1610 N N . PRO A 1 215 ? -0.087 -15.75 5.781 1 86.44 215 PRO A N 1
ATOM 1611 C CA . PRO A 1 215 ? 0.269 -16.953 5.023 1 86.44 215 PRO A CA 1
ATOM 1612 C C . PRO A 1 215 ? 0.629 -18.125 5.926 1 86.44 215 PRO A C 1
ATOM 1614 O O . PRO A 1 215 ? 0.302 -19.281 5.605 1 86.44 215 PRO A O 1
ATOM 1617 N N . ILE A 1 216 ? 1.299 -17.891 6.992 1 85.25 216 ILE A N 1
ATOM 1618 C CA . ILE A 1 216 ? 1.667 -18.969 7.91 1 85.25 216 ILE A CA 1
ATOM 1619 C C . ILE A 1 216 ? 0.407 -19.594 8.508 1 85.25 216 ILE A C 1
ATOM 1621 O O . ILE A 1 216 ? 0.291 -20.812 8.586 1 85.25 216 ILE A O 1
ATOM 1625 N N . VAL A 1 217 ? -0.503 -18.75 8.914 1 92.44 217 VAL A N 1
ATOM 1626 C CA . VAL A 1 217 ? -1.758 -19.234 9.477 1 92.44 217 VAL A CA 1
ATOM 1627 C C . VAL A 1 217 ? -2.506 -20.062 8.43 1 92.44 217 VAL A C 1
ATOM 1629 O O . VAL A 1 217 ? -3.004 -21.141 8.727 1 92.44 217 VAL A O 1
ATOM 1632 N N . MET A 1 218 ? -2.545 -19.578 7.246 1 92.12 218 MET A N 1
ATOM 1633 C CA . MET A 1 218 ? -3.266 -20.266 6.18 1 92.12 218 MET A CA 1
ATOM 1634 C C . MET A 1 218 ? -2.617 -21.625 5.863 1 92.12 218 MET A C 1
ATOM 1636 O O . MET A 1 218 ? -3.303 -22.641 5.789 1 92.12 218 MET A O 1
ATOM 1640 N N . LYS A 1 219 ? -1.342 -21.641 5.707 1 86.75 219 LYS A N 1
ATOM 1641 C CA . LYS A 1 219 ? -0.634 -22.875 5.359 1 86.75 219 LYS A CA 1
ATOM 1642 C C . LYS A 1 219 ? -0.762 -23.906 6.469 1 86.75 219 LYS A C 1
ATOM 1644 O O . LYS A 1 219 ? -0.894 -25.109 6.195 1 86.75 219 LYS A O 1
ATOM 1649 N N . SER A 1 220 ? -0.694 -23.438 7.629 1 91.5 220 SER A N 1
ATOM 1650 C CA . SER A 1 220 ? -0.744 -24.344 8.766 1 91.5 220 SER A CA 1
ATOM 1651 C C . SER A 1 220 ? -2.141 -24.938 8.945 1 91.5 220 SER A C 1
ATOM 1653 O O . SER A 1 220 ? -2.293 -26.062 9.422 1 91.5 220 SER A O 1
ATOM 1655 N N . LEU A 1 221 ? -3.139 -24.172 8.57 1 93.38 221 LEU A N 1
ATOM 1656 C CA . LEU A 1 221 ? -4.492 -24.594 8.914 1 93.38 221 LEU A CA 1
ATOM 1657 C C . LEU A 1 221 ? -5.195 -25.203 7.711 1 93.38 221 LEU A C 1
ATOM 1659 O O . LEU A 1 221 ? -6.113 -26.016 7.875 1 93.38 221 LEU A O 1
ATOM 1663 N N . MET A 1 222 ? -4.785 -24.891 6.582 1 87.88 222 MET A N 1
ATOM 1664 C CA . MET A 1 222 ? -5.504 -25.281 5.375 1 87.88 222 MET A CA 1
ATOM 1665 C C . MET A 1 222 ? -5.555 -26.797 5.238 1 87.88 222 MET A C 1
ATOM 1667 O O . MET A 1 222 ? -6.59 -27.359 4.879 1 87.88 222 MET A O 1
ATOM 1671 N N . TYR A 1 223 ? -4.508 -27.484 5.566 1 85 223 TYR A N 1
ATOM 1672 C CA . TYR A 1 223 ? -4.441 -28.938 5.422 1 85 223 TYR A CA 1
ATOM 1673 C C . TYR A 1 223 ? -5.16 -29.641 6.57 1 85 223 TYR A C 1
ATOM 1675 O O . TYR A 1 223 ? -5.723 -30.719 6.391 1 85 223 TYR A O 1
ATOM 1683 N N . ASN A 1 224 ? -5.25 -28.953 7.66 1 89.94 224 ASN A N 1
ATOM 1684 C CA . ASN A 1 224 ? -5.797 -29.609 8.844 1 89.94 224 ASN A CA 1
ATOM 1685 C C . ASN A 1 224 ? -7.305 -29.391 8.961 1 89.94 224 ASN A C 1
ATOM 1687 O O . ASN A 1 224 ? -8.047 -30.312 9.281 1 89.94 224 ASN A O 1
ATOM 1691 N N . ILE A 1 225 ? -7.734 -28.172 8.672 1 94.38 225 ILE A N 1
ATOM 1692 C CA . ILE A 1 225 ? -9.133 -27.891 8.992 1 94.38 225 ILE A CA 1
ATOM 1693 C C . ILE A 1 225 ? -9.883 -27.484 7.727 1 94.38 225 ILE A C 1
ATOM 1695 O O . ILE A 1 225 ? -11.078 -27.188 7.77 1 94.38 225 ILE A O 1
ATOM 1699 N N . GLY A 1 226 ? -9.25 -27.469 6.656 1 93.31 226 GLY A N 1
ATOM 1700 C CA . GLY A 1 226 ? -9.906 -27.188 5.387 1 93.31 226 GLY A CA 1
ATOM 1701 C C . GLY A 1 226 ? -9.992 -25.703 5.07 1 93.31 226 GLY A C 1
ATOM 1702 O O . GLY A 1 226 ? -9.688 -24.859 5.926 1 93.31 226 GLY A O 1
ATOM 1703 N N . PHE A 1 227 ? -10.492 -25.422 3.887 1 95.19 227 PHE A N 1
ATOM 1704 C CA . PHE A 1 227 ? -10.562 -24.062 3.359 1 95.19 227 PHE A CA 1
ATOM 1705 C C . PHE A 1 227 ? -11.57 -23.219 4.137 1 95.19 227 PHE A C 1
ATOM 1707 O O . PHE A 1 227 ? -11.273 -22.109 4.547 1 95.19 227 PHE A O 1
ATOM 1714 N N . ALA A 1 228 ? -12.727 -23.766 4.332 1 96.81 228 ALA A N 1
ATOM 1715 C CA . ALA A 1 228 ? -13.828 -23.031 4.949 1 96.81 228 ALA A CA 1
ATOM 1716 C C . ALA A 1 228 ? -13.453 -22.562 6.359 1 96.81 228 ALA A C 1
ATOM 1718 O O . ALA A 1 228 ? -13.555 -21.375 6.68 1 96.81 228 ALA A O 1
ATOM 1719 N N . TRP A 1 229 ? -12.953 -23.438 7.117 1 97.12 229 TRP A N 1
ATOM 1720 C CA . TRP A 1 229 ? -12.633 -23.109 8.5 1 97.12 229 TRP A CA 1
ATOM 1721 C C . TRP A 1 229 ? -11.383 -22.25 8.578 1 97.12 229 TRP A C 1
ATOM 1723 O O . TRP A 1 229 ? -11.266 -21.375 9.445 1 97.12 229 TRP A O 1
ATOM 1733 N N . THR A 1 230 ? -10.406 -22.5 7.699 1 97.25 230 THR A N 1
ATOM 1734 C CA . THR A 1 230 ? -9.219 -21.656 7.668 1 97.25 230 THR A CA 1
ATOM 1735 C C . THR A 1 230 ? -9.594 -20.203 7.387 1 97.25 230 THR A C 1
ATOM 1737 O O . THR A 1 230 ? -9.109 -19.281 8.055 1 97.25 230 THR A O 1
ATOM 1740 N N . THR A 1 231 ? -10.469 -20.031 6.434 1 97.19 231 THR A N 1
ATOM 1741 C CA . THR A 1 231 ? -10.906 -18.688 6.07 1 97.19 231 THR A CA 1
ATOM 1742 C C . THR A 1 231 ? -11.688 -18.047 7.207 1 97.19 231 THR A C 1
ATOM 1744 O O . THR A 1 231 ? -11.57 -16.844 7.449 1 97.19 231 THR A O 1
ATOM 1747 N N . ARG A 1 232 ? -12.43 -18.812 7.957 1 98 232 ARG A N 1
ATOM 1748 C CA . ARG A 1 232 ? -13.148 -18.297 9.117 1 98 232 ARG A CA 1
ATOM 1749 C C . ARG A 1 232 ? -12.18 -17.859 10.211 1 98 232 ARG A C 1
ATOM 1751 O O . ARG A 1 232 ? -12.398 -16.844 10.867 1 98 232 ARG A O 1
ATOM 1758 N N . VAL A 1 233 ? -11.18 -18.609 10.398 1 97.88 233 VAL A N 1
ATOM 1759 C CA . VAL A 1 233 ? -10.172 -18.234 11.391 1 97.88 233 VAL A CA 1
ATOM 1760 C C . VAL A 1 233 ? -9.555 -16.891 11.016 1 97.88 233 VAL A C 1
ATOM 1762 O O . VAL A 1 233 ? -9.359 -16.031 11.883 1 97.88 233 VAL A O 1
ATOM 1765 N N . LEU A 1 234 ? -9.258 -16.703 9.727 1 97.38 234 LEU A N 1
ATOM 1766 C CA . LEU A 1 234 ? -8.742 -15.414 9.273 1 97.38 234 LEU A CA 1
ATOM 1767 C C . LEU A 1 234 ? -9.742 -14.297 9.562 1 97.38 234 LEU A C 1
ATOM 1769 O O . LEU A 1 234 ? -9.352 -13.195 9.961 1 97.38 234 LEU A O 1
ATOM 1773 N N . GLY A 1 235 ? -11.008 -14.617 9.359 1 98 235 GLY A N 1
ATOM 1774 C CA . GLY A 1 235 ? -12.047 -13.664 9.68 1 98 235 GLY A CA 1
ATOM 1775 C C . GLY A 1 235 ? -12.078 -13.281 11.148 1 98 235 GLY A C 1
ATOM 1776 O O . GLY A 1 235 ? -12.219 -12.109 11.492 1 98 235 GLY A O 1
ATOM 1777 N N . PHE A 1 236 ? -11.891 -14.273 11.984 1 98.12 236 PHE A N 1
ATOM 1778 C CA . PHE A 1 236 ? -11.898 -14.023 13.422 1 98.12 236 PHE A CA 1
ATOM 1779 C C . PHE A 1 236 ? -10.664 -13.234 13.852 1 98.12 236 PHE A C 1
ATOM 1781 O O . PHE A 1 236 ? -10.75 -12.367 14.719 1 98.12 236 PHE A O 1
ATOM 1788 N N . ILE A 1 237 ? -9.594 -13.547 13.289 1 97.62 237 ILE A N 1
ATOM 1789 C CA . ILE A 1 237 ? -8.375 -12.789 13.57 1 97.62 237 ILE A CA 1
ATOM 1790 C C . ILE A 1 237 ? -8.578 -11.328 13.164 1 97.62 237 ILE A C 1
ATOM 1792 O O . ILE A 1 237 ? -8.273 -10.422 13.938 1 97.62 237 ILE A O 1
ATOM 1796 N N . SER A 1 238 ? -9.117 -11.125 11.984 1 98 238 SER A N 1
ATOM 1797 C CA . SER A 1 238 ? -9.375 -9.773 11.5 1 98 238 SER A CA 1
ATOM 1798 C C . SER A 1 238 ? -10.367 -9.047 12.398 1 98 238 SER A C 1
ATOM 1800 O O . SER A 1 238 ? -10.211 -7.852 12.664 1 98 238 SER A O 1
ATOM 1802 N N . LEU A 1 239 ? -11.383 -9.766 12.852 1 98.19 239 LEU A N 1
ATOM 1803 C CA . LEU A 1 239 ? -12.383 -9.172 13.734 1 98.19 239 LEU A CA 1
ATOM 1804 C C . LEU A 1 239 ? -11.742 -8.672 15.023 1 98.19 239 LEU A C 1
ATOM 1806 O O . LEU A 1 239 ? -11.961 -7.527 15.422 1 98.19 239 LEU A O 1
ATOM 1810 N N . GLY A 1 240 ? -11.023 -9.547 15.633 1 98.06 240 GLY A N 1
ATOM 1811 C CA . GLY A 1 240 ? -10.352 -9.156 16.859 1 98.06 240 GLY A CA 1
ATOM 1812 C C . GLY A 1 240 ? -9.406 -7.98 16.688 1 98.06 240 GLY A C 1
ATOM 1813 O O . GLY A 1 240 ? -9.391 -7.059 17.5 1 98.06 240 GLY A O 1
ATOM 1814 N N . MET A 1 241 ? -8.664 -7.965 15.641 1 98.06 241 MET A N 1
ATOM 1815 C CA . MET A 1 241 ? -7.668 -6.93 15.391 1 98.06 241 MET A CA 1
ATOM 1816 C C . MET A 1 241 ? -8.328 -5.609 15.016 1 98.06 241 MET A C 1
ATOM 1818 O O . MET A 1 241 ? -7.922 -4.547 15.492 1 98.06 241 MET A O 1
ATOM 1822 N N . LEU A 1 242 ? -9.383 -5.625 14.227 1 98.31 242 LEU A N 1
ATOM 1823 C CA . LEU A 1 242 ? -9.969 -4.41 13.68 1 98.31 242 LEU A CA 1
ATOM 1824 C C . LEU A 1 242 ? -10.836 -3.707 14.727 1 98.31 242 LEU A C 1
ATOM 1826 O O . LEU A 1 242 ? -11.242 -2.559 14.531 1 98.31 242 LEU A O 1
ATOM 1830 N N . LEU A 1 243 ? -11.078 -4.352 15.867 1 97.94 243 LEU A N 1
ATOM 1831 C CA . LEU A 1 243 ? -11.742 -3.678 16.984 1 97.94 243 LEU A CA 1
ATOM 1832 C C . LEU A 1 243 ? -10.836 -2.605 17.578 1 97.94 243 LEU A C 1
ATOM 1834 O O . LEU A 1 243 ? -11.32 -1.596 18.094 1 97.94 243 LEU A O 1
ATOM 1838 N N . ILE A 1 244 ? -9.57 -2.766 17.406 1 96.81 244 ILE A N 1
ATOM 1839 C CA . ILE A 1 244 ? -8.609 -1.844 18 1 96.81 244 ILE A CA 1
ATOM 1840 C C . ILE A 1 244 ? -8.719 -0.48 17.312 1 96.81 244 ILE A C 1
ATOM 1842 O O . ILE A 1 244 ? -8.961 0.532 17.969 1 96.81 244 ILE A O 1
ATOM 1846 N N . PRO A 1 245 ? -8.602 -0.402 15.992 1 97.44 245 PRO A N 1
ATOM 1847 C CA . PRO A 1 245 ? -8.742 0.921 15.383 1 97.44 245 PRO A CA 1
ATOM 1848 C C . PRO A 1 245 ? -10.125 1.529 15.602 1 97.44 245 PRO A C 1
ATOM 1850 O O . PRO A 1 245 ? -10.258 2.75 15.727 1 97.44 245 PRO A O 1
ATOM 1853 N N . ILE A 1 246 ? -11.156 0.743 15.734 1 96.75 246 ILE A N 1
ATOM 1854 C CA . ILE A 1 246 ? -12.5 1.26 15.961 1 96.75 246 ILE A CA 1
ATOM 1855 C C . ILE A 1 246 ? -12.555 1.969 17.312 1 96.75 246 ILE A C 1
ATOM 1857 O O . ILE A 1 246 ? -13.195 3.018 17.438 1 96.75 246 ILE A O 1
ATOM 1861 N N . ILE A 1 247 ? -11.852 1.491 18.219 1 95.69 247 ILE A N 1
ATOM 1862 C CA . ILE A 1 247 ? -11.922 2.01 19.578 1 95.69 247 ILE A CA 1
ATOM 1863 C C . ILE A 1 247 ? -10.914 3.143 19.75 1 95.69 247 ILE A C 1
ATOM 1865 O O . ILE A 1 247 ? -11.227 4.18 20.344 1 95.69 247 ILE A O 1
ATOM 1869 N N . VAL A 1 248 ? -9.773 3.025 19.172 1 94.06 248 VAL A N 1
ATOM 1870 C CA . VAL A 1 248 ? -8.672 3.889 19.578 1 94.06 248 VAL A CA 1
ATOM 1871 C C . VAL A 1 248 ? -8.555 5.066 18.609 1 94.06 248 VAL A C 1
ATOM 1873 O O . VAL A 1 248 ? -8.102 6.148 19 1 94.06 248 VAL A O 1
ATOM 1876 N N . MET A 1 249 ? -8.938 4.91 17.422 1 94.25 249 MET A N 1
ATOM 1877 C CA . MET A 1 249 ? -8.633 5.945 16.438 1 94.25 249 MET A CA 1
ATOM 1878 C C . MET A 1 249 ? -9.672 7.062 16.5 1 94.25 249 MET A C 1
ATOM 1880 O O . MET A 1 249 ? -10.867 6.805 16.594 1 94.25 249 MET A O 1
ATOM 1884 N N . ARG A 1 250 ? -9.102 8.281 16.547 1 90.06 250 ARG A N 1
ATOM 1885 C CA . ARG A 1 250 ? -9.914 9.484 16.578 1 90.06 250 ARG A CA 1
ATOM 1886 C C . ARG A 1 250 ? -9.289 10.602 15.742 1 90.06 250 ARG A C 1
ATOM 1888 O O . ARG A 1 250 ? -8.086 10.836 15.828 1 90.06 250 ARG A O 1
ATOM 1895 N N . GLU A 1 251 ? -10.133 11.195 15 1 84.12 251 GLU A N 1
ATOM 1896 C CA . GLU A 1 251 ? -9.648 12.328 14.219 1 84.12 251 GLU A CA 1
ATOM 1897 C C . GLU A 1 251 ? -9.359 13.539 15.102 1 84.12 251 GLU A C 1
ATOM 1899 O O . GLU A 1 251 ? -10.141 13.852 16 1 84.12 251 GLU A O 1
ATOM 1904 N N . ARG A 1 252 ? -8.203 14.086 14.984 1 77.62 252 ARG A N 1
ATOM 1905 C CA . ARG A 1 252 ? -7.863 15.266 15.781 1 77.62 252 ARG A CA 1
ATOM 1906 C C . ARG A 1 252 ? -8.414 16.531 15.148 1 77.62 252 ARG A C 1
ATOM 1908 O O . ARG A 1 252 ? -9.016 17.359 15.836 1 77.62 252 ARG A O 1
ATOM 1915 N N . VAL A 1 253 ? -7.926 16.875 14.008 1 65.12 253 VAL A N 1
ATOM 1916 C CA . VAL A 1 253 ? -8.359 18.109 13.352 1 65.12 253 VAL A CA 1
ATOM 1917 C C . VAL A 1 253 ? -9.516 17.812 12.398 1 65.12 253 VAL A C 1
ATOM 1919 O O . VAL A 1 253 ? -9.43 16.891 11.57 1 65.12 253 VAL A O 1
ATOM 1922 N N . LYS A 1 254 ? -10.695 18.109 12.961 1 54.62 254 LYS A N 1
ATOM 1923 C CA . LYS A 1 254 ? -11.789 17.953 12 1 54.62 254 LYS A CA 1
ATOM 1924 C C . LYS A 1 254 ? -11.562 18.844 10.773 1 54.62 254 LYS A C 1
ATOM 1926 O O . LYS A 1 254 ? -11.188 20 10.906 1 54.62 254 LYS A O 1
ATOM 1931 N N . PRO A 1 255 ? -11.07 18.219 9.656 1 49.31 255 PRO A N 1
ATOM 1932 C CA . PRO A 1 255 ? -10.977 19.156 8.523 1 49.31 255 PRO A CA 1
ATOM 1933 C C . PRO A 1 255 ? -11.93 20.344 8.656 1 49.31 255 PRO A C 1
ATOM 1935 O O . PRO A 1 255 ? -12.969 20.234 9.305 1 49.31 255 PRO A O 1
ATOM 1938 N N . ALA A 1 256 ? -11.383 21.578 8.797 1 41.88 256 ALA A N 1
ATOM 1939 C CA . ALA A 1 256 ? -12.242 22.75 8.977 1 41.88 256 ALA A CA 1
ATOM 1940 C C . ALA A 1 256 ? -13.68 22.438 8.555 1 41.88 256 ALA A C 1
ATOM 1942 O O . ALA A 1 256 ? -13.922 22.016 7.426 1 41.88 256 ALA A O 1
ATOM 1943 N N . LEU A 1 257 ? -14.391 21.906 9.414 1 39.09 257 LEU A N 1
ATOM 1944 C CA . LEU A 1 257 ? -15.836 21.922 9.211 1 39.09 257 LEU A CA 1
ATOM 1945 C C . LEU A 1 257 ? -16.25 23.172 8.438 1 39.09 257 LEU A C 1
ATOM 1947 O O . LEU A 1 257 ? -16.516 24.219 9.031 1 39.09 257 LEU A O 1
ATOM 1951 N N . ARG A 1 258 ? -15.547 23.766 7.473 1 37.72 258 ARG A N 1
ATOM 1952 C CA . ARG A 1 258 ? -16.422 24.797 6.922 1 37.72 258 ARG A CA 1
ATOM 1953 C C . ARG A 1 258 ? -17.891 24.359 6.977 1 37.72 258 ARG A C 1
ATOM 1955 O O . ARG A 1 258 ? -18.172 23.156 7 1 37.72 258 ARG A O 1
ATOM 1962 N N . VAL A 1 259 ? -18.844 25.312 7.215 1 32.78 259 VAL A N 1
ATOM 1963 C CA . VAL A 1 259 ? -20.297 25.344 7.164 1 32.78 259 VAL A CA 1
ATOM 1964 C C . VAL A 1 259 ? -20.812 24.219 6.273 1 32.78 259 VAL A C 1
ATOM 1966 O O . VAL A 1 259 ? -20.094 23.734 5.391 1 32.78 259 VAL A O 1
ATOM 1969 N N . HIS A 1 260 ? -22.109 23.812 6.371 1 32.72 260 HIS A N 1
ATOM 1970 C CA . HIS A 1 260 ? -23.062 23.047 5.59 1 32.72 260 HIS A CA 1
ATOM 1971 C C . HIS A 1 260 ? -22.734 23.094 4.105 1 32.72 260 HIS A C 1
ATOM 1973 O O . HIS A 1 260 ? -23.547 23.562 3.299 1 32.72 260 HIS A O 1
ATOM 1979 N N . ARG A 1 261 ? -21.641 23.594 3.705 1 33.84 261 ARG A N 1
ATOM 1980 C CA . ARG A 1 261 ? -21.703 23.703 2.252 1 33.84 261 ARG A CA 1
ATOM 1981 C C . ARG A 1 261 ? -22.031 22.359 1.61 1 33.84 261 ARG A C 1
ATOM 1983 O O . ARG A 1 261 ? -21.578 21.312 2.078 1 33.84 261 ARG A O 1
ATOM 1990 N N . ASP A 1 262 ? -23.016 22.234 0.662 1 32.84 262 ASP A N 1
ATOM 1991 C CA . ASP A 1 262 ? -23.75 21.203 -0.082 1 32.84 262 ASP A CA 1
ATOM 1992 C C . ASP A 1 262 ? -22.812 20.062 -0.478 1 32.84 262 ASP A C 1
ATOM 1994 O O . ASP A 1 262 ? -21.625 20.281 -0.732 1 32.84 262 ASP A O 1
ATOM 1998 N N . LEU A 1 263 ? -23.109 18.812 0.019 1 34.97 263 LEU A N 1
ATOM 1999 C CA . LEU A 1 263 ? -22.609 17.516 -0.389 1 34.97 263 LEU A CA 1
ATOM 2000 C C . LEU A 1 263 ? -21.844 17.594 -1.712 1 34.97 263 LEU A C 1
ATOM 2002 O O . LEU A 1 263 ? -20.828 16.938 -1.898 1 34.97 263 LEU A O 1
ATOM 2006 N N . ILE A 1 264 ? -22.609 18.016 -2.785 1 35.28 264 ILE A N 1
ATOM 2007 C CA . ILE A 1 264 ? -22.422 17.969 -4.23 1 35.28 264 ILE A CA 1
ATOM 2008 C C . ILE A 1 264 ? -21.391 19.016 -4.652 1 35.28 264 ILE A C 1
ATOM 2010 O O . ILE A 1 264 ? -21.734 19.969 -5.363 1 35.28 264 ILE A O 1
ATOM 2014 N N . ASP A 1 265 ? -20.75 19.688 -3.822 1 35.09 265 ASP A N 1
ATOM 2015 C CA . ASP A 1 265 ? -19.922 20.641 -4.559 1 35.09 265 ASP A CA 1
ATOM 2016 C C . ASP A 1 265 ? -19 19.906 -5.523 1 35.09 265 ASP A C 1
ATOM 2018 O O . ASP A 1 265 ? -17.953 19.391 -5.117 1 35.09 265 ASP A O 1
ATOM 2022 N N . LEU A 1 266 ? -19.516 19.188 -6.496 1 36.19 266 LEU A N 1
ATOM 2023 C CA . LEU A 1 266 ? -18.953 18.766 -7.781 1 36.19 266 LEU A CA 1
ATOM 2024 C C . LEU A 1 266 ? -17.938 19.781 -8.289 1 36.19 266 LEU A C 1
ATOM 2026 O O . LEU A 1 266 ? -17.406 19.641 -9.398 1 36.19 266 LEU A O 1
ATOM 2030 N N . SER A 1 267 ? -17.844 20.891 -7.59 1 37.59 267 SER A N 1
ATOM 2031 C CA . SER A 1 267 ? -16.875 21.875 -8.039 1 37.59 267 SER A CA 1
ATOM 2032 C C . SER A 1 267 ? -15.445 21.344 -7.961 1 37.59 267 SER A C 1
ATOM 2034 O O . SER A 1 267 ? -14.508 21.953 -8.469 1 37.59 267 SER A O 1
ATOM 2036 N N . VAL A 1 268 ? -15.188 20.594 -6.977 1 41.84 268 VAL A N 1
ATOM 2037 C CA . VAL A 1 268 ? -13.875 19.938 -6.977 1 41.84 268 VAL A CA 1
ATOM 2038 C C . VAL A 1 268 ? -13.672 19.203 -8.289 1 41.84 268 VAL A C 1
ATOM 2040 O O . VAL A 1 268 ? -12.547 19.141 -8.805 1 41.84 268 VAL A O 1
ATOM 2043 N N . PHE A 1 269 ? -14.742 18.594 -8.898 1 41.09 269 PHE A N 1
ATOM 2044 C CA . PHE A 1 269 ? -14.703 18.125 -10.281 1 41.09 269 PHE A CA 1
ATOM 2045 C C . PHE A 1 269 ? -14.484 19.297 -11.234 1 41.09 269 PHE A C 1
ATOM 2047 O O . PHE A 1 269 ? -14.344 19.109 -12.445 1 41.09 269 PHE A O 1
ATOM 2054 N N . THR A 1 270 ? -14.688 20.438 -10.844 1 37.31 270 THR A N 1
ATOM 2055 C CA . THR A 1 270 ? -14.484 21.562 -11.758 1 37.31 270 THR A CA 1
ATOM 2056 C C . THR A 1 270 ? -13.023 22.016 -11.742 1 37.31 270 THR A C 1
ATOM 2058 O O . THR A 1 270 ? -12.656 22.969 -12.422 1 37.31 270 THR A O 1
ATOM 2061 N N . ASP A 1 271 ? -12.336 21.688 -10.727 1 41.47 271 ASP A N 1
ATOM 2062 C CA . ASP A 1 271 ? -10.969 22.078 -11.055 1 41.47 271 ASP A CA 1
ATOM 2063 C C . ASP A 1 271 ? -10.414 21.234 -12.195 1 41.47 271 ASP A C 1
ATOM 2065 O O . ASP A 1 271 ? -10.359 20.016 -12.094 1 41.47 271 ASP A O 1
ATOM 2069 N N . TRP A 1 272 ? -10.391 21.672 -13.391 1 43.78 272 TRP A N 1
ATOM 2070 C CA . TRP A 1 272 ? -10.07 21.062 -14.68 1 43.78 272 TRP A CA 1
ATOM 2071 C C . TRP A 1 272 ? -8.828 20.188 -14.578 1 43.78 272 TRP A C 1
ATOM 2073 O O . TRP A 1 272 ? -8.797 19.094 -15.133 1 43.78 272 TRP A O 1
ATOM 2083 N N . PRO A 1 273 ? -7.883 20.781 -13.977 1 44.16 273 PRO A N 1
ATOM 2084 C CA . PRO A 1 273 ? -6.715 19.906 -14.031 1 44.16 273 PRO A CA 1
ATOM 2085 C C . PRO A 1 273 ? -6.934 18.594 -13.273 1 44.16 273 PRO A C 1
ATOM 2087 O O . PRO A 1 273 ? -6.438 17.547 -13.695 1 44.16 273 PRO A O 1
ATOM 2090 N N . PHE A 1 274 ? -7.738 18.609 -12.273 1 47.34 274 PHE A N 1
ATOM 2091 C CA . PHE A 1 274 ? -8.008 17.438 -11.461 1 47.34 274 PHE A CA 1
ATOM 2092 C C . PHE A 1 274 ? -8.844 16.422 -12.242 1 47.34 274 PHE A C 1
ATOM 2094 O O . PHE A 1 274 ? -8.523 15.227 -12.25 1 47.34 274 PHE A O 1
ATOM 2101 N N . ILE A 1 275 ? -9.906 16.828 -12.906 1 47.94 275 ILE A N 1
ATOM 2102 C CA . ILE A 1 275 ? -10.75 15.945 -13.703 1 47.94 275 ILE A CA 1
ATOM 2103 C C . ILE A 1 275 ? -9.914 15.289 -14.797 1 47.94 275 ILE A C 1
ATOM 2105 O O . ILE A 1 275 ? -10.055 14.086 -15.055 1 47.94 275 ILE A O 1
ATOM 2109 N N . VAL A 1 276 ? -9.078 16.062 -15.328 1 47.09 276 VAL A N 1
ATOM 2110 C CA . VAL A 1 276 ? -8.25 15.516 -16.391 1 47.09 276 VAL A CA 1
ATOM 2111 C C . VAL A 1 276 ? -7.348 14.422 -15.828 1 47.09 276 VAL A C 1
ATOM 2113 O O . VAL A 1 276 ? -7.184 13.367 -16.453 1 47.09 276 VAL A O 1
ATOM 2116 N N . PHE A 1 277 ? -6.891 14.711 -14.734 1 45.34 277 PHE A N 1
ATOM 2117 C CA . PHE A 1 277 ? -5.98 13.742 -14.133 1 45.34 277 PHE A CA 1
ATOM 2118 C C . PHE A 1 277 ? -6.727 12.477 -13.734 1 45.34 277 PHE A C 1
ATOM 2120 O O . PHE A 1 277 ? -6.266 11.367 -14 1 45.34 277 PHE A O 1
ATOM 2127 N N . VAL A 1 278 ? -7.879 12.57 -13.141 1 49.03 278 VAL A N 1
ATOM 2128 C CA . VAL A 1 278 ? -8.695 11.43 -12.758 1 49.03 278 VAL A CA 1
ATOM 2129 C C . VAL A 1 278 ? -9.133 10.664 -14.016 1 49.03 278 VAL A C 1
ATOM 2131 O O . VAL A 1 278 ? -9.062 9.438 -14.055 1 49.03 278 VAL A O 1
ATOM 2134 N N . ILE A 1 279 ? -9.609 11.375 -15.008 1 46.56 279 ILE A N 1
ATOM 2135 C CA . ILE A 1 279 ? -10.047 10.758 -16.25 1 46.56 279 ILE A CA 1
ATOM 2136 C C . ILE A 1 279 ? -8.867 10.078 -16.938 1 46.56 279 ILE A C 1
ATOM 2138 O O . ILE A 1 279 ? -9 8.984 -17.484 1 46.56 279 ILE A O 1
ATOM 2142 N N . ALA A 1 280 ? -7.773 10.656 -16.859 1 43.41 280 ALA A N 1
ATOM 2143 C CA . ALA A 1 280 ? -6.598 10.086 -17.5 1 43.41 280 ALA A CA 1
ATOM 2144 C C . ALA A 1 280 ? -6.199 8.766 -16.859 1 43.41 280 ALA A C 1
ATOM 2146 O O . ALA A 1 280 ? -5.738 7.844 -17.531 1 43.41 280 ALA A O 1
ATOM 2147 N N . THR A 1 281 ? -6.445 8.633 -15.633 1 42.25 281 THR A N 1
ATOM 2148 C CA . THR A 1 281 ? -6.078 7.398 -14.945 1 42.25 281 THR A CA 1
ATOM 2149 C C . THR A 1 281 ? -7.152 6.332 -15.141 1 42.25 281 THR A C 1
ATOM 2151 O O . THR A 1 281 ? -6.906 5.148 -14.906 1 42.25 281 THR A O 1
ATOM 2154 N N . MET A 1 282 ? -8.406 6.742 -15.336 1 43.28 282 MET A N 1
ATOM 2155 C CA . MET A 1 282 ? -9.492 5.793 -15.562 1 43.28 282 MET A CA 1
ATOM 2156 C C . MET A 1 282 ? -9.469 5.281 -17 1 43.28 282 MET A C 1
ATOM 2158 O O . MET A 1 282 ? -10.047 4.234 -17.297 1 43.28 282 MET A O 1
ATOM 2162 N N . ILE A 1 283 ? -8.969 6.035 -17.953 1 37.72 283 ILE A N 1
ATOM 2163 C CA . ILE A 1 283 ? -8.875 5.562 -19.328 1 37.72 283 ILE A CA 1
ATOM 2164 C C . ILE A 1 283 ? -7.652 4.652 -19.469 1 37.72 283 ILE A C 1
ATOM 2166 O O . ILE A 1 283 ? -6.551 5.004 -19.047 1 37.72 283 ILE A O 1
ATOM 2170 N N . MET B 1 1 ? 86.312 14.312 -7.211 1 20.44 1 MET B N 1
ATOM 2171 C CA . MET B 1 1 ? 87.312 15.211 -6.637 1 20.44 1 MET B CA 1
ATOM 2172 C C . MET B 1 1 ? 86.812 15.781 -5.305 1 20.44 1 MET B C 1
ATOM 2174 O O . MET B 1 1 ? 85.688 16.219 -5.191 1 20.44 1 MET B O 1
ATOM 2178 N N . SER B 1 2 ? 87.562 15.789 -4.09 1 20.06 2 SER B N 1
ATOM 2179 C CA . SER B 1 2 ? 87.562 15.453 -2.67 1 20.06 2 SER B CA 1
ATOM 2180 C C . SER B 1 2 ? 87.25 16.688 -1.812 1 20.06 2 SER B C 1
ATOM 2182 O O . SER B 1 2 ? 87.312 16.625 -0.583 1 20.06 2 SER B O 1
ATOM 2184 N N . ASN B 1 3 ? 86.938 17.969 -2.336 1 19.8 3 ASN B N 1
ATOM 2185 C CA . ASN B 1 3 ? 87.562 19.094 -1.622 1 19.8 3 ASN B CA 1
ATOM 2186 C C . ASN B 1 3 ? 86.812 19.375 -0.313 1 19.8 3 ASN B C 1
ATOM 2188 O O . ASN B 1 3 ? 85.562 19.609 -0.312 1 19.8 3 ASN B O 1
ATOM 2192 N N . GLN B 1 4 ? 87.312 19.344 0.971 1 20.36 4 GLN B N 1
ATOM 2193 C CA . GLN B 1 4 ? 87.188 19.094 2.4 1 20.36 4 GLN B CA 1
ATOM 2194 C C . GLN B 1 4 ? 86.875 20.375 3.158 1 20.36 4 GLN B C 1
ATOM 2196 O O . GLN B 1 4 ? 86.75 20.359 4.383 1 20.36 4 GLN B O 1
ATOM 2201 N N . HIS B 1 5 ? 86.625 21.625 2.559 1 20.34 5 HIS B N 1
ATOM 2202 C CA . HIS B 1 5 ? 87.188 22.703 3.34 1 20.34 5 HIS B CA 1
ATOM 2203 C C . HIS B 1 5 ? 86.438 22.938 4.629 1 20.34 5 HIS B C 1
ATOM 2205 O O . HIS B 1 5 ? 85.188 22.719 4.672 1 20.34 5 HIS B O 1
ATOM 2211 N N . SER B 1 6 ? 86.938 23.406 5.891 1 19.94 6 SER B N 1
ATOM 2212 C CA . SER B 1 6 ? 87.188 23.359 7.332 1 19.94 6 SER B CA 1
ATOM 2213 C C . SER B 1 6 ? 86.375 24.469 8.047 1 19.94 6 SER B C 1
ATOM 2215 O O . SER B 1 6 ? 86.062 24.344 9.227 1 19.94 6 SER B O 1
ATOM 2217 N N . SER B 1 7 ? 86.125 25.75 7.539 1 20.39 7 SER B N 1
ATOM 2218 C CA . SER B 1 7 ? 86.5 26.875 8.391 1 20.39 7 SER B CA 1
ATOM 2219 C C . SER B 1 7 ? 85.438 27.078 9.516 1 20.39 7 SER B C 1
ATOM 2221 O O . SER B 1 7 ? 84.25 27.047 9.273 1 20.39 7 SER B O 1
ATOM 2223 N N . THR B 1 8 ? 85.875 27.188 10.875 1 21.48 8 THR B N 1
ATOM 2224 C CA . THR B 1 8 ? 85.562 27.047 12.305 1 21.48 8 THR B CA 1
ATOM 2225 C C . THR B 1 8 ? 84.938 28.312 12.859 1 21.48 8 THR B C 1
ATOM 2227 O O . THR B 1 8 ? 85.625 29.312 13.102 1 21.48 8 THR B O 1
ATOM 2230 N N . ALA B 1 9 ? 83.812 28.875 12.273 1 21.81 9 ALA B N 1
ATOM 2231 C CA . ALA B 1 9 ? 83.25 30.203 12.523 1 21.81 9 ALA B CA 1
ATOM 2232 C C . ALA B 1 9 ? 82.938 30.406 14 1 21.81 9 ALA B C 1
ATOM 2234 O O . ALA B 1 9 ? 82.438 29.5 14.656 1 21.81 9 ALA B O 1
ATOM 2235 N N . ALA B 1 10 ? 83.375 31.562 14.562 1 22 10 ALA B N 1
ATOM 2236 C CA . ALA B 1 10 ? 83.812 32.25 15.789 1 22 10 ALA B CA 1
ATOM 2237 C C . ALA B 1 10 ? 82.625 32.562 16.672 1 22 10 ALA B C 1
ATOM 2239 O O . ALA B 1 10 ? 81.625 33.156 16.203 1 22 10 ALA B O 1
ATOM 2240 N N . PRO B 1 11 ? 82.312 32.062 17.953 1 21.34 11 PRO B N 1
ATOM 2241 C CA . PRO B 1 11 ? 81.188 31.844 18.891 1 21.34 11 PRO B CA 1
ATOM 2242 C C . PRO B 1 11 ? 80.875 33.125 19.688 1 21.34 11 PRO B C 1
ATOM 2244 O O . PRO B 1 11 ? 80 33.062 20.594 1 21.34 11 PRO B O 1
ATOM 2247 N N . SER B 1 12 ? 81.25 34.406 19.234 1 20.33 12 SER B N 1
ATOM 2248 C CA . SER B 1 12 ? 81.625 35.312 20.328 1 20.33 12 SER B CA 1
ATOM 2249 C C . SER B 1 12 ? 80.375 35.594 21.219 1 20.33 12 SER B C 1
ATOM 2251 O O . SER B 1 12 ? 79.25 35.688 20.75 1 20.33 12 SER B O 1
ATOM 2253 N N . SER B 1 13 ? 80.562 35.594 22.656 1 20.95 13 SER B N 1
ATOM 2254 C CA . SER B 1 13 ? 80 35.5 24 1 20.95 13 SER B CA 1
ATOM 2255 C C . SER B 1 13 ? 79.375 36.812 24.453 1 20.95 13 SER B C 1
ATOM 2257 O O . SER B 1 13 ? 80.062 37.781 24.703 1 20.95 13 SER B O 1
ATOM 2259 N N . TYR B 1 14 ? 78.312 37.406 23.719 1 21.12 14 TYR B N 1
ATOM 2260 C CA . TYR B 1 14 ? 77.75 38.719 23.984 1 21.12 14 TYR B CA 1
ATOM 2261 C C . TYR B 1 14 ? 77.312 38.875 25.453 1 21.12 14 TYR B C 1
ATOM 2263 O O . TYR B 1 14 ? 76.562 38.031 25.969 1 21.12 14 TYR B O 1
ATOM 2271 N N . ILE B 1 15 ? 78.188 39.531 26.281 1 20.91 15 ILE B N 1
ATOM 2272 C CA . ILE B 1 15 ? 78.25 39.812 27.703 1 20.91 15 ILE B CA 1
ATOM 2273 C C . ILE B 1 15 ? 77 40.594 28.156 1 20.91 15 ILE B C 1
ATOM 2275 O O . ILE B 1 15 ? 76.625 41.562 27.547 1 20.91 15 ILE B O 1
ATOM 2279 N N . LEU B 1 16 ? 76.25 40.062 29.188 1 20.75 16 LEU B N 1
ATOM 2280 C CA . LEU B 1 16 ? 74.938 40.156 29.891 1 20.75 16 LEU B CA 1
ATOM 2281 C C . LEU B 1 16 ? 74.875 41.438 30.719 1 20.75 16 LEU B C 1
ATOM 2283 O O . LEU B 1 16 ? 74.938 41.375 31.953 1 20.75 16 LEU B O 1
ATOM 2287 N N . ASP B 1 17 ? 75.438 42.625 30.219 1 19.38 17 ASP B N 1
ATOM 2288 C CA . ASP B 1 17 ? 75.75 43.562 31.266 1 19.38 17 ASP B CA 1
ATOM 2289 C C . ASP B 1 17 ? 74.5 43.906 32.062 1 19.38 17 ASP B C 1
ATOM 2291 O O . ASP B 1 17 ? 73.375 43.844 31.547 1 19.38 17 ASP B O 1
ATOM 2295 N N . SER B 1 18 ? 74.688 44.406 33.312 1 19.98 18 SER B N 1
ATOM 2296 C CA . SER B 1 18 ? 74.188 44.438 34.688 1 19.98 18 SER B CA 1
ATOM 2297 C C . SER B 1 18 ? 73 45.375 34.812 1 19.98 18 SER B C 1
ATOM 2299 O O . SER B 1 18 ? 72.75 46.188 33.938 1 19.98 18 SER B O 1
ATOM 2301 N N . ALA B 1 19 ? 72.688 45.844 36.094 1 22.31 19 ALA B N 1
ATOM 2302 C CA . ALA B 1 19 ? 71.688 45.812 37.156 1 22.31 19 ALA B CA 1
ATOM 2303 C C . ALA B 1 19 ? 71.062 47.188 37.344 1 22.31 19 ALA B C 1
ATOM 2305 O O . ALA B 1 19 ? 70.5 47.5 38.406 1 22.31 19 ALA B O 1
ATOM 2306 N N . ASN B 1 20 ? 71.062 48.094 36.281 1 22.38 20 ASN B N 1
ATOM 2307 C CA . ASN B 1 20 ? 70.875 49.469 36.781 1 22.38 20 ASN B CA 1
ATOM 2308 C C . ASN B 1 20 ? 69.562 49.594 37.562 1 22.38 20 ASN B C 1
ATOM 2310 O O . ASN B 1 20 ? 68.562 49.031 37.156 1 22.38 20 ASN B O 1
ATOM 2314 N N . GLN B 1 21 ? 69.625 50.281 38.75 1 22.94 21 GLN B N 1
ATOM 2315 C CA . GLN B 1 21 ? 68.875 50.469 40.031 1 22.94 21 GLN B CA 1
ATOM 2316 C C . GLN B 1 21 ? 67.562 51.219 39.812 1 22.94 21 GLN B C 1
ATOM 2318 O O . GLN B 1 21 ? 67.5 52.156 39 1 22.94 21 GLN B O 1
ATOM 2323 N N . PRO B 1 22 ? 66.312 50.75 40.344 1 25.38 22 PRO B N 1
ATOM 2324 C CA . PRO B 1 22 ? 64.875 50.938 40.188 1 25.38 22 PRO B CA 1
ATOM 2325 C C . PRO B 1 22 ? 64.438 52.281 40.781 1 25.38 22 PRO B C 1
ATOM 2327 O O . PRO B 1 22 ? 64.625 52.531 41.938 1 25.38 22 PRO B O 1
ATOM 2330 N N . THR B 1 23 ? 64.75 53.406 40.094 1 24.41 23 THR B N 1
ATOM 2331 C CA . THR B 1 23 ? 64.5 54.688 40.75 1 24.41 23 THR B CA 1
ATOM 2332 C C . THR B 1 23 ? 63.031 54.75 41.25 1 24.41 23 THR B C 1
ATOM 2334 O O . THR B 1 23 ? 62.156 54.156 40.656 1 24.41 23 THR B O 1
ATOM 2337 N N . SER B 1 24 ? 62.812 55.25 42.531 1 24.38 24 SER B N 1
ATOM 2338 C CA . SER B 1 24 ? 61.781 55.281 43.562 1 24.38 24 SER B CA 1
ATOM 2339 C C . SER B 1 24 ? 60.625 56.188 43.125 1 24.38 24 SER B C 1
ATOM 2341 O O . SER B 1 24 ? 60.781 57.406 43 1 24.38 24 SER B O 1
ATOM 2343 N N . PHE B 1 25 ? 59.844 55.906 42.031 1 24.47 25 PHE B N 1
ATOM 2344 C CA . PHE B 1 25 ? 58.844 56.844 41.562 1 24.47 25 PHE B CA 1
ATOM 2345 C C . PHE B 1 25 ? 57.844 57.188 42.656 1 24.47 25 PHE B C 1
ATOM 2347 O O . PHE B 1 25 ? 57.375 56.281 43.375 1 24.47 25 PHE B O 1
ATOM 2354 N N . ASP B 1 26 ? 57.844 58.438 43.062 1 25.05 26 ASP B N 1
ATOM 2355 C CA . ASP B 1 26 ? 57.125 59.219 44.062 1 25.05 26 ASP B CA 1
ATOM 2356 C C . ASP B 1 26 ? 55.625 59 43.969 1 25.05 26 ASP B C 1
ATOM 2358 O O . ASP B 1 26 ? 55.125 58.719 42.875 1 25.05 26 ASP B O 1
ATOM 2362 N N . GLY B 1 27 ? 54.812 58.969 45.156 1 21.77 27 GLY B N 1
ATOM 2363 C CA . GLY B 1 27 ? 53.625 58.406 45.781 1 21.77 27 GLY B CA 1
ATOM 2364 C C . GLY B 1 27 ? 52.344 58.938 45.188 1 21.77 27 GLY B C 1
ATOM 2365 O O . GLY B 1 27 ? 51.469 58.156 44.781 1 21.77 27 GLY B O 1
ATOM 2366 N N . ASN B 1 28 ? 51.781 60.156 45.594 1 24.05 28 ASN B N 1
ATOM 2367 C CA . ASN B 1 28 ? 50.562 60.25 46.406 1 24.05 28 ASN B CA 1
ATOM 2368 C C . ASN B 1 28 ? 49.375 60.656 45.531 1 24.05 28 ASN B C 1
ATOM 2370 O O . ASN B 1 28 ? 48.25 60.75 46.031 1 24.05 28 ASN B O 1
ATOM 2374 N N . GLU B 1 29 ? 49.531 61.375 44.438 1 26.38 29 GLU B N 1
ATOM 2375 C CA . GLU B 1 29 ? 48.406 62.281 44.219 1 26.38 29 GLU B CA 1
ATOM 2376 C C . GLU B 1 29 ? 47.125 61.5 43.938 1 26.38 29 GLU B C 1
ATOM 2378 O O . GLU B 1 29 ? 47.094 60.656 43.031 1 26.38 29 GLU B O 1
ATOM 2383 N N . GLN B 1 30 ? 46.188 61.344 44.938 1 26.83 30 GLN B N 1
ATOM 2384 C CA . GLN B 1 30 ? 44.906 60.625 45.125 1 26.83 30 GLN B CA 1
ATOM 2385 C C . GLN B 1 30 ? 43.844 61.156 44.125 1 26.83 30 GLN B C 1
ATOM 2387 O O . GLN B 1 30 ? 42.969 61.906 44.531 1 26.83 30 GLN B O 1
ATOM 2392 N N . GLY B 1 31 ? 44.219 61.656 42.906 1 26.53 31 GLY B N 1
ATOM 2393 C CA . GLY B 1 31 ? 43.125 62.344 42.25 1 26.53 31 GLY B CA 1
ATOM 2394 C C . GLY B 1 31 ? 41.844 61.5 42.156 1 26.53 31 GLY B C 1
ATOM 2395 O O . GLY B 1 31 ? 41.906 60.281 42 1 26.53 31 GLY B O 1
ATOM 2396 N N . ASP B 1 32 ? 40.75 61.938 42.844 1 30.11 32 ASP B N 1
ATOM 2397 C CA . ASP B 1 32 ? 39.406 61.438 43.062 1 30.11 32 ASP B CA 1
ATOM 2398 C C . ASP B 1 32 ? 38.719 61.156 41.719 1 30.11 32 ASP B C 1
ATOM 2400 O O . ASP B 1 32 ? 38.375 62.062 40.969 1 30.11 32 ASP B O 1
ATOM 2404 N N . VAL B 1 33 ? 39.375 60.438 40.781 1 30.81 33 VAL B N 1
ATOM 2405 C CA . VAL B 1 33 ? 38.688 60.312 39.469 1 30.81 33 VAL B CA 1
ATOM 2406 C C . VAL B 1 33 ? 37.312 59.688 39.656 1 30.81 33 VAL B C 1
ATOM 2408 O O . VAL B 1 33 ? 37.188 58.594 40.188 1 30.81 33 VAL B O 1
ATOM 2411 N N . ASN B 1 34 ? 36.312 60.531 40.062 1 32.47 34 ASN B N 1
ATOM 2412 C CA . ASN B 1 34 ? 34.938 60.125 40.125 1 32.47 34 ASN B CA 1
ATOM 2413 C C . ASN B 1 34 ? 34.5 59.344 38.875 1 32.47 34 ASN B C 1
ATOM 2415 O O . ASN B 1 34 ? 34.5 59.906 37.781 1 32.47 34 ASN B O 1
ATOM 2419 N N . PRO B 1 35 ? 34.781 58.094 38.781 1 31.09 35 PRO B N 1
ATOM 2420 C CA . PRO B 1 35 ? 34.438 57.406 37.531 1 31.09 35 PRO B CA 1
ATOM 2421 C C . PRO B 1 35 ? 32.969 57.594 37.094 1 31.09 35 PRO B C 1
ATOM 2423 O O . PRO B 1 35 ? 32.094 57.594 37.938 1 31.09 35 PRO B O 1
ATOM 2426 N N . LYS B 1 36 ? 32.75 58.5 36.156 1 36.94 36 LYS B N 1
ATOM 2427 C CA . LYS B 1 36 ? 31.406 58.719 35.562 1 36.94 36 LYS B CA 1
ATOM 2428 C C . LYS B 1 36 ? 30.688 57.375 35.375 1 36.94 36 LYS B C 1
ATOM 2430 O O . LYS B 1 36 ? 31.312 56.375 34.969 1 36.94 36 LYS B O 1
ATOM 2435 N N . PRO B 1 37 ? 29.516 57.188 36 1 33.12 37 PRO B N 1
ATOM 2436 C CA . PRO B 1 37 ? 28.766 55.938 35.906 1 33.12 37 PRO B CA 1
ATOM 2437 C C . PRO B 1 37 ? 28.609 55.469 34.438 1 33.12 37 PRO B C 1
ATOM 2439 O O . PRO B 1 37 ? 28.281 56.281 33.562 1 33.12 37 PRO B O 1
ATOM 2442 N N . LEU B 1 38 ? 29.438 54.594 33.938 1 31.89 38 LEU B N 1
ATOM 2443 C CA . LEU B 1 38 ? 29.219 53.969 32.625 1 31.89 38 LEU B CA 1
ATOM 2444 C C . LEU B 1 38 ? 27.734 53.656 32.438 1 31.89 38 LEU B C 1
ATOM 2446 O O . LEU B 1 38 ? 27.156 52.875 33.188 1 31.89 38 LEU B O 1
ATOM 2450 N N . ASP B 1 39 ? 26.984 54.656 32.031 1 31.28 39 ASP B N 1
ATOM 2451 C CA . ASP B 1 39 ? 25.625 54.406 31.578 1 31.28 39 ASP B CA 1
ATOM 2452 C C . ASP B 1 39 ? 25.547 53.094 30.812 1 31.28 39 ASP B C 1
ATOM 2454 O O . ASP B 1 39 ? 26.266 52.875 29.828 1 31.28 39 ASP B O 1
ATOM 2458 N N . HIS B 1 40 ? 25.453 52 31.516 1 31.42 40 HIS B N 1
ATOM 2459 C CA . HIS B 1 40 ? 25.172 50.656 30.984 1 31.42 40 HIS B CA 1
ATOM 2460 C C . HIS B 1 40 ? 24.156 50.719 29.859 1 31.42 40 HIS B C 1
ATOM 2462 O O . HIS B 1 40 ? 22.969 50.938 30.094 1 31.42 40 HIS B O 1
ATOM 2468 N N . ILE B 1 41 ? 24.438 51.469 28.734 1 33.38 41 ILE B N 1
ATOM 2469 C CA . ILE B 1 41 ? 23.578 51.281 27.578 1 33.38 41 ILE B CA 1
ATOM 2470 C C . ILE B 1 41 ? 23.328 49.781 27.344 1 33.38 41 ILE B C 1
ATOM 2472 O O . ILE B 1 41 ? 24.219 49.062 26.906 1 33.38 41 ILE B O 1
ATOM 2476 N N . ARG B 1 42 ? 22.797 49.094 28.344 1 31.64 42 ARG B N 1
ATOM 2477 C CA . ARG B 1 42 ? 22.328 47.781 27.969 1 31.64 42 ARG B CA 1
ATOM 2478 C C . ARG B 1 42 ? 21.531 47.844 26.672 1 31.64 42 ARG B C 1
ATOM 2480 O O . ARG B 1 42 ? 20.5 48.5 26.578 1 31.64 42 ARG B O 1
ATOM 2487 N N . PRO B 1 43 ? 22.234 47.906 25.531 1 33.81 43 PRO B N 1
ATOM 2488 C CA . PRO B 1 43 ? 21.328 47.75 24.391 1 33.81 43 PRO B CA 1
ATOM 2489 C C . PRO B 1 43 ? 20.266 46.688 24.641 1 33.81 43 PRO B C 1
ATOM 2491 O O . PRO B 1 43 ? 20.594 45.562 24.953 1 33.81 43 PRO B O 1
ATOM 2494 N N . VAL B 1 44 ? 19.156 47 25.328 1 34.38 44 VAL B N 1
ATOM 2495 C CA . VAL B 1 44 ? 18.016 46.094 25.25 1 34.38 44 VAL B CA 1
ATOM 2496 C C . VAL B 1 44 ? 17.844 45.594 23.812 1 34.38 44 VAL B C 1
ATOM 2498 O O . VAL B 1 44 ? 17.562 46.375 22.906 1 34.38 44 VAL B O 1
ATOM 2501 N N . CYS B 1 45 ? 18.797 44.781 23.375 1 31.81 45 CYS B N 1
ATOM 2502 C CA . CYS B 1 45 ? 18.484 44.031 22.156 1 31.81 45 CYS B CA 1
ATOM 2503 C C . CYS B 1 45 ? 17 43.688 22.062 1 31.81 45 CYS B C 1
ATOM 2505 O O . CYS B 1 45 ? 16.469 43.031 22.953 1 31.81 45 CYS B O 1
ATOM 2507 N N . ASN B 1 46 ? 16.234 44.688 21.609 1 31.27 46 ASN B N 1
ATOM 2508 C CA . ASN B 1 46 ? 14.852 44.469 21.188 1 31.27 46 ASN B CA 1
ATOM 2509 C C . ASN B 1 46 ? 14.664 43.094 20.594 1 31.27 46 ASN B C 1
ATOM 2511 O O . ASN B 1 46 ? 14.648 42.938 19.359 1 31.27 46 ASN B O 1
ATOM 2515 N N . LEU B 1 47 ? 15.414 42.062 21.078 1 34.38 47 LEU B N 1
ATOM 2516 C CA . LEU B 1 47 ? 15.148 40.656 20.766 1 34.38 47 LEU B CA 1
ATOM 2517 C C . LEU B 1 47 ? 13.656 40.375 20.797 1 34.38 47 LEU B C 1
ATOM 2519 O O . LEU B 1 47 ? 13.211 39.344 20.266 1 34.38 47 LEU B O 1
ATOM 2523 N N . GLU B 1 48 ? 12.898 41.156 21.609 1 36.75 48 GLU B N 1
ATOM 2524 C CA . GLU B 1 48 ? 11.453 40.938 21.531 1 36.75 48 GLU B CA 1
ATOM 2525 C C . GLU B 1 48 ? 10.93 41.25 20.141 1 36.75 48 GLU B C 1
ATOM 2527 O O . GLU B 1 48 ? 10.023 40.562 19.656 1 36.75 48 GLU B O 1
ATOM 2532 N N . THR B 1 49 ? 11.43 42.344 19.484 1 37.16 49 THR B N 1
ATOM 2533 C CA . THR B 1 49 ? 10.945 42.688 18.141 1 37.16 49 THR B CA 1
ATOM 2534 C C . THR B 1 49 ? 11.453 41.656 17.109 1 37.16 49 THR B C 1
ATOM 2536 O O . THR B 1 49 ? 10.734 41.312 16.172 1 37.16 49 THR B O 1
ATOM 2539 N N . GLN B 1 50 ? 12.773 41.219 17.172 1 35.72 50 GLN B N 1
ATOM 2540 C CA . GLN B 1 50 ? 13.219 40.25 16.156 1 35.72 50 GLN B CA 1
ATOM 2541 C C . GLN B 1 50 ? 12.562 38.906 16.375 1 35.72 50 GLN B C 1
ATOM 2543 O O . GLN B 1 50 ? 12.43 38.125 15.43 1 35.72 50 GLN B O 1
ATOM 2548 N N . MET B 1 51 ? 12.383 38.406 17.609 1 35.78 51 MET B N 1
ATOM 2549 C CA . MET B 1 51 ? 11.625 37.156 17.797 1 35.78 51 MET B CA 1
ATOM 2550 C C . MET B 1 51 ? 10.164 37.344 17.391 1 35.78 51 MET B C 1
ATOM 2552 O O . MET B 1 51 ? 9.508 36.406 16.953 1 35.78 51 MET B O 1
ATOM 2556 N N . SER B 1 52 ? 9.57 38.531 17.594 1 35.53 52 SER B N 1
ATOM 2557 C CA . SER B 1 52 ? 8.203 38.781 17.141 1 35.53 52 SER B CA 1
ATOM 2558 C C . SER B 1 52 ? 8.094 38.75 15.625 1 35.53 52 SER B C 1
ATOM 2560 O O . SER B 1 52 ? 7.02 38.5 15.078 1 35.53 52 SER B O 1
ATOM 2562 N N . ASN B 1 53 ? 9.117 39.25 14.867 1 34.06 53 ASN B N 1
ATOM 2563 C CA . ASN B 1 53 ? 9.047 39.219 13.414 1 34.06 53 ASN B CA 1
ATOM 2564 C C . ASN B 1 53 ? 9.445 37.844 12.891 1 34.06 53 ASN B C 1
ATOM 2566 O O . ASN B 1 53 ? 9.836 37.688 11.727 1 34.06 53 ASN B O 1
ATOM 2570 N N . LEU B 1 54 ? 10.078 36.969 13.719 1 36.09 54 LEU B N 1
ATOM 2571 C CA . LEU B 1 54 ? 10.102 35.625 13.117 1 36.09 54 LEU B CA 1
ATOM 2572 C C . LEU B 1 54 ? 8.719 35.25 12.617 1 36.09 54 LEU B C 1
ATOM 2574 O O . LEU B 1 54 ? 7.75 35.219 13.383 1 36.09 54 LEU B O 1
ATOM 2578 N N . PRO B 1 55 ? 8.484 35.562 11.359 1 33.5 55 PRO B N 1
ATOM 2579 C CA . PRO B 1 55 ? 7.109 35.312 10.922 1 33.5 55 PRO B CA 1
ATOM 2580 C C . PRO B 1 55 ? 6.5 34.062 11.586 1 33.5 55 PRO B C 1
ATOM 2582 O O . PRO B 1 55 ? 7 32.969 11.398 1 33.5 55 PRO B O 1
ATOM 2585 N N . THR B 1 56 ? 6.344 34 12.883 1 36.34 56 THR B N 1
ATOM 2586 C CA . THR B 1 56 ? 5.473 33.031 13.539 1 36.34 56 THR B CA 1
ATOM 2587 C C . THR B 1 56 ? 4.441 32.469 12.562 1 36.34 56 THR B C 1
ATOM 2589 O O . THR B 1 56 ? 3.863 31.406 12.805 1 36.34 56 THR B O 1
ATOM 2592 N N . ASP B 1 57 ? 3.932 33.312 11.656 1 36.22 57 ASP B N 1
ATOM 2593 C CA . ASP B 1 57 ? 2.951 33.031 10.609 1 36.22 57 ASP B CA 1
ATOM 2594 C C . ASP B 1 57 ? 3.463 31.984 9.633 1 36.22 57 ASP B C 1
ATOM 2596 O O . ASP B 1 57 ? 2.674 31.344 8.938 1 36.22 57 ASP B O 1
ATOM 2600 N N . SER B 1 58 ? 4.785 31.891 9.227 1 37.28 58 SER B N 1
ATOM 2601 C CA . SER B 1 58 ? 5.383 31.094 8.172 1 37.28 58 SER B CA 1
ATOM 2602 C C . SER B 1 58 ? 5.43 29.609 8.562 1 37.28 58 SER B C 1
ATOM 2604 O O . SER B 1 58 ? 5.504 28.734 7.695 1 37.28 58 SER B O 1
ATOM 2606 N N . VAL B 1 59 ? 5.898 29.266 9.734 1 40.09 59 VAL B N 1
ATOM 2607 C CA . VAL B 1 59 ? 6.207 27.891 10.125 1 40.09 59 VAL B CA 1
ATOM 2608 C C . VAL B 1 59 ? 4.977 27 9.938 1 40.09 59 VAL B C 1
ATOM 2610 O O . VAL B 1 59 ? 5.086 25.859 9.469 1 40.09 59 VAL B O 1
ATOM 2613 N N . TYR B 1 60 ? 3.969 27.391 10.742 1 42.97 60 TYR B N 1
ATOM 2614 C CA . TYR B 1 60 ? 2.768 26.578 10.57 1 42.97 60 TYR B CA 1
ATOM 2615 C C . TYR B 1 60 ? 2.033 26.953 9.289 1 42.97 60 TYR B C 1
ATOM 2617 O O . TYR B 1 60 ? 0.977 27.578 9.328 1 42.97 60 TYR B O 1
ATOM 2625 N N . ALA B 1 61 ? 2.705 27.562 8.336 1 50.41 61 ALA B N 1
ATOM 2626 C CA . ALA B 1 61 ? 2.143 27.984 7.051 1 50.41 61 ALA B CA 1
ATOM 2627 C C . ALA B 1 61 ? 1.048 27.016 6.594 1 50.41 61 ALA B C 1
ATOM 2629 O O . ALA B 1 61 ? 1.212 25.797 6.668 1 50.41 61 ALA B O 1
ATOM 2630 N N . SER B 1 62 ? -0.141 27.438 6.594 1 64.94 62 SER B N 1
ATOM 2631 C CA . SER B 1 62 ? -1.394 26.812 6.199 1 64.94 62 SER B CA 1
ATOM 2632 C C . SER B 1 62 ? -1.219 25.984 4.93 1 64.94 62 SER B C 1
ATOM 2634 O O . SER B 1 62 ? -0.486 26.375 4.02 1 64.94 62 SER B O 1
ATOM 2636 N N . GLN B 1 63 ? -1.409 24.766 5.051 1 75.94 63 GLN B N 1
ATOM 2637 C CA . GLN B 1 63 ? -1.397 23.906 3.869 1 75.94 63 GLN B CA 1
ATOM 2638 C C . GLN B 1 63 ? -2.133 24.562 2.707 1 75.94 63 GLN B C 1
ATOM 2640 O O . GLN B 1 63 ? -3.203 25.156 2.893 1 75.94 63 GLN B O 1
ATOM 2645 N N . PRO B 1 64 ? -1.401 24.828 1.637 1 74.38 64 PRO B N 1
ATOM 2646 C CA . PRO B 1 64 ? -2.012 25.484 0.475 1 74.38 64 PRO B CA 1
ATOM 2647 C C . PRO B 1 64 ? -3.381 24.906 0.125 1 74.38 64 PRO B C 1
ATOM 2649 O O . PRO B 1 64 ? -4.289 25.641 -0.254 1 74.38 64 PRO B O 1
ATOM 2652 N N . ASP B 1 65 ? -3.639 23.672 0.402 1 73.38 65 ASP B N 1
ATOM 2653 C CA . ASP B 1 65 ? -4.875 22.953 0.098 1 73.38 65 ASP B CA 1
ATOM 2654 C C . ASP B 1 65 ? -5.277 23.156 -1.361 1 73.38 65 ASP B C 1
ATOM 2656 O O . ASP B 1 65 ? -6.465 23.25 -1.674 1 73.38 65 ASP B O 1
ATOM 2660 N N . GLY B 1 66 ? -4.367 23.422 -2.197 1 72.94 66 GLY B N 1
ATOM 2661 C CA . GLY B 1 66 ? -4.621 23.656 -3.611 1 72.94 66 GLY B CA 1
ATOM 2662 C C . GLY B 1 66 ? -3.502 24.406 -4.309 1 72.94 66 GLY B C 1
ATOM 2663 O O . GLY B 1 66 ? -2.441 24.641 -3.723 1 72.94 66 GLY B O 1
ATOM 2664 N N . GLY B 1 67 ? -3.541 24.578 -5.613 1 82.69 67 GLY B N 1
ATOM 2665 C CA . GLY B 1 67 ? -2.518 25.219 -6.426 1 82.69 67 GLY B CA 1
ATOM 2666 C C . GLY B 1 67 ? -1.729 24.234 -7.273 1 82.69 67 GLY B C 1
ATOM 2667 O O . GLY B 1 67 ? -1.732 23.031 -7.004 1 82.69 67 GLY B O 1
ATOM 2668 N N . LEU B 1 68 ? -1.153 24.781 -8.25 1 85.56 68 LEU B N 1
ATOM 2669 C CA . LEU B 1 68 ? -0.411 23.953 -9.195 1 85.56 68 LEU B CA 1
ATOM 2670 C C . LEU B 1 68 ? 0.732 23.219 -8.492 1 85.56 68 LEU B C 1
ATOM 2672 O O . LEU B 1 68 ? 0.972 22.047 -8.75 1 85.56 68 LEU B O 1
ATOM 2676 N N . VAL B 1 69 ? 1.345 23.906 -7.594 1 88.5 69 VAL B N 1
ATOM 2677 C CA . VAL B 1 69 ? 2.492 23.312 -6.91 1 88.5 69 VAL B CA 1
ATOM 2678 C C . VAL B 1 69 ? 2.035 22.156 -6.031 1 88.5 69 VAL B C 1
ATOM 2680 O O . VAL B 1 69 ? 2.664 21.094 -6.016 1 88.5 69 VAL B O 1
ATOM 2683 N N . ALA B 1 70 ? 0.957 22.297 -5.344 1 91.12 70 ALA B N 1
ATOM 2684 C CA . ALA B 1 70 ? 0.42 21.25 -4.484 1 91.12 70 ALA B CA 1
ATOM 2685 C C . ALA B 1 70 ? -0.039 20.047 -5.309 1 91.12 70 ALA B C 1
ATOM 2687 O O . ALA B 1 70 ? 0.254 18.906 -4.965 1 91.12 70 ALA B O 1
ATOM 2688 N N . TRP B 1 71 ? -0.646 20.328 -6.418 1 91.06 71 TRP B N 1
ATOM 2689 C CA . TRP B 1 71 ? -1.167 19.234 -7.23 1 91.06 71 TRP B CA 1
ATOM 2690 C C . TRP B 1 71 ? -0.043 18.547 -7.992 1 91.06 71 TRP B C 1
ATOM 2692 O O . TRP B 1 71 ? -0.177 17.375 -8.375 1 91.06 71 TRP B O 1
ATOM 2702 N N . LEU B 1 72 ? 1.034 19.25 -8.219 1 92.69 72 LEU B N 1
ATOM 2703 C CA . LEU B 1 72 ? 2.205 18.578 -8.789 1 92.69 72 LEU B CA 1
ATOM 2704 C C . LEU B 1 72 ? 2.781 17.562 -7.805 1 92.69 72 LEU B C 1
ATOM 2706 O O . LEU B 1 72 ? 3.322 16.531 -8.219 1 92.69 72 LEU B O 1
ATOM 2710 N N . GLN B 1 73 ? 2.596 17.812 -6.484 1 94.31 73 GLN B N 1
ATOM 2711 C CA . GLN B 1 73 ? 3.018 16.828 -5.492 1 94.31 73 GLN B CA 1
ATOM 2712 C C . GLN B 1 73 ? 2.127 15.586 -5.531 1 94.31 73 GLN B C 1
ATOM 2714 O O . GLN B 1 73 ? 2.604 14.469 -5.34 1 94.31 73 GLN B O 1
ATOM 2719 N N . VAL B 1 74 ? 0.88 15.805 -5.828 1 94.12 74 VAL B N 1
ATOM 2720 C CA . VAL B 1 74 ? -0.042 14.688 -5.969 1 94.12 74 VAL B CA 1
ATOM 2721 C C . VAL B 1 74 ? 0.343 13.852 -7.188 1 94.12 74 VAL B C 1
ATOM 2723 O O . VAL B 1 74 ? 0.323 12.617 -7.133 1 94.12 74 VAL B O 1
ATOM 2726 N N . LEU B 1 75 ? 0.729 14.516 -8.227 1 94.94 75 LEU B N 1
ATOM 2727 C CA . LEU B 1 75 ? 1.188 13.805 -9.414 1 94.94 75 LEU B CA 1
ATOM 2728 C C . LEU B 1 75 ? 2.441 12.992 -9.109 1 94.94 75 LEU B C 1
ATOM 2730 O O . LEU B 1 75 ? 2.564 11.844 -9.539 1 94.94 75 LEU B O 1
ATOM 2734 N N . GLY B 1 76 ? 3.344 13.633 -8.414 1 96.44 76 GLY B N 1
ATOM 2735 C CA . GLY B 1 76 ? 4.527 12.898 -8 1 96.44 76 GLY B CA 1
ATOM 2736 C C . GLY B 1 76 ? 4.203 11.664 -7.176 1 96.44 76 GLY B C 1
ATOM 2737 O O . GLY B 1 76 ? 4.746 10.586 -7.426 1 96.44 76 GLY B O 1
ATOM 2738 N N . ALA B 1 77 ? 3.295 11.836 -6.25 1 95.81 77 ALA B N 1
ATOM 2739 C CA . ALA B 1 77 ? 2.881 10.711 -5.422 1 95.81 77 ALA B CA 1
ATOM 2740 C C . ALA B 1 77 ? 2.166 9.648 -6.258 1 95.81 77 ALA B C 1
ATOM 2742 O O . ALA B 1 77 ? 2.328 8.453 -6.02 1 95.81 77 ALA B O 1
ATOM 2743 N N . TRP B 1 78 ? 1.365 10.062 -7.188 1 94.69 78 TRP B N 1
ATOM 2744 C CA . TRP B 1 78 ? 0.68 9.156 -8.102 1 94.69 78 TRP B CA 1
ATOM 2745 C C . TRP B 1 78 ? 1.681 8.297 -8.867 1 94.69 78 TRP B C 1
ATOM 2747 O O . TRP B 1 78 ? 1.513 7.078 -8.969 1 94.69 78 TRP B O 1
ATOM 2757 N N . VAL B 1 79 ? 2.689 8.883 -9.352 1 97.12 79 VAL B N 1
ATOM 2758 C CA . VAL B 1 79 ? 3.723 8.18 -10.102 1 97.12 79 VAL B CA 1
ATOM 2759 C C . VAL B 1 79 ? 4.449 7.195 -9.188 1 97.12 79 VAL B C 1
ATOM 2761 O O . VAL B 1 79 ? 4.777 6.082 -9.602 1 97.12 79 VAL B O 1
ATOM 2764 N N . LEU B 1 80 ? 4.703 7.641 -7.973 1 97.25 80 LEU B N 1
ATOM 2765 C CA . LEU B 1 80 ? 5.367 6.754 -7.02 1 97.25 80 LEU B CA 1
ATOM 2766 C C . LEU B 1 80 ? 4.496 5.543 -6.703 1 97.25 80 LEU B C 1
ATOM 2768 O O . LEU B 1 80 ? 4.977 4.41 -6.699 1 97.25 80 LEU B O 1
ATOM 2772 N N . PHE B 1 81 ? 3.219 5.77 -6.523 1 94.19 81 PHE B N 1
ATOM 2773 C CA . PHE B 1 81 ? 2.293 4.664 -6.301 1 94.19 81 PHE B CA 1
ATOM 2774 C C . PHE B 1 81 ? 2.256 3.734 -7.508 1 94.19 81 PHE B C 1
ATOM 2776 O O . PHE B 1 81 ? 2.219 2.512 -7.352 1 94.19 81 PHE B O 1
ATOM 2783 N N . PHE B 1 82 ? 2.289 4.32 -8.664 1 95.19 82 PHE B N 1
ATOM 2784 C CA . PHE B 1 82 ? 2.264 3.58 -9.922 1 95.19 82 PHE B CA 1
ATOM 2785 C C . PHE B 1 82 ? 3.439 2.615 -10 1 95.19 82 PHE B C 1
ATOM 2787 O O . PHE B 1 82 ? 3.268 1.447 -10.359 1 95.19 82 PHE B O 1
ATOM 2794 N N . ASN B 1 83 ? 4.566 3.039 -9.578 1 96.56 83 ASN B N 1
ATOM 2795 C CA . ASN B 1 83 ? 5.797 2.283 -9.781 1 96.56 83 ASN B CA 1
ATOM 2796 C C . ASN B 1 83 ? 6.141 1.433 -8.562 1 96.56 83 ASN B C 1
ATOM 2798 O O . ASN B 1 83 ? 7.145 0.713 -8.57 1 96.56 83 ASN B O 1
ATOM 2802 N N . THR B 1 84 ? 5.477 1.521 -7.477 1 93.94 84 THR B N 1
ATOM 2803 C CA . THR B 1 84 ? 5.73 0.705 -6.293 1 93.94 84 THR B CA 1
ATOM 2804 C C . THR B 1 84 ? 4.637 -0.342 -6.113 1 93.94 84 THR B C 1
ATOM 2806 O O . THR B 1 84 ? 4.75 -1.462 -6.613 1 93.94 84 THR B O 1
ATOM 2809 N N . TRP B 1 85 ? 3.504 0.132 -5.652 1 87.94 85 TRP B N 1
ATOM 2810 C CA . TRP B 1 85 ? 2.4 -0.787 -5.395 1 87.94 85 TRP B CA 1
ATOM 2811 C C . TRP B 1 85 ? 1.779 -1.273 -6.699 1 87.94 85 TRP B C 1
ATOM 2813 O O . TRP B 1 85 ? 1.353 -2.426 -6.797 1 87.94 85 TRP B O 1
ATOM 2823 N N . GLY B 1 86 ? 1.707 -0.384 -7.648 1 88.94 86 GLY B N 1
ATOM 2824 C CA . GLY B 1 86 ? 1.203 -0.788 -8.953 1 88.94 86 GLY B CA 1
ATOM 2825 C C . GLY B 1 86 ? 2.061 -1.844 -9.625 1 88.94 86 GLY B C 1
ATOM 2826 O O . GLY B 1 86 ? 1.539 -2.807 -10.188 1 88.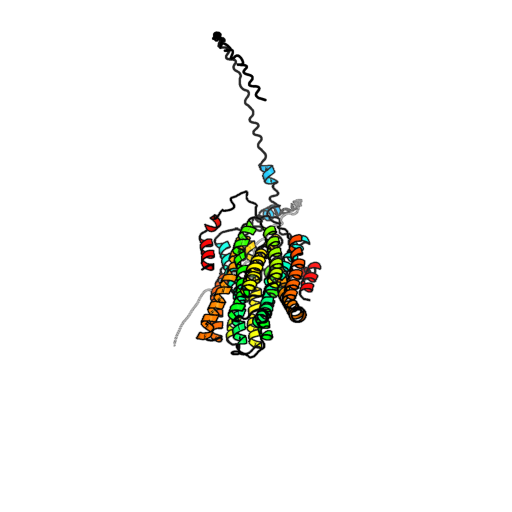94 86 GLY B O 1
ATOM 2827 N N . ALA B 1 87 ? 3.318 -1.624 -9.531 1 90.75 87 ALA B N 1
ATOM 2828 C CA . ALA B 1 87 ? 4.242 -2.588 -10.125 1 90.75 87 ALA B CA 1
ATOM 2829 C C . ALA B 1 87 ? 4.195 -3.922 -9.391 1 90.75 87 ALA B C 1
ATOM 2831 O O . ALA B 1 87 ? 4.367 -4.98 -9.992 1 90.75 87 ALA B O 1
ATOM 2832 N N . MET B 1 88 ? 3.928 -3.889 -8.125 1 86.12 88 MET B N 1
ATOM 2833 C CA . MET B 1 88 ? 3.871 -5.098 -7.312 1 86.12 88 MET B CA 1
ATOM 2834 C C . MET B 1 88 ? 2.703 -5.984 -7.73 1 86.12 88 MET B C 1
ATOM 2836 O O . MET B 1 88 ? 2.771 -7.207 -7.609 1 86.12 88 MET B O 1
ATOM 2840 N N . ASN B 1 89 ? 1.701 -5.418 -8.289 1 77.56 89 ASN B N 1
ATOM 2841 C CA . ASN B 1 89 ? 0.542 -6.176 -8.742 1 77.56 89 ASN B CA 1
ATOM 2842 C C . ASN B 1 89 ? 0.868 -7.004 -9.984 1 77.56 89 ASN B C 1
ATOM 2844 O O . ASN B 1 89 ? 0.123 -7.922 -10.336 1 77.56 89 ASN B O 1
ATOM 2848 N N . SER B 1 90 ? 1.901 -6.699 -10.602 1 81.5 90 SER B N 1
ATOM 2849 C CA . SER B 1 90 ? 2.303 -7.449 -11.781 1 81.5 90 SER B CA 1
ATOM 2850 C C . SER B 1 90 ? 3.076 -8.703 -11.406 1 81.5 90 SER B C 1
ATOM 2852 O O . SER B 1 90 ? 3.451 -9.492 -12.281 1 81.5 90 SER B O 1
ATOM 2854 N N . PHE B 1 91 ? 3.279 -8.875 -10.133 1 85.88 91 PHE B N 1
ATOM 2855 C CA . PHE B 1 91 ? 4.062 -10.039 -9.719 1 85.88 91 PHE B CA 1
ATOM 2856 C C . PHE B 1 91 ? 3.395 -11.328 -10.164 1 85.88 91 PHE B C 1
ATOM 2858 O O . PHE B 1 91 ? 4.074 -12.305 -10.484 1 85.88 91 PHE B O 1
ATOM 2865 N N . GLY B 1 92 ? 2.125 -11.352 -10.211 1 78.44 92 GLY B N 1
ATOM 2866 C CA . GLY B 1 92 ? 1.436 -12.547 -10.672 1 78.44 92 GLY B CA 1
ATOM 2867 C C . GLY B 1 92 ? 1.883 -12.992 -12.055 1 78.44 92 GLY B C 1
ATOM 2868 O O . GLY B 1 92 ? 2.02 -14.188 -12.312 1 78.44 92 GLY B O 1
ATOM 2869 N N . VAL B 1 93 ? 2.105 -12.031 -12.922 1 82.69 93 VAL B N 1
ATOM 2870 C CA . VAL B 1 93 ? 2.561 -12.344 -14.273 1 82.69 93 VAL B CA 1
ATOM 2871 C C . VAL B 1 93 ? 3.996 -12.859 -14.227 1 82.69 93 VAL B C 1
ATOM 2873 O O . VAL B 1 93 ? 4.336 -13.828 -14.914 1 82.69 93 VAL B O 1
ATOM 2876 N N . PHE B 1 94 ? 4.836 -12.273 -13.398 1 89.19 94 PHE B N 1
ATOM 2877 C CA . PHE B 1 94 ? 6.191 -12.766 -13.188 1 89.19 94 PHE B CA 1
ATOM 2878 C C . PHE B 1 94 ? 6.172 -14.188 -12.648 1 89.19 94 PHE B C 1
ATOM 2880 O O . PHE B 1 94 ? 6.922 -15.047 -13.117 1 89.19 94 PHE B O 1
ATOM 2887 N N . GLN B 1 95 ? 5.285 -14.305 -11.727 1 84.5 95 GLN B N 1
ATOM 2888 C CA . GLN B 1 95 ? 5.191 -15.609 -11.078 1 84.5 95 GLN B CA 1
ATOM 2889 C C . GLN B 1 95 ? 4.801 -16.688 -12.078 1 84.5 95 GLN B C 1
ATOM 2891 O O . GLN B 1 95 ? 5.387 -17.781 -12.086 1 84.5 95 GLN B O 1
ATOM 2896 N N . THR B 1 96 ? 3.832 -16.453 -12.93 1 82.06 96 THR B N 1
ATOM 2897 C CA . THR B 1 96 ? 3.412 -17.391 -13.961 1 82.06 96 THR B CA 1
ATOM 2898 C C . THR B 1 96 ? 4.566 -17.719 -14.906 1 82.06 96 THR B C 1
ATOM 2900 O O . THR B 1 96 ? 4.77 -18.875 -15.281 1 82.06 96 THR B O 1
ATOM 2903 N N . TYR B 1 97 ? 5.293 -16.766 -15.219 1 87.94 97 TYR B N 1
ATOM 2904 C CA . TYR B 1 97 ? 6.434 -16.953 -16.109 1 87.94 97 TYR B CA 1
ATOM 2905 C C . TYR B 1 97 ? 7.508 -17.812 -15.43 1 87.94 97 TYR B C 1
ATOM 2907 O O . TYR B 1 97 ? 8.055 -18.734 -16.047 1 87.94 97 TYR B O 1
ATOM 2915 N N . TYR B 1 98 ? 7.793 -17.547 -14.211 1 90.19 98 TYR B N 1
ATOM 2916 C CA . TYR B 1 98 ? 8.797 -18.297 -13.469 1 90.19 98 TYR B CA 1
ATOM 2917 C C . TYR B 1 98 ? 8.391 -19.75 -13.328 1 90.19 98 TYR B C 1
ATOM 2919 O O . TYR B 1 98 ? 9.234 -20.656 -13.406 1 90.19 98 TYR B O 1
ATOM 2927 N N . GLU B 1 99 ? 7.152 -19.906 -13.141 1 85.62 99 GLU B N 1
ATOM 2928 C CA . GLU B 1 99 ? 6.652 -21.266 -12.922 1 85.62 99 GLU B CA 1
ATOM 2929 C C . GLU B 1 99 ? 6.652 -22.078 -14.211 1 85.62 99 GLU B C 1
ATOM 2931 O O . GLU B 1 99 ? 6.562 -23.297 -14.18 1 85.62 99 GLU B O 1
ATOM 2936 N N . SER B 1 100 ? 6.715 -21.453 -15.359 1 86.62 100 SER B N 1
ATOM 2937 C CA . SER B 1 100 ? 6.75 -22.156 -16.641 1 86.62 100 SER B CA 1
ATOM 2938 C C . SER B 1 100 ? 8.031 -22.969 -16.781 1 86.62 100 SER B C 1
ATOM 2940 O O . SER B 1 100 ? 8.094 -23.891 -17.609 1 86.62 100 SER B O 1
ATOM 2942 N N . GLY B 1 101 ? 9.062 -22.562 -16.047 1 89.88 101 GLY B N 1
ATOM 2943 C CA . GLY B 1 101 ? 10.312 -23.297 -16.094 1 89.88 101 GLY B CA 1
ATOM 2944 C C . GLY B 1 101 ? 11.258 -22.797 -17.172 1 89.88 101 GLY B C 1
ATOM 2945 O O . GLY B 1 101 ? 12.344 -23.359 -17.344 1 89.88 101 GLY B O 1
ATOM 2946 N N . VAL B 1 102 ? 10.93 -21.797 -17.812 1 88.81 102 VAL B N 1
ATOM 2947 C CA . VAL B 1 102 ? 11.742 -21.281 -18.922 1 88.81 102 VAL B CA 1
ATOM 2948 C C . VAL B 1 102 ? 13.039 -20.688 -18.359 1 88.81 102 VAL B C 1
ATOM 2950 O O . VAL B 1 102 ? 14.117 -20.891 -18.938 1 88.81 102 VAL B O 1
ATOM 2953 N N . LEU B 1 103 ? 12.938 -20.047 -17.219 1 92.19 103 LEU B N 1
ATOM 2954 C CA . LEU B 1 103 ? 14.102 -19.375 -16.656 1 92.19 103 LEU B CA 1
ATOM 2955 C C . LEU B 1 103 ? 14.836 -20.281 -15.672 1 92.19 103 LEU B C 1
ATOM 2957 O O . LEU B 1 103 ? 16.062 -20.391 -15.719 1 92.19 103 LEU B O 1
ATOM 2961 N N . PHE B 1 104 ? 14.086 -20.906 -14.852 1 92.25 104 PHE B N 1
ATOM 2962 C CA . PHE B 1 104 ? 14.594 -21.875 -13.883 1 92.25 104 PHE B CA 1
ATOM 2963 C C . PHE B 1 104 ? 13.492 -22.828 -13.445 1 92.25 104 PHE B C 1
ATOM 2965 O O . PHE B 1 104 ? 12.305 -22.578 -13.688 1 92.25 104 PHE B O 1
ATOM 2972 N N . ASP B 1 105 ? 14.008 -23.953 -12.867 1 92.19 105 ASP B N 1
ATOM 2973 C CA . ASP B 1 105 ? 13.07 -24.969 -12.375 1 92.19 105 ASP B CA 1
ATOM 2974 C C . ASP B 1 105 ? 13.016 -24.969 -10.844 1 92.19 105 ASP B C 1
ATOM 2976 O O . ASP B 1 105 ? 13.961 -25.406 -10.188 1 92.19 105 ASP B O 1
ATOM 2980 N N . ARG B 1 106 ? 11.93 -24.359 -10.344 1 91.12 106 ARG B N 1
ATOM 2981 C CA . ARG B 1 106 ? 11.719 -24.281 -8.898 1 91.12 106 ARG B CA 1
ATOM 2982 C C . ARG B 1 106 ? 10.242 -24.5 -8.555 1 91.12 106 ARG B C 1
ATOM 2984 O O . ARG B 1 106 ? 9.367 -24.312 -9.406 1 91.12 106 ARG B O 1
ATOM 2991 N N . SER B 1 107 ? 10.117 -24.938 -7.363 1 85.75 107 SER B N 1
ATOM 2992 C CA . SER B 1 107 ? 8.75 -25.172 -6.91 1 85.75 107 SER B CA 1
ATOM 2993 C C . SER B 1 107 ? 7.965 -23.859 -6.848 1 85.75 107 SER B C 1
ATOM 2995 O O . SER B 1 107 ? 8.547 -22.781 -6.723 1 85.75 107 SER B O 1
ATOM 2997 N N . SER B 1 108 ? 6.715 -23.984 -6.984 1 81.44 108 SER B N 1
ATOM 2998 C CA . SER B 1 108 ? 5.832 -22.828 -6.879 1 81.44 108 SER B CA 1
ATOM 2999 C C . SER B 1 108 ? 5.996 -22.141 -5.531 1 81.44 108 SER B C 1
ATOM 3001 O O . SER B 1 108 ? 5.902 -20.906 -5.445 1 81.44 108 SER B O 1
ATOM 3003 N N . SER B 1 109 ? 6.199 -22.875 -4.535 1 76.75 109 SER B N 1
ATOM 3004 C CA . SER B 1 109 ? 6.41 -22.328 -3.203 1 76.75 109 SER B CA 1
ATOM 3005 C C . SER B 1 109 ? 7.668 -21.453 -3.158 1 76.75 109 SER B C 1
ATOM 3007 O O . SER B 1 109 ? 7.648 -20.359 -2.611 1 76.75 109 SER B O 1
ATOM 3009 N N . ASP B 1 110 ? 8.672 -21.953 -3.734 1 84.69 110 ASP B N 1
ATOM 3010 C CA . ASP B 1 110 ? 9.914 -21.188 -3.801 1 84.69 110 ASP B CA 1
ATOM 3011 C C . ASP B 1 110 ? 9.711 -19.875 -4.57 1 84.69 110 ASP B C 1
ATOM 3013 O O . ASP B 1 110 ? 10.18 -18.828 -4.141 1 84.69 110 ASP B O 1
ATOM 3017 N N . ILE B 1 111 ? 9.023 -19.984 -5.625 1 87.06 111 ILE B N 1
ATOM 3018 C CA . ILE B 1 111 ? 8.82 -18.844 -6.496 1 87.06 111 ILE B CA 1
ATOM 3019 C C . ILE B 1 111 ? 7.961 -17.797 -5.781 1 87.06 111 ILE B C 1
ATOM 3021 O O . ILE B 1 111 ? 8.203 -16.594 -5.906 1 87.06 111 ILE B O 1
ATOM 3025 N N . ALA B 1 112 ? 7.047 -18.234 -4.98 1 78.38 112 ALA B N 1
ATOM 3026 C CA . ALA B 1 112 ? 6.172 -17.328 -4.238 1 78.38 112 ALA B CA 1
ATOM 3027 C C . ALA B 1 112 ? 6.965 -16.484 -3.242 1 78.38 112 ALA B C 1
ATOM 3029 O O . ALA B 1 112 ? 6.578 -15.367 -2.922 1 78.38 112 ALA B O 1
ATOM 3030 N N . TRP B 1 113 ? 8.117 -16.906 -2.859 1 80.31 113 TRP B N 1
ATOM 3031 C CA . TRP B 1 113 ? 8.961 -16.188 -1.906 1 80.31 113 TRP B CA 1
ATOM 3032 C C . TRP B 1 113 ? 9.539 -14.922 -2.529 1 80.31 113 TRP B C 1
ATOM 3034 O O . TRP B 1 113 ? 9.82 -13.953 -1.826 1 80.31 113 TRP B O 1
ATOM 3044 N N . ILE B 1 114 ? 9.695 -14.945 -3.818 1 88.69 114 ILE B N 1
ATOM 3045 C CA . ILE B 1 114 ? 10.203 -13.742 -4.48 1 88.69 114 ILE B CA 1
ATOM 3046 C C . ILE B 1 114 ? 9.258 -12.578 -4.223 1 88.69 114 ILE B C 1
ATOM 3048 O O . ILE B 1 114 ? 9.68 -11.516 -3.764 1 88.69 114 ILE B O 1
ATOM 3052 N N . GLY B 1 115 ? 7.98 -12.836 -4.457 1 85.31 115 GLY B N 1
ATOM 3053 C CA . GLY B 1 115 ? 6.98 -11.812 -4.211 1 85.31 115 GLY B CA 1
ATOM 3054 C C . GLY B 1 115 ? 6.84 -11.453 -2.742 1 85.31 115 GLY B C 1
ATOM 3055 O O . GLY B 1 115 ? 6.68 -10.281 -2.396 1 85.31 115 GLY B O 1
ATOM 3056 N N . SER B 1 116 ? 6.977 -12.422 -1.908 1 79.94 116 SER B N 1
ATOM 3057 C CA . SER B 1 116 ? 6.848 -12.211 -0.469 1 79.94 116 SER B CA 1
ATOM 3058 C C . SER B 1 116 ? 7.992 -11.359 0.067 1 79.94 116 SER B C 1
ATOM 3060 O O . SER B 1 116 ? 7.77 -10.445 0.859 1 79.94 116 SER B O 1
ATOM 3062 N N . ILE B 1 117 ? 9.109 -11.641 -0.388 1 86.69 117 ILE B N 1
ATOM 3063 C CA . ILE B 1 117 ? 10.281 -10.906 0.065 1 86.69 117 ILE B CA 1
ATOM 3064 C C . ILE B 1 117 ? 10.227 -9.477 -0.459 1 86.69 117 ILE B C 1
ATOM 3066 O O . ILE B 1 117 ? 10.562 -8.531 0.261 1 86.69 117 ILE B O 1
ATOM 3070 N N . GLN B 1 118 ? 9.844 -9.391 -1.684 1 90.81 118 GLN B N 1
ATOM 3071 C CA . GLN B 1 118 ? 9.719 -8.055 -2.254 1 90.81 118 GLN B CA 1
ATOM 3072 C C . GLN B 1 118 ? 8.75 -7.203 -1.444 1 90.81 118 GLN B C 1
ATOM 3074 O O . GLN B 1 118 ? 9.07 -6.066 -1.088 1 90.81 118 GLN B O 1
ATOM 3079 N N . THR B 1 119 ? 7.641 -7.75 -1.144 1 86.31 119 THR B N 1
ATOM 3080 C CA . THR B 1 119 ? 6.625 -7.02 -0.392 1 86.31 119 THR B CA 1
ATOM 3081 C C . THR B 1 119 ? 7.105 -6.738 1.029 1 86.31 119 THR B C 1
ATOM 3083 O O . THR B 1 119 ? 6.875 -5.648 1.562 1 86.31 119 THR B O 1
ATOM 3086 N N . PHE B 1 120 ? 7.746 -7.703 1.588 1 84.75 120 PHE B N 1
ATOM 3087 C CA . PHE B 1 120 ? 8.289 -7.527 2.93 1 84.75 120 PHE B CA 1
ATOM 3088 C C . PHE B 1 120 ? 9.297 -6.383 2.959 1 84.75 120 PHE B C 1
ATOM 3090 O O . PHE B 1 120 ? 9.242 -5.527 3.846 1 84.75 120 PHE B O 1
ATOM 3097 N N . CYS B 1 121 ? 10.203 -6.391 2.035 1 91.25 121 CYS B N 1
ATOM 3098 C CA . CYS B 1 121 ? 11.227 -5.352 1.977 1 91.25 121 CYS B CA 1
ATOM 3099 C C . CYS B 1 121 ? 10.594 -3.98 1.766 1 91.25 121 CYS B C 1
ATOM 3101 O O . CYS B 1 121 ? 10.992 -3.004 2.4 1 91.25 121 CYS B O 1
ATOM 3103 N N . LEU B 1 122 ? 9.625 -3.902 0.925 1 90.12 122 LEU B N 1
ATOM 3104 C CA . LEU B 1 122 ? 8.945 -2.639 0.66 1 90.12 122 LEU B CA 1
ATOM 3105 C C . LEU B 1 122 ? 8.344 -2.066 1.939 1 90.12 122 LEU B C 1
ATOM 3107 O O . LEU B 1 122 ? 8.492 -0.877 2.223 1 90.12 122 LEU B O 1
ATOM 3111 N N . GLN B 1 123 ? 7.766 -2.852 2.713 1 84.94 123 GLN B N 1
ATOM 3112 C CA . GLN B 1 123 ? 7.055 -2.387 3.9 1 84.94 123 GLN B CA 1
ATOM 3113 C C . GLN B 1 123 ? 8.016 -2.207 5.078 1 84.94 123 GLN B C 1
ATOM 3115 O O . GLN B 1 123 ? 7.867 -1.271 5.863 1 84.94 123 GLN B O 1
ATOM 3120 N N . ALA B 1 124 ? 8.945 -3.076 5.176 1 85.94 124 ALA B N 1
ATOM 3121 C CA . ALA B 1 124 ? 9.898 -3.023 6.277 1 85.94 124 ALA B CA 1
ATOM 3122 C C . ALA B 1 124 ? 10.836 -1.826 6.137 1 85.94 124 ALA B C 1
ATOM 3124 O O . ALA B 1 124 ? 11.281 -1.259 7.137 1 85.94 124 ALA B O 1
ATOM 3125 N N . MET B 1 125 ? 11.094 -1.477 4.934 1 90.62 125 MET B N 1
ATOM 3126 C CA . MET B 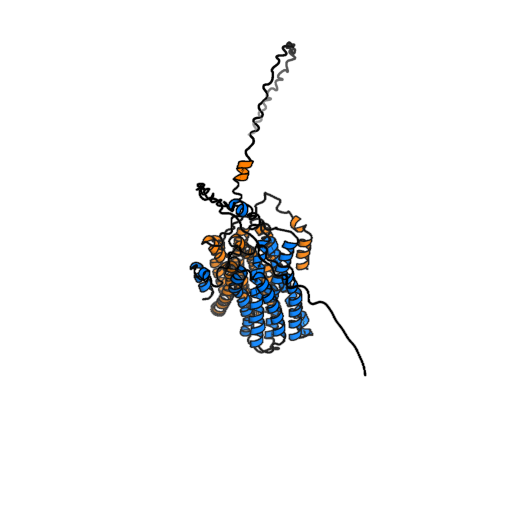1 125 ? 11.992 -0.354 4.699 1 90.62 125 MET B CA 1
ATOM 3127 C C . MET B 1 125 ? 11.398 0.946 5.227 1 90.62 125 MET B C 1
ATOM 3129 O O . MET B 1 125 ? 12.117 1.933 5.406 1 90.62 125 MET B O 1
ATOM 3133 N N . GLY B 1 126 ? 10.133 0.954 5.465 1 85.62 126 GLY B N 1
ATOM 3134 C CA . GLY B 1 126 ? 9.531 2.115 6.102 1 85.62 126 GLY B CA 1
ATOM 3135 C C . GLY B 1 126 ? 10.148 2.447 7.445 1 85.62 126 GLY B C 1
ATOM 3136 O O . GLY B 1 126 ? 10.266 3.619 7.809 1 85.62 126 GLY B O 1
ATOM 3137 N N . LEU B 1 127 ? 10.578 1.435 8.102 1 86 127 LEU B N 1
ATOM 3138 C CA . LEU B 1 127 ? 11.188 1.614 9.422 1 86 127 LEU B CA 1
ATOM 3139 C C . LEU B 1 127 ? 12.539 2.309 9.305 1 86 127 LEU B C 1
ATOM 3141 O O . LEU B 1 127 ? 12.953 3.029 10.219 1 86 127 LEU B O 1
ATOM 3145 N N . VAL B 1 128 ? 13.125 2.096 8.234 1 88.75 128 VAL B N 1
ATOM 3146 C CA . VAL B 1 128 ? 14.438 2.693 8.008 1 88.75 128 VAL B CA 1
ATOM 3147 C C . VAL B 1 128 ? 14.281 4.051 7.324 1 88.75 128 VAL B C 1
ATOM 3149 O O . VAL B 1 128 ? 14.898 5.035 7.734 1 88.75 128 VAL B O 1
ATOM 3152 N N . ALA B 1 129 ? 13.445 4.109 6.363 1 91.69 129 ALA B N 1
ATOM 3153 C CA . ALA B 1 129 ? 13.242 5.324 5.578 1 91.69 129 ALA B CA 1
ATOM 3154 C C . ALA B 1 129 ? 12.555 6.406 6.406 1 91.69 129 ALA B C 1
ATOM 3156 O O . ALA B 1 129 ? 12.727 7.598 6.145 1 91.69 129 ALA B O 1
ATOM 3157 N N . GLY B 1 130 ? 11.82 5.965 7.438 1 88.44 130 GLY B N 1
ATOM 3158 C CA . GLY B 1 130 ? 11.086 6.91 8.266 1 88.44 130 GLY B CA 1
ATOM 3159 C C . GLY B 1 130 ? 11.984 7.902 8.977 1 88.44 130 GLY B C 1
ATOM 3160 O O . GLY B 1 130 ? 11.891 9.109 8.75 1 88.44 130 GLY B O 1
ATOM 3161 N N . PRO B 1 131 ? 12.844 7.379 9.781 1 86.44 131 PRO B N 1
ATOM 3162 C CA . PRO B 1 131 ? 13.766 8.273 10.477 1 86.44 131 PRO B CA 1
ATOM 3163 C C . PRO B 1 131 ? 14.648 9.07 9.523 1 86.44 131 PRO B C 1
ATOM 3165 O O . PRO B 1 131 ? 14.992 10.227 9.812 1 86.44 131 PRO B O 1
ATOM 3168 N N . LEU B 1 132 ? 15.008 8.516 8.453 1 89.38 132 LEU B N 1
ATOM 3169 C CA . LEU B 1 132 ? 15.789 9.234 7.453 1 89.38 132 LEU B CA 1
ATOM 3170 C C . LEU B 1 132 ? 14.984 10.398 6.871 1 89.38 132 LEU B C 1
ATOM 3172 O O . LEU B 1 132 ? 15.531 11.477 6.637 1 89.38 132 LEU B O 1
ATOM 3176 N N . TYR B 1 133 ? 13.766 10.164 6.648 1 90.25 133 TYR B N 1
ATOM 3177 C CA . TYR B 1 133 ? 12.859 11.211 6.176 1 90.25 133 TYR B CA 1
ATOM 3178 C C . TYR B 1 133 ? 12.758 12.344 7.188 1 90.25 133 TYR B C 1
ATOM 3180 O O . TYR B 1 133 ? 12.828 13.516 6.816 1 90.25 133 TYR B O 1
ATOM 3188 N N . ASP B 1 134 ? 12.641 12.016 8.461 1 86.56 134 ASP B N 1
ATOM 3189 C CA . ASP B 1 134 ? 12.461 13 9.523 1 86.56 134 ASP B CA 1
ATOM 3190 C C . ASP B 1 134 ? 13.711 13.859 9.688 1 86.56 134 ASP B C 1
ATOM 3192 O O . ASP B 1 134 ? 13.633 14.984 10.188 1 86.56 134 ASP B O 1
ATOM 3196 N N . ARG B 1 135 ? 14.812 13.273 9.172 1 87.81 135 ARG B N 1
ATOM 3197 C CA . ARG B 1 135 ? 16.062 14.016 9.273 1 87.81 135 ARG B CA 1
ATOM 3198 C C . ARG B 1 135 ? 16.312 14.844 8.016 1 87.81 135 ARG B C 1
ATOM 3200 O O . ARG B 1 135 ? 17.406 15.352 7.809 1 87.81 135 ARG B O 1
ATOM 3207 N N . GLY B 1 136 ? 15.438 14.914 7.238 1 86.5 136 GLY B N 1
ATOM 3208 C CA . GLY B 1 136 ? 15.547 15.742 6.047 1 86.5 136 GLY B CA 1
ATOM 3209 C C . GLY B 1 136 ? 16.016 14.969 4.828 1 86.5 136 GLY B C 1
ATOM 3210 O O . GLY B 1 136 ? 16.547 15.555 3.887 1 86.5 136 GLY B O 1
ATOM 3211 N N . GLY B 1 137 ? 15.922 13.758 4.797 1 91.06 137 GLY B N 1
ATOM 3212 C CA . GLY B 1 137 ? 16.406 12.922 3.701 1 91.06 137 GLY B CA 1
ATOM 3213 C C . GLY B 1 137 ? 15.344 12.672 2.643 1 91.06 137 GLY B C 1
ATOM 3214 O O . GLY B 1 137 ? 15.297 11.594 2.049 1 91.06 137 GLY B O 1
ATOM 3215 N N . PHE B 1 138 ? 14.508 13.641 2.426 1 92.19 138 PHE B N 1
ATOM 3216 C CA . PHE B 1 138 ? 13.414 13.484 1.468 1 92.19 138 PHE B CA 1
ATOM 3217 C C . PHE B 1 138 ? 13.961 13.227 0.067 1 92.19 138 PHE B C 1
ATOM 3219 O O . PHE B 1 138 ? 13.617 12.234 -0.568 1 92.19 138 PHE B O 1
ATOM 3226 N N . LYS B 1 139 ? 14.922 14.031 -0.412 1 93.38 139 LYS B N 1
ATOM 3227 C CA . LYS B 1 139 ? 15.453 13.922 -1.768 1 93.38 139 LYS B CA 1
ATOM 3228 C C . LYS B 1 139 ? 16.328 12.68 -1.921 1 93.38 139 LYS B C 1
ATOM 3230 O O . LYS B 1 139 ? 16.312 12.039 -2.971 1 93.38 139 LYS B O 1
ATOM 3235 N N . ILE B 1 140 ? 17 12.383 -0.884 1 95.12 140 ILE B N 1
ATOM 3236 C CA . ILE B 1 140 ? 17.859 11.195 -0.933 1 95.12 140 ILE B CA 1
ATOM 3237 C C . ILE B 1 140 ? 17 9.945 -1.094 1 95.12 140 ILE B C 1
ATOM 3239 O O . ILE B 1 140 ? 17.328 9.039 -1.86 1 95.12 140 ILE B O 1
ATOM 3243 N N . LEU B 1 141 ? 15.898 9.914 -0.424 1 96.69 141 LEU B N 1
ATOM 3244 C CA . LEU B 1 141 ? 15.008 8.758 -0.498 1 96.69 141 LEU B CA 1
ATOM 3245 C C . LEU B 1 141 ? 14.398 8.633 -1.89 1 96.69 141 LEU B C 1
ATOM 3247 O O . LEU B 1 141 ? 14.375 7.543 -2.465 1 96.69 141 LEU B O 1
ATOM 3251 N N . ILE B 1 142 ? 13.961 9.711 -2.475 1 97.5 142 ILE B N 1
ATOM 3252 C CA . ILE B 1 142 ? 13.32 9.695 -3.785 1 97.5 142 ILE B CA 1
ATOM 3253 C C . ILE B 1 142 ? 14.336 9.297 -4.852 1 97.5 142 ILE B C 1
ATOM 3255 O O . ILE B 1 142 ? 14.062 8.438 -5.695 1 97.5 142 ILE B O 1
ATOM 3259 N N . VAL B 1 143 ? 15.547 9.859 -4.758 1 97.88 143 VAL B N 1
ATOM 3260 C CA . VAL B 1 143 ? 16.547 9.617 -5.785 1 97.88 143 VAL B CA 1
ATOM 3261 C C . VAL B 1 143 ? 17.094 8.195 -5.656 1 97.88 143 VAL B C 1
ATOM 3263 O O . VAL B 1 143 ? 17.156 7.453 -6.641 1 97.88 143 VAL B O 1
ATOM 3266 N N . THR B 1 144 ? 17.438 7.801 -4.438 1 97.69 144 THR B N 1
ATOM 3267 C CA . THR B 1 144 ? 17.984 6.469 -4.246 1 97.69 144 THR B CA 1
ATOM 3268 C C . THR B 1 144 ? 16.953 5.395 -4.562 1 97.69 144 THR B C 1
ATOM 3270 O O . THR B 1 144 ? 17.281 4.371 -5.168 1 97.69 144 THR B O 1
ATOM 3273 N N . GLY B 1 145 ? 15.703 5.625 -4.113 1 98.31 145 GLY B N 1
ATOM 3274 C CA . GLY B 1 145 ? 14.648 4.691 -4.453 1 98.31 145 GLY B CA 1
ATOM 3275 C C . GLY B 1 145 ? 14.406 4.574 -5.945 1 98.31 145 GLY B C 1
ATOM 3276 O O . GLY B 1 145 ? 14.273 3.467 -6.473 1 98.31 145 GLY B O 1
ATOM 3277 N N . SER B 1 146 ? 14.414 5.688 -6.641 1 98.5 146 SER B N 1
ATOM 3278 C CA . SER B 1 146 ? 14.164 5.695 -8.078 1 98.5 146 SER B CA 1
ATOM 3279 C C . SER B 1 146 ? 15.281 4.988 -8.836 1 98.5 146 SER B C 1
ATOM 3281 O O . SER B 1 146 ? 15.016 4.148 -9.703 1 98.5 146 SER B O 1
ATOM 3283 N N . VAL B 1 147 ? 16.469 5.285 -8.492 1 98.44 147 VAL B N 1
ATOM 3284 C CA . VAL B 1 147 ? 17.609 4.645 -9.133 1 98.44 147 VAL B CA 1
ATOM 3285 C C . VAL B 1 147 ? 17.609 3.148 -8.82 1 98.44 147 VAL B C 1
ATOM 3287 O O . VAL B 1 147 ? 17.922 2.328 -9.688 1 98.44 147 VAL B O 1
ATOM 3290 N N . GLY B 1 148 ? 17.281 2.84 -7.609 1 98.62 148 GLY B N 1
ATOM 3291 C CA . GLY B 1 148 ? 17.234 1.442 -7.207 1 98.62 148 GLY B CA 1
ATOM 3292 C C . GLY B 1 148 ? 16.203 0.638 -7.988 1 98.62 148 GLY B C 1
ATOM 3293 O O . GLY B 1 148 ? 16.484 -0.49 -8.406 1 98.62 148 GLY B O 1
ATOM 3294 N N . VAL B 1 149 ? 15.039 1.163 -8.164 1 98.44 149 VAL B N 1
ATOM 3295 C CA . VAL B 1 149 ? 13.984 0.47 -8.898 1 98.44 149 VAL B CA 1
ATOM 3296 C C . VAL B 1 149 ? 14.422 0.227 -10.336 1 98.44 149 VAL B C 1
ATOM 3298 O O . VAL B 1 149 ? 14.328 -0.895 -10.844 1 98.44 149 VAL B O 1
ATOM 3301 N N . VAL B 1 150 ? 14.922 1.252 -11.008 1 98.56 150 VAL B N 1
ATOM 3302 C CA . VAL B 1 150 ? 15.336 1.136 -12.398 1 98.56 150 VAL B CA 1
ATOM 3303 C C . VAL B 1 150 ? 16.484 0.137 -12.508 1 98.56 150 VAL B C 1
ATOM 3305 O O . VAL B 1 150 ? 16.469 -0.748 -13.367 1 98.56 150 VAL B O 1
ATOM 3308 N N . SER B 1 151 ? 17.453 0.254 -11.617 1 98.62 151 SER B N 1
ATOM 3309 C CA . SER B 1 151 ? 18.562 -0.681 -11.609 1 98.62 151 SER B CA 1
ATOM 3310 C C . SER B 1 151 ? 18.094 -2.107 -11.344 1 98.62 151 SER B C 1
ATOM 3312 O O . SER B 1 151 ? 18.656 -3.062 -11.891 1 98.62 151 SER B O 1
ATOM 3314 N N . GLY B 1 152 ? 17.141 -2.189 -10.492 1 98.56 152 GLY B N 1
ATOM 3315 C CA . GLY B 1 152 ? 16.578 -3.502 -10.195 1 98.56 152 GLY B CA 1
ATOM 3316 C C . GLY B 1 152 ? 16 -4.191 -11.414 1 98.56 152 GLY B C 1
ATOM 3317 O O . GLY B 1 152 ? 16.281 -5.367 -11.664 1 98.56 152 GLY B O 1
ATOM 3318 N N . TYR B 1 153 ? 15.227 -3.486 -12.141 1 98.44 153 TYR B N 1
ATOM 3319 C CA . TYR B 1 153 ? 14.656 -4.055 -13.359 1 98.44 153 TYR B CA 1
ATOM 3320 C C . TYR B 1 153 ? 15.75 -4.398 -14.367 1 98.44 153 TYR B C 1
ATOM 3322 O O . TYR B 1 153 ? 15.688 -5.434 -15.031 1 98.44 153 TYR B O 1
ATOM 3330 N N . MET B 1 154 ? 16.75 -3.553 -14.492 1 98.5 154 MET B N 1
ATOM 3331 C CA . MET B 1 154 ? 17.844 -3.826 -15.422 1 98.5 154 MET B CA 1
ATOM 3332 C C . MET B 1 154 ? 18.609 -5.07 -14.992 1 98.5 154 MET B C 1
ATOM 3334 O O . MET B 1 154 ? 18.969 -5.898 -15.836 1 98.5 154 MET B O 1
ATOM 3338 N N . MET B 1 155 ? 18.812 -5.191 -13.719 1 98.62 155 MET B N 1
ATOM 3339 C CA . MET B 1 155 ? 19.516 -6.375 -13.227 1 98.62 155 MET B CA 1
ATOM 3340 C C . MET B 1 155 ? 18.656 -7.621 -13.391 1 98.62 155 MET B C 1
ATOM 3342 O O . MET B 1 155 ? 19.172 -8.703 -13.68 1 98.62 155 MET B O 1
ATOM 3346 N N . LEU B 1 156 ? 17.391 -7.461 -13.141 1 98.12 156 LEU B N 1
ATOM 3347 C CA . LEU B 1 156 ? 16.469 -8.578 -13.297 1 98.12 156 LEU B CA 1
ATOM 3348 C C . LEU B 1 156 ? 16.5 -9.117 -14.727 1 98.12 156 LEU B C 1
ATOM 3350 O O . LEU B 1 156 ? 16.391 -10.328 -14.938 1 98.12 156 LEU B O 1
ATOM 3354 N N . SER B 1 157 ? 16.703 -8.234 -15.703 1 97.75 157 SER B N 1
ATOM 3355 C CA . SER B 1 157 ? 16.734 -8.617 -17.109 1 97.75 157 SER B CA 1
ATOM 3356 C C . SER B 1 157 ? 17.906 -9.539 -17.422 1 97.75 157 SER B C 1
ATOM 3358 O O . SER B 1 157 ? 17.891 -10.273 -18.406 1 97.75 157 SER B O 1
ATOM 3360 N N . LEU B 1 158 ? 18.906 -9.578 -16.578 1 97.44 158 LEU B N 1
ATOM 3361 C CA . LEU B 1 158 ? 20.109 -10.359 -16.812 1 97.44 158 LEU B CA 1
ATOM 3362 C C . LEU B 1 158 ? 20.062 -11.68 -16.047 1 97.44 158 LEU B C 1
ATOM 3364 O O . LEU B 1 158 ? 20.953 -12.516 -16.188 1 97.44 158 LEU B O 1
ATOM 3368 N N . CYS B 1 159 ? 18.984 -11.805 -15.297 1 97.56 159 CYS B N 1
ATOM 3369 C CA . CYS B 1 159 ? 18.938 -12.961 -14.406 1 97.56 159 CYS B CA 1
ATOM 3370 C C . CYS B 1 159 ? 18.656 -14.234 -15.188 1 97.56 159 CYS B C 1
ATOM 3372 O O . CYS B 1 159 ? 17.859 -14.227 -16.125 1 97.56 159 CYS B O 1
ATOM 3374 N N . GLU B 1 160 ? 19.344 -15.352 -14.711 1 95.56 160 GLU B N 1
ATOM 3375 C CA . GLU B 1 160 ? 19.141 -16.656 -15.32 1 95.56 160 GLU B CA 1
ATOM 3376 C C . GLU B 1 160 ? 18.875 -17.719 -14.258 1 95.56 160 GLU B C 1
ATOM 3378 O O . GLU B 1 160 ? 18.484 -18.844 -14.578 1 95.56 160 GLU B O 1
ATOM 3383 N N . GLU B 1 161 ? 19.125 -17.297 -13.023 1 96.81 161 GLU B N 1
ATOM 3384 C CA . GLU B 1 161 ? 18.953 -18.234 -11.922 1 96.81 161 GLU B CA 1
ATOM 3385 C C . GLU B 1 161 ? 18 -17.688 -10.867 1 96.81 161 GLU B C 1
ATOM 3387 O O . GLU B 1 161 ? 17.844 -16.469 -10.75 1 96.81 161 GLU B O 1
ATOM 3392 N N . PHE B 1 162 ? 17.547 -18.594 -10.062 1 96.81 162 PHE B N 1
ATOM 3393 C CA . PHE B 1 162 ? 16.562 -18.25 -9.047 1 96.81 162 PHE B CA 1
ATOM 3394 C C . PHE B 1 162 ? 17.125 -17.266 -8.047 1 96.81 162 PHE B C 1
ATOM 3396 O O . PHE B 1 162 ? 16.484 -16.266 -7.711 1 96.81 162 PHE B O 1
ATOM 3403 N N . TRP B 1 163 ? 18.359 -17.578 -7.594 1 96.06 163 TRP B N 1
ATOM 3404 C CA . TRP B 1 163 ? 18.922 -16.734 -6.551 1 96.06 163 TRP B CA 1
ATOM 3405 C C . TRP B 1 163 ? 19.188 -15.32 -7.07 1 96.06 163 TRP B C 1
ATOM 3407 O O . TRP B 1 163 ? 19.109 -14.344 -6.316 1 96.06 163 TRP B O 1
ATOM 3417 N N . GLN B 1 164 ? 19.438 -15.172 -8.359 1 97.81 164 GLN B N 1
ATOM 3418 C CA . GLN B 1 164 ? 19.625 -13.867 -8.977 1 97.81 164 GLN B CA 1
ATOM 3419 C C . GLN B 1 164 ? 18.312 -13.078 -9 1 97.81 164 GLN B C 1
ATOM 3421 O O . GLN B 1 164 ? 18.312 -11.875 -8.719 1 97.81 164 GLN B O 1
ATOM 3426 N N . VAL B 1 165 ? 17.297 -13.781 -9.297 1 97.88 165 VAL B N 1
ATOM 3427 C CA . VAL B 1 165 ? 15.984 -13.156 -9.352 1 97.88 165 VAL B CA 1
ATOM 3428 C C . VAL B 1 165 ? 15.555 -12.727 -7.949 1 97.88 165 VAL B C 1
ATOM 3430 O O . VAL B 1 165 ? 15.016 -11.641 -7.762 1 97.88 165 VAL B O 1
ATOM 3433 N N . LEU B 1 166 ? 15.844 -13.586 -7.027 1 96.94 166 LEU B N 1
ATOM 3434 C CA . LEU B 1 166 ? 15.539 -13.273 -5.633 1 96.94 166 LEU B CA 1
ATOM 3435 C C . LEU B 1 166 ? 16.25 -12.008 -5.191 1 96.94 166 LEU B C 1
ATOM 3437 O O . LEU B 1 166 ? 15.656 -11.156 -4.52 1 96.94 166 LEU B O 1
ATOM 3441 N N . LEU B 1 167 ? 17.422 -11.828 -5.605 1 97.81 167 LEU B N 1
ATOM 3442 C CA . LEU B 1 167 ? 18.219 -10.672 -5.219 1 97.81 167 LEU B CA 1
ATOM 3443 C C . LEU B 1 167 ? 17.75 -9.422 -5.965 1 97.81 167 LEU B C 1
ATOM 3445 O O . LEU B 1 167 ? 17.594 -8.359 -5.359 1 97.81 167 LEU B O 1
ATOM 3449 N N . ALA B 1 168 ? 17.547 -9.562 -7.227 1 98.31 168 ALA B N 1
ATOM 3450 C CA . ALA B 1 168 ? 17.203 -8.406 -8.047 1 98.31 168 ALA B CA 1
ATOM 3451 C C . ALA B 1 168 ? 15.773 -7.949 -7.793 1 98.31 168 ALA B C 1
ATOM 3453 O O . ALA B 1 168 ? 15.523 -6.77 -7.523 1 98.31 168 ALA B O 1
ATOM 3454 N N . GLN B 1 169 ? 14.898 -8.82 -7.812 1 97.12 169 GLN B N 1
ATOM 3455 C CA . GLN B 1 169 ? 13.484 -8.484 -7.699 1 97.12 169 GLN B CA 1
ATOM 3456 C C . GLN B 1 169 ? 13.039 -8.469 -6.242 1 97.12 169 GLN B C 1
ATOM 3458 O O . GLN B 1 169 ? 12.375 -7.523 -5.801 1 97.12 169 GLN B O 1
ATOM 3463 N N . GLY B 1 170 ? 13.383 -9.492 -5.512 1 95.56 170 GLY B N 1
ATOM 3464 C CA . GLY B 1 170 ? 12.977 -9.578 -4.117 1 95.56 170 GLY B CA 1
ATOM 3465 C C . GLY B 1 170 ? 13.602 -8.5 -3.248 1 95.56 170 GLY B C 1
ATOM 3466 O O . GLY B 1 170 ? 12.891 -7.703 -2.633 1 95.56 170 GLY B O 1
ATOM 3467 N N . PHE B 1 171 ? 14.867 -8.43 -3.324 1 96.75 171 PHE B N 1
ATOM 3468 C CA . PHE B 1 171 ? 15.57 -7.547 -2.402 1 96.75 171 PHE B CA 1
ATOM 3469 C C . PHE B 1 171 ? 15.766 -6.164 -3.018 1 96.75 171 PHE B C 1
ATOM 3471 O O . PHE B 1 171 ? 15.25 -5.172 -2.498 1 96.75 171 PHE B O 1
ATOM 3478 N N . LEU B 1 172 ? 16.406 -6.082 -4.145 1 98.19 172 LEU B N 1
ATOM 3479 C CA . LEU B 1 172 ? 16.781 -4.781 -4.684 1 98.19 172 LEU B CA 1
ATOM 3480 C C . LEU B 1 172 ? 15.555 -3.949 -5.027 1 98.19 172 LEU B C 1
ATOM 3482 O O . LEU B 1 172 ? 15.398 -2.828 -4.539 1 98.19 172 LEU B O 1
ATOM 3486 N N . ILE B 1 173 ? 14.688 -4.449 -5.832 1 98 173 ILE B N 1
ATOM 3487 C CA . ILE B 1 173 ? 13.492 -3.695 -6.203 1 98 173 ILE B CA 1
ATOM 3488 C C . ILE B 1 173 ? 12.625 -3.463 -4.973 1 98 173 ILE B C 1
ATOM 3490 O O . ILE B 1 173 ? 12.102 -2.365 -4.773 1 98 173 ILE B O 1
ATOM 3494 N N . GLY B 1 174 ? 12.508 -4.434 -4.07 1 95.88 174 GLY B N 1
ATOM 3495 C CA . GLY B 1 174 ? 11.727 -4.285 -2.85 1 95.88 174 GLY B CA 1
ATOM 3496 C C . GLY B 1 174 ? 12.25 -3.182 -1.946 1 95.88 174 GLY B C 1
ATOM 3497 O O . GLY B 1 174 ? 11.477 -2.33 -1.494 1 95.88 174 GLY B O 1
ATOM 3498 N N . ILE B 1 175 ? 13.516 -3.16 -1.724 1 96.69 175 ILE B N 1
ATOM 3499 C CA . ILE B 1 175 ? 14.141 -2.158 -0.874 1 96.69 175 ILE B CA 1
ATOM 3500 C C . ILE B 1 175 ? 14.008 -0.778 -1.516 1 96.69 175 ILE B C 1
ATOM 3502 O O . ILE B 1 175 ? 13.688 0.2 -0.836 1 96.69 175 ILE B O 1
ATOM 3506 N N . ALA B 1 176 ? 14.25 -0.76 -2.803 1 98.12 176 ALA B N 1
ATOM 3507 C CA . ALA B 1 176 ? 14.141 0.504 -3.525 1 98.12 176 ALA B CA 1
ATOM 3508 C C . ALA B 1 176 ? 12.719 1.062 -3.441 1 98.12 176 ALA B C 1
ATOM 3510 O O . ALA B 1 176 ? 12.531 2.256 -3.193 1 98.12 176 ALA B O 1
ATOM 3511 N N . GLU B 1 177 ? 11.773 0.229 -3.609 1 96.25 177 GLU B N 1
ATOM 3512 C CA . GLU B 1 177 ? 10.375 0.636 -3.496 1 96.25 177 GLU B CA 1
ATOM 3513 C C . GLU B 1 177 ? 10.047 1.102 -2.078 1 96.25 177 GLU B C 1
ATOM 3515 O O . GLU B 1 177 ? 9.266 2.031 -1.89 1 96.25 177 GLU B O 1
ATOM 3520 N N . GLY B 1 178 ? 10.625 0.484 -1.108 1 94.5 178 GLY B N 1
ATOM 3521 C CA . GLY B 1 178 ? 10.438 0.892 0.274 1 94.5 178 GLY B CA 1
ATOM 3522 C C . GLY B 1 178 ? 10.953 2.289 0.561 1 94.5 178 GLY B C 1
ATOM 3523 O O . GLY B 1 178 ? 10.344 3.033 1.336 1 94.5 178 GLY B O 1
ATOM 3524 N N . CYS B 1 179 ? 12.008 2.666 -0.05 1 95.81 179 CYS B N 1
ATOM 3525 C CA . CYS B 1 179 ? 12.562 4.008 0.098 1 95.81 179 CYS B CA 1
ATOM 3526 C C . CYS B 1 179 ? 11.602 5.059 -0.441 1 95.81 179 CYS B C 1
ATOM 3528 O O . CYS B 1 179 ? 11.586 6.195 0.033 1 95.81 179 CYS B O 1
ATOM 3530 N N . LEU B 1 180 ? 10.82 4.645 -1.373 1 96.44 180 LEU B N 1
ATOM 3531 C CA . LEU B 1 180 ? 9.922 5.59 -2.025 1 96.44 180 LEU B CA 1
ATOM 3532 C C . LEU B 1 180 ? 8.602 5.691 -1.273 1 96.44 180 LEU B C 1
ATOM 3534 O O . LEU B 1 180 ? 7.828 6.629 -1.488 1 96.44 180 LEU B O 1
ATOM 3538 N N . PHE B 1 181 ? 8.336 4.84 -0.369 1 91.81 181 PHE B N 1
ATOM 3539 C CA . PHE B 1 181 ? 7.031 4.738 0.277 1 91.81 181 PHE B CA 1
ATOM 3540 C C . PHE B 1 181 ? 6.816 5.883 1.259 1 91.81 181 PHE B C 1
ATOM 3542 O O . PHE B 1 181 ? 5.793 6.566 1.211 1 91.81 181 PHE B O 1
ATOM 3549 N N . THR B 1 182 ? 7.797 6.137 2.084 1 88.75 182 THR B N 1
ATOM 3550 C CA . THR B 1 182 ? 7.672 7.133 3.143 1 88.75 182 THR B CA 1
ATOM 3551 C C . THR B 1 182 ? 7.434 8.523 2.555 1 88.75 182 THR B C 1
ATOM 3553 O O . THR B 1 182 ? 6.473 9.203 2.92 1 88.75 182 THR B O 1
ATOM 3556 N N . PRO B 1 183 ? 8.25 8.93 1.593 1 90.38 183 PRO B N 1
ATOM 3557 C CA . PRO B 1 183 ? 8 10.25 1.023 1 90.38 183 PRO B CA 1
ATOM 3558 C C . PRO B 1 183 ? 6.652 10.344 0.308 1 90.38 183 PRO B C 1
ATOM 3560 O O . PRO B 1 183 ? 6.016 11.398 0.312 1 90.38 183 PRO B O 1
ATOM 3563 N N . MET B 1 184 ? 6.262 9.281 -0.203 1 91.56 184 MET B N 1
ATOM 3564 C CA . MET B 1 184 ? 5.023 9.234 -0.979 1 91.56 184 MET B CA 1
ATOM 3565 C C . MET B 1 184 ? 3.818 9.523 -0.093 1 91.56 184 MET B C 1
ATOM 3567 O O . MET B 1 184 ? 2.887 10.219 -0.512 1 91.56 184 MET B O 1
ATOM 3571 N N . ILE B 1 185 ? 3.861 9.102 1.111 1 86.75 185 ILE B N 1
ATOM 3572 C CA . ILE B 1 185 ? 2.701 9.211 1.989 1 86.75 185 ILE B CA 1
ATOM 3573 C C . ILE B 1 185 ? 2.848 10.445 2.883 1 86.75 185 ILE B C 1
ATOM 3575 O O . ILE B 1 185 ? 1.854 10.984 3.375 1 86.75 185 ILE B O 1
ATOM 3579 N N . SER B 1 186 ? 4.031 10.961 3.068 1 87.19 186 SER B N 1
ATOM 3580 C CA . SER B 1 186 ? 4.27 12.008 4.059 1 87.19 186 SER B CA 1
ATOM 3581 C C . SER B 1 186 ? 4.215 13.391 3.428 1 87.19 186 SER B C 1
ATOM 3583 O O . SER B 1 186 ? 4.055 14.391 4.129 1 87.19 186 SER B O 1
ATOM 3585 N N . ILE B 1 187 ? 4.324 13.422 2.158 1 89.44 187 ILE B N 1
ATOM 3586 C CA . ILE B 1 187 ? 4.445 14.727 1.521 1 89.44 187 ILE B CA 1
ATOM 3587 C C . ILE B 1 187 ? 3.066 15.375 1.408 1 89.44 187 ILE B C 1
ATOM 3589 O O . ILE B 1 187 ? 2.936 16.594 1.524 1 89.44 187 ILE B O 1
ATOM 3593 N N . LEU B 1 188 ? 2.031 14.688 1.264 1 89.56 188 LEU B N 1
ATOM 3594 C CA . LEU B 1 188 ? 0.734 15.242 0.9 1 89.56 188 LEU B CA 1
ATOM 3595 C C . LEU B 1 188 ? 0.132 16.016 2.066 1 89.56 188 LEU B C 1
ATOM 3597 O O . LEU B 1 188 ? -0.412 17.109 1.875 1 89.56 188 LEU B O 1
ATOM 3601 N N . PRO B 1 189 ? 0.31 15.547 3.277 1 84.62 189 PRO B N 1
ATOM 3602 C CA . PRO B 1 189 ? -0.262 16.297 4.391 1 84.62 189 PRO B CA 1
ATOM 3603 C C . PRO B 1 189 ? 0.43 17.641 4.605 1 84.62 189 PRO B C 1
ATOM 3605 O O . PRO B 1 189 ? -0.091 18.5 5.32 1 84.62 189 PRO B O 1
ATOM 3608 N N . THR B 1 190 ? 1.581 17.797 4.043 1 84.81 190 THR B N 1
ATOM 3609 C CA . THR B 1 190 ? 2.258 19.078 4.164 1 84.81 190 THR B CA 1
ATOM 3610 C C . THR B 1 190 ? 1.653 20.094 3.203 1 84.81 190 THR B C 1
ATOM 3612 O O . THR B 1 190 ? 1.802 21.312 3.398 1 84.81 190 THR B O 1
ATOM 3615 N N . TYR B 1 191 ? 0.946 19.609 2.215 1 88.62 191 TYR B N 1
ATOM 3616 C CA . TYR B 1 191 ? 0.388 20.5 1.2 1 88.62 191 TYR B CA 1
ATOM 3617 C C . TYR B 1 191 ? -1.13 20.578 1.313 1 88.62 191 TYR B C 1
ATOM 3619 O O . TYR B 1 191 ? -1.753 21.516 0.809 1 88.62 191 TYR B O 1
ATOM 3627 N N . PHE B 1 192 ? -1.675 19.547 1.929 1 86.44 192 PHE B N 1
ATOM 3628 C CA . PHE B 1 192 ? -3.129 19.469 1.979 1 86.44 192 PHE B CA 1
ATOM 3629 C C . PHE B 1 192 ? -3.609 19.234 3.408 1 86.44 192 PHE B C 1
ATOM 3631 O O . PHE B 1 192 ? -3.031 18.422 4.141 1 86.44 192 PHE B O 1
ATOM 3638 N N . SER B 1 193 ? -4.641 19.984 3.738 1 81.75 193 SER B N 1
ATOM 3639 C CA . SER B 1 193 ? -5.293 19.797 5.027 1 81.75 193 SER B CA 1
ATOM 3640 C C . SER B 1 193 ? -6.773 19.469 4.855 1 81.75 193 SER B C 1
ATOM 3642 O O . SER B 1 193 ? -7.23 18.391 5.25 1 81.75 193 SER B O 1
ATOM 3644 N N . THR B 1 194 ? -7.48 20.281 4.078 1 80.81 194 THR B N 1
ATOM 3645 C CA . THR B 1 194 ? -8.922 20.141 3.934 1 80.81 194 THR B CA 1
ATOM 3646 C C . THR B 1 194 ? -9.266 19.125 2.846 1 80.81 194 THR B C 1
ATOM 3648 O O . THR B 1 194 ? -10.344 18.531 2.859 1 80.81 194 THR B O 1
ATOM 3651 N N . LYS B 1 195 ? -8.289 18.938 1.951 1 87.5 195 LYS B N 1
ATOM 3652 C CA . LYS B 1 195 ? -8.531 18.016 0.851 1 87.5 195 LYS B CA 1
ATOM 3653 C C . LYS B 1 195 ? -7.523 16.859 0.866 1 87.5 195 LYS B C 1
ATOM 3655 O O . LYS B 1 195 ? -7.098 16.391 -0.19 1 87.5 195 LYS B O 1
ATOM 3660 N N . ILE B 1 196 ? -7.137 16.5 2.025 1 87.38 196 ILE B N 1
ATOM 3661 C CA . ILE B 1 196 ? -6.105 15.484 2.158 1 87.38 196 ILE B CA 1
ATOM 3662 C C . ILE B 1 196 ? -6.652 14.133 1.707 1 87.38 196 ILE B C 1
ATOM 3664 O O . ILE B 1 196 ? -5.93 13.328 1.111 1 87.38 196 ILE B O 1
ATOM 3668 N N . GLY B 1 197 ? -7.941 13.883 1.97 1 84.69 197 GLY B N 1
ATOM 3669 C CA . GLY B 1 197 ? -8.547 12.648 1.501 1 84.69 197 GLY B CA 1
ATOM 3670 C C . GLY B 1 197 ? -8.555 12.523 -0.011 1 84.69 197 GLY B C 1
ATOM 3671 O O . GLY B 1 197 ? -8.156 11.492 -0.558 1 84.69 197 GLY B O 1
ATOM 3672 N N . LEU B 1 198 ? -8.953 13.555 -0.617 1 85.5 198 LEU B N 1
ATOM 3673 C CA . LEU B 1 198 ? -9 13.562 -2.074 1 85.5 198 LEU B CA 1
ATOM 3674 C C . LEU B 1 198 ? -7.605 13.438 -2.666 1 85.5 198 LEU B C 1
ATOM 3676 O O . LEU B 1 198 ? -7.387 12.648 -3.59 1 85.5 198 LEU B O 1
ATOM 3680 N N . ALA B 1 199 ? -6.691 14.242 -2.137 1 90.19 199 ALA B N 1
ATOM 3681 C CA . ALA B 1 199 ? -5.312 14.195 -2.613 1 90.19 199 ALA B CA 1
ATOM 3682 C C . ALA B 1 199 ? -4.73 12.789 -2.475 1 90.19 199 ALA B C 1
ATOM 3684 O O . ALA B 1 199 ? -4.105 12.273 -3.406 1 90.19 199 ALA B O 1
ATOM 3685 N N . THR B 1 200 ? -4.992 12.211 -1.396 1 88.88 200 THR B N 1
ATOM 3686 C CA . THR B 1 200 ? -4.488 10.867 -1.134 1 88.88 200 THR B CA 1
ATOM 3687 C C . THR B 1 200 ? -5.176 9.844 -2.031 1 88.88 200 THR B C 1
ATOM 3689 O O . THR B 1 200 ? -4.543 8.906 -2.512 1 88.88 200 THR B O 1
ATOM 3692 N N . GLY B 1 201 ? -6.438 9.984 -2.213 1 85.94 201 GLY B N 1
ATOM 3693 C CA . GLY B 1 201 ? -7.16 9.094 -3.104 1 85.94 201 GLY B CA 1
ATOM 3694 C C . GLY B 1 201 ? -6.652 9.133 -4.531 1 85.94 201 GLY B C 1
ATOM 3695 O O . GLY B 1 201 ? -6.445 8.086 -5.152 1 85.94 201 GLY B O 1
ATOM 3696 N N . ILE B 1 202 ? -6.395 10.227 -4.984 1 89.56 202 ILE B N 1
ATOM 3697 C CA . ILE B 1 202 ? -5.875 10.383 -6.34 1 89.56 202 ILE B CA 1
ATOM 3698 C C . ILE B 1 202 ? -4.473 9.781 -6.43 1 89.56 202 ILE B C 1
ATOM 3700 O O . ILE B 1 202 ? -4.168 9.039 -7.363 1 89.56 202 ILE B O 1
ATOM 3704 N N . ALA B 1 203 ? -3.693 10.102 -5.473 1 92.69 203 ALA B N 1
ATOM 3705 C CA . ALA B 1 203 ? -2.334 9.57 -5.469 1 92.69 203 ALA B CA 1
ATOM 3706 C C . ALA B 1 203 ? -2.34 8.047 -5.461 1 92.69 203 ALA B C 1
ATOM 3708 O O . ALA B 1 203 ? -1.633 7.414 -6.246 1 92.69 203 ALA B O 1
ATOM 3709 N N . SER B 1 204 ? -3.189 7.496 -4.652 1 89.12 204 SER B N 1
ATOM 3710 C CA . SER B 1 204 ? -3.199 6.047 -4.5 1 89.12 204 SER B CA 1
ATOM 3711 C C . SER B 1 204 ? -3.795 5.363 -5.727 1 89.12 204 SER B C 1
ATOM 3713 O O . SER B 1 204 ? -3.533 4.188 -5.977 1 89.12 204 SER B O 1
ATOM 3715 N N . SER B 1 205 ? -4.609 6.066 -6.484 1 87.56 205 SER B N 1
ATOM 3716 C CA . SER B 1 205 ? -5.172 5.5 -7.707 1 87.56 205 SER B CA 1
ATOM 3717 C C . SER B 1 205 ? -4.082 5.188 -8.727 1 87.56 205 SER B C 1
ATOM 3719 O O . SER B 1 205 ? -4.301 4.414 -9.656 1 87.56 205 SER B O 1
ATOM 3721 N N . GLY B 1 206 ? -2.941 5.812 -8.555 1 91.88 206 GLY B N 1
ATOM 3722 C CA . GLY B 1 206 ? -1.797 5.457 -9.375 1 91.88 206 GLY B CA 1
ATOM 3723 C C . GLY B 1 206 ? -1.432 3.988 -9.289 1 91.88 206 GLY B C 1
ATOM 3724 O O . GLY B 1 206 ? -1.002 3.391 -10.281 1 91.88 206 GLY B O 1
ATOM 3725 N N . SER B 1 207 ? -1.619 3.465 -8.117 1 91.06 207 SER B N 1
ATOM 3726 C CA . SER B 1 207 ? -1.322 2.049 -7.938 1 91.06 207 SER B CA 1
ATOM 3727 C C . SER B 1 207 ? -2.254 1.177 -8.773 1 91.06 207 SER B C 1
ATOM 3729 O O . SER B 1 207 ? -1.831 0.16 -9.328 1 91.06 207 SER B O 1
ATOM 3731 N N . SER B 1 208 ? -3.479 1.546 -8.789 1 85.62 208 SER B N 1
ATOM 3732 C CA . SER B 1 208 ? -4.434 0.802 -9.609 1 85.62 208 SER B CA 1
ATOM 3733 C C . SER B 1 208 ? -4.074 0.872 -11.086 1 85.62 208 SER B C 1
ATOM 3735 O O . SER B 1 208 ? -4.117 -0.139 -11.789 1 85.62 208 SER B O 1
ATOM 3737 N N . MET B 1 209 ? -3.707 1.981 -11.5 1 89.94 209 MET B N 1
ATOM 3738 C CA . MET B 1 209 ? -3.324 2.148 -12.898 1 89.94 209 MET B CA 1
ATOM 3739 C C . MET B 1 209 ? -2.055 1.363 -13.211 1 89.94 209 MET B C 1
ATOM 3741 O O . MET B 1 209 ? -1.977 0.688 -14.242 1 89.94 209 MET B O 1
ATOM 3745 N N . GLY B 1 210 ? -1.127 1.519 -12.375 1 91.75 210 GLY B N 1
ATOM 3746 C CA . GLY B 1 210 ? 0.068 0.709 -12.547 1 91.75 210 GLY B CA 1
ATOM 3747 C C . GLY B 1 210 ? -0.212 -0.781 -12.523 1 91.75 210 GLY B C 1
ATOM 3748 O O . GLY B 1 210 ? 0.409 -1.548 -13.258 1 91.75 210 GLY B O 1
ATOM 3749 N N . GLY B 1 211 ? -1.138 -1.172 -11.664 1 86.94 211 GLY B N 1
ATOM 3750 C CA . GLY B 1 211 ? -1.517 -2.57 -11.539 1 86.94 211 GLY B CA 1
ATOM 3751 C C . GLY B 1 211 ? -2.164 -3.131 -12.789 1 86.94 211 GLY B C 1
ATOM 3752 O O . GLY B 1 211 ? -2.209 -4.348 -12.977 1 86.94 211 GLY B O 1
ATOM 3753 N N . VAL B 1 212 ? -2.652 -2.318 -13.57 1 83.19 212 VAL B N 1
ATOM 3754 C CA . VAL B 1 212 ? -3.264 -2.74 -14.828 1 83.19 212 VAL B CA 1
ATOM 3755 C C . VAL B 1 212 ? -2.25 -2.623 -15.961 1 83.19 212 VAL B C 1
ATOM 3757 O O . VAL B 1 212 ? -2.102 -3.545 -16.766 1 83.19 212 VAL B O 1
ATOM 3760 N N . VAL B 1 213 ? -1.535 -1.605 -15.961 1 89.31 213 VAL B N 1
ATOM 3761 C CA . VAL B 1 213 ? -0.634 -1.289 -17.062 1 89.31 213 VAL B CA 1
ATOM 3762 C C . VAL B 1 213 ? 0.545 -2.26 -17.062 1 89.31 213 VAL B C 1
ATOM 3764 O O . VAL B 1 213 ? 0.895 -2.822 -18.109 1 89.31 213 VAL B O 1
ATOM 3767 N N . TYR B 1 214 ? 1.121 -2.51 -15.961 1 91.75 214 TYR B N 1
ATOM 3768 C CA . TYR B 1 214 ? 2.326 -3.332 -15.906 1 91.75 214 TYR B CA 1
ATOM 3769 C C . TYR B 1 214 ? 2.033 -4.762 -16.344 1 91.75 214 TYR B C 1
ATOM 3771 O O . TYR B 1 214 ? 2.732 -5.305 -17.203 1 91.75 214 TYR B O 1
ATOM 3779 N N . PRO B 1 215 ? 1.004 -5.359 -15.867 1 86.38 215 PRO B N 1
ATOM 3780 C CA . PRO B 1 215 ? 0.712 -6.719 -16.328 1 86.38 215 PRO B CA 1
ATOM 3781 C C . PRO B 1 215 ? 0.383 -6.773 -17.828 1 86.38 215 PRO B C 1
ATOM 3783 O O . PRO B 1 215 ? 0.759 -7.727 -18.5 1 86.38 215 PRO B O 1
ATOM 3786 N N . ILE B 1 216 ? -0.324 -5.816 -18.312 1 85.12 216 ILE B N 1
ATOM 3787 C CA . ILE B 1 216 ? -0.667 -5.785 -19.734 1 85.12 216 ILE B CA 1
ATOM 3788 C C . ILE B 1 216 ? 0.604 -5.66 -20.578 1 85.12 216 ILE B C 1
ATOM 3790 O O . ILE B 1 216 ? 0.766 -6.363 -21.578 1 85.12 216 ILE B O 1
ATOM 3794 N N . VAL B 1 217 ? 1.472 -4.781 -20.156 1 92.44 217 VAL B N 1
ATOM 3795 C CA . VAL B 1 217 ? 2.732 -4.598 -20.859 1 92.44 217 VAL B CA 1
ATOM 3796 C C . VAL B 1 217 ? 3.535 -5.898 -20.828 1 92.44 217 VAL B C 1
ATOM 3798 O O . VAL B 1 217 ? 4.07 -6.328 -21.859 1 92.44 217 VAL B O 1
ATOM 3801 N N . MET B 1 218 ? 3.568 -6.531 -19.719 1 92.19 218 MET B N 1
ATOM 3802 C CA . MET B 1 218 ? 4.34 -7.766 -19.578 1 92.19 218 MET B CA 1
ATOM 3803 C C . MET B 1 218 ? 3.75 -8.875 -20.438 1 92.19 218 MET B C 1
ATOM 3805 O O . MET B 1 218 ? 4.473 -9.547 -21.172 1 92.19 218 MET B O 1
ATOM 3809 N N . LYS B 1 219 ? 2.492 -9.055 -20.375 1 86.81 219 LYS B N 1
ATOM 3810 C CA . LYS B 1 219 ? 1.84 -10.125 -21.125 1 86.81 219 LYS B CA 1
ATOM 3811 C C . LYS B 1 219 ? 1.985 -9.906 -22.625 1 86.81 219 LYS B C 1
ATOM 3813 O O . LYS B 1 219 ? 2.174 -10.867 -23.391 1 86.81 219 LYS B O 1
ATOM 3818 N N . SER B 1 220 ? 1.866 -8.719 -23 1 91.38 220 SER B N 1
ATOM 3819 C CA . SER B 1 220 ? 1.928 -8.398 -24.422 1 91.38 220 SER B CA 1
ATOM 3820 C C . SER B 1 220 ? 3.344 -8.57 -24.969 1 91.38 220 SER B C 1
ATOM 3822 O O . SER B 1 220 ? 3.529 -8.906 -26.141 1 91.38 220 SER B O 1
ATOM 3824 N N . LEU B 1 221 ? 4.324 -8.344 -24.109 1 93.44 221 LEU B N 1
ATOM 3825 C CA . LEU B 1 221 ? 5.684 -8.281 -24.625 1 93.44 221 LEU B CA 1
ATOM 3826 C C . LEU B 1 221 ? 6.438 -9.578 -24.344 1 93.44 221 LEU B C 1
ATOM 3828 O O . LEU B 1 221 ? 7.379 -9.922 -25.062 1 93.44 221 LEU B O 1
ATOM 3832 N N . MET B 1 222 ? 6.027 -10.273 -23.391 1 88.06 222 MET B N 1
ATOM 3833 C CA . MET B 1 222 ? 6.785 -11.43 -22.938 1 88.06 222 MET B CA 1
ATOM 3834 C C . MET B 1 222 ? 6.895 -12.484 -24.031 1 88.06 222 MET B C 1
ATOM 3836 O O . MET B 1 222 ? 7.957 -13.078 -24.219 1 88.06 222 MET B O 1
ATOM 3840 N N . TYR B 1 223 ? 5.859 -12.703 -24.781 1 85.25 223 TYR B N 1
ATOM 3841 C CA . TYR B 1 223 ? 5.848 -13.719 -25.812 1 85.25 223 TYR B CA 1
ATOM 3842 C C . TYR B 1 223 ? 6.578 -13.242 -27.062 1 85.25 223 TYR B C 1
ATOM 3844 O O . TYR B 1 223 ? 7.211 -14.031 -27.766 1 85.25 223 TYR B O 1
ATOM 3852 N N . ASN B 1 224 ? 6.617 -11.977 -27.234 1 89.94 224 ASN B N 1
ATOM 3853 C CA . ASN B 1 224 ? 7.16 -11.445 -28.469 1 89.94 224 ASN B CA 1
ATOM 3854 C C . ASN B 1 224 ? 8.656 -11.148 -28.344 1 89.94 224 ASN B C 1
ATOM 3856 O O . ASN B 1 224 ? 9.43 -11.445 -29.266 1 89.94 224 ASN B O 1
ATOM 3860 N N . ILE B 1 225 ? 9.047 -10.594 -27.203 1 94.44 225 ILE B N 1
ATOM 3861 C CA . ILE B 1 225 ? 10.422 -10.109 -27.172 1 94.44 225 ILE B CA 1
ATOM 3862 C C . ILE B 1 225 ? 11.188 -10.805 -26.047 1 94.44 225 ILE B C 1
ATOM 3864 O O . ILE B 1 225 ? 12.367 -10.539 -25.828 1 94.44 225 ILE B O 1
ATOM 3868 N N . GLY B 1 226 ? 10.586 -11.664 -25.375 1 93.38 226 GLY B N 1
ATOM 3869 C CA . GLY B 1 226 ? 11.258 -12.445 -24.344 1 93.38 226 GLY B CA 1
ATOM 3870 C C . GLY B 1 226 ? 11.289 -11.766 -23 1 93.38 226 GLY B C 1
ATOM 3871 O O . GLY B 1 226 ? 10.93 -10.586 -22.875 1 93.38 226 GLY B O 1
ATOM 3872 N N . PHE B 1 227 ? 11.812 -12.484 -22.031 1 95.25 227 PHE B N 1
ATOM 3873 C CA . PHE B 1 227 ? 11.836 -12.047 -20.641 1 95.25 227 PHE B CA 1
ATOM 3874 C C . PHE B 1 227 ? 12.797 -10.875 -20.469 1 95.25 227 PHE B C 1
ATOM 3876 O O . PHE B 1 227 ? 12.453 -9.867 -19.844 1 95.25 227 PHE B O 1
ATOM 3883 N N . ALA B 1 228 ? 13.969 -11.016 -20.984 1 96.81 228 ALA B N 1
ATOM 3884 C CA . ALA B 1 228 ? 15.023 -10.023 -20.766 1 96.81 228 ALA B CA 1
ATOM 3885 C C . ALA B 1 228 ? 14.609 -8.656 -21.297 1 96.81 228 ALA B C 1
ATOM 3887 O O . ALA B 1 228 ? 14.648 -7.664 -20.578 1 96.81 228 ALA B O 1
ATOM 3888 N N . TRP B 1 229 ? 14.117 -8.633 -22.469 1 97.19 229 TRP B N 1
ATOM 3889 C CA . TRP B 1 229 ? 13.758 -7.355 -23.078 1 97.19 229 TRP B CA 1
ATOM 3890 C C . TRP B 1 229 ? 12.469 -6.809 -22.484 1 97.19 229 TRP B C 1
ATOM 3892 O O . TRP B 1 229 ? 12.305 -5.594 -22.359 1 97.19 229 TRP B O 1
ATOM 3902 N N . THR B 1 230 ? 11.531 -7.684 -22.141 1 97.25 230 THR B N 1
ATOM 3903 C CA . THR B 1 230 ? 10.312 -7.223 -21.484 1 97.25 230 THR B CA 1
ATOM 3904 C C . THR B 1 230 ? 10.641 -6.52 -20.172 1 97.25 230 THR B C 1
ATOM 3906 O O . THR B 1 230 ? 10.102 -5.445 -19.891 1 97.25 230 THR B O 1
ATOM 3909 N N . THR B 1 231 ? 11.516 -7.121 -19.422 1 97.25 231 THR B N 1
ATOM 3910 C CA . THR B 1 231 ? 11.906 -6.547 -18.141 1 97.25 231 THR B CA 1
ATOM 3911 C C . THR B 1 231 ? 12.641 -5.227 -18.344 1 97.25 231 THR B C 1
ATOM 3913 O O . THR B 1 231 ? 12.477 -4.289 -17.547 1 97.25 231 THR B O 1
ATOM 3916 N N . ARG B 1 232 ? 13.398 -5.098 -19.406 1 98 232 ARG B N 1
ATOM 3917 C CA . ARG B 1 232 ? 14.078 -3.846 -19.719 1 98 232 ARG B CA 1
ATOM 3918 C C . ARG B 1 232 ? 13.07 -2.756 -20.078 1 98 232 ARG B C 1
ATOM 3920 O O . ARG B 1 232 ? 13.242 -1.597 -19.688 1 98 232 ARG B O 1
ATOM 3927 N N . VAL B 1 233 ? 12.094 -3.123 -20.781 1 97.81 233 VAL B N 1
ATOM 3928 C CA . VAL B 1 233 ? 11.055 -2.162 -21.141 1 97.81 233 VAL B CA 1
ATOM 3929 C C . VAL B 1 233 ? 10.391 -1.631 -19.875 1 97.81 233 VAL B C 1
ATOM 3931 O O . VAL B 1 233 ? 10.141 -0.429 -19.75 1 97.81 233 VAL B O 1
ATOM 3934 N N . LEU B 1 234 ? 10.117 -2.52 -18.922 1 97.38 234 LEU B N 1
ATOM 3935 C CA . LEU B 1 234 ? 9.57 -2.088 -17.641 1 97.38 234 LEU B CA 1
ATOM 3936 C C . LEU B 1 234 ? 10.516 -1.123 -16.938 1 97.38 234 LEU B C 1
ATOM 3938 O O . LEU B 1 234 ? 10.078 -0.139 -16.328 1 97.38 234 LEU B O 1
ATOM 3942 N N . GLY B 1 235 ? 11.797 -1.441 -17.047 1 98 235 GLY B N 1
ATOM 3943 C CA . GLY B 1 235 ? 12.797 -0.546 -16.484 1 98 235 GLY B CA 1
ATOM 3944 C C . GLY B 1 235 ? 12.781 0.834 -17.109 1 98 235 GLY B C 1
ATOM 3945 O O . GLY B 1 235 ? 12.867 1.843 -16.406 1 98 235 GLY B O 1
ATOM 3946 N N . PHE B 1 236 ? 12.609 0.855 -18.406 1 98.12 236 PHE B N 1
ATOM 3947 C CA . PHE B 1 236 ? 12.578 2.127 -19.109 1 98.12 236 PHE B CA 1
ATOM 3948 C C . PHE B 1 236 ? 11.305 2.902 -18.797 1 98.12 236 PHE B C 1
ATOM 3950 O O . PHE B 1 236 ? 11.336 4.129 -18.656 1 98.12 236 PHE B O 1
ATOM 3957 N N . ILE B 1 237 ? 10.25 2.229 -18.703 1 97.56 237 ILE B N 1
ATOM 3958 C CA . ILE B 1 237 ? 9 2.873 -18.297 1 97.56 237 ILE B CA 1
ATOM 3959 C C . ILE B 1 237 ? 9.156 3.482 -16.906 1 97.56 237 ILE B C 1
ATOM 3961 O O . ILE B 1 237 ? 8.805 4.645 -16.688 1 97.56 237 ILE B O 1
ATOM 3965 N N . SER B 1 238 ? 9.719 2.723 -16 1 98 238 SER B N 1
ATOM 3966 C CA . SER B 1 238 ? 9.93 3.205 -14.648 1 98 238 SER B CA 1
ATOM 3967 C C . SER B 1 238 ? 10.883 4.398 -14.625 1 98 238 SER B C 1
ATOM 3969 O O . SER B 1 238 ? 10.68 5.352 -13.875 1 98 238 SER B O 1
ATOM 3971 N N . LEU B 1 239 ? 11.914 4.336 -15.453 1 98.19 239 LEU B N 1
ATOM 3972 C CA . LEU B 1 239 ? 12.875 5.43 -15.531 1 98.19 239 LEU B CA 1
ATOM 3973 C C . LEU B 1 239 ? 12.188 6.723 -15.969 1 98.19 239 LEU B C 1
ATOM 3975 O O . LEU B 1 239 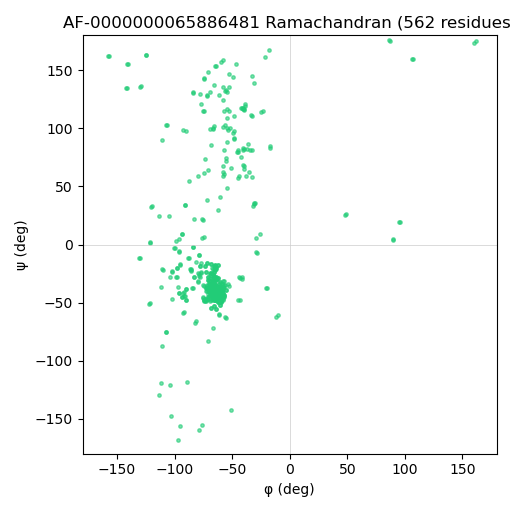? 12.352 7.762 -15.328 1 98.19 239 LEU B O 1
ATOM 3979 N N . GLY B 1 240 ? 11.477 6.621 -17.047 1 98.06 240 GLY B N 1
ATOM 3980 C CA . GLY B 1 240 ? 10.766 7.793 -17.516 1 98.06 240 GLY B CA 1
ATOM 3981 C C . GLY B 1 240 ? 9.789 8.352 -16.516 1 98.06 240 GLY B C 1
ATOM 3982 O O . GLY B 1 240 ? 9.719 9.57 -16.312 1 98.06 240 GLY B O 1
ATOM 3983 N N . MET B 1 241 ? 9.07 7.527 -15.852 1 98.06 241 MET B N 1
ATOM 3984 C CA . MET B 1 241 ? 8.039 7.941 -14.898 1 98.06 241 MET B CA 1
ATOM 3985 C C . MET B 1 241 ? 8.656 8.508 -13.633 1 98.06 241 MET B C 1
ATOM 3987 O O . MET B 1 241 ? 8.195 9.523 -13.102 1 98.06 241 MET B O 1
ATOM 3991 N N . LEU B 1 242 ? 9.727 7.926 -13.133 1 98.31 242 LEU B N 1
ATOM 3992 C CA . LEU B 1 242 ? 10.281 8.281 -11.828 1 98.31 242 LEU B CA 1
ATOM 3993 C C . LEU B 1 242 ? 11.102 9.57 -11.922 1 98.31 242 LEU B C 1
ATOM 3995 O O . LEU B 1 242 ? 11.469 10.148 -10.898 1 98.31 242 LEU B O 1
ATOM 3999 N N . LEU B 1 243 ? 11.344 10.062 -13.148 1 98 243 LEU B N 1
ATOM 4000 C CA . LEU B 1 243 ? 11.953 11.375 -13.305 1 98 243 LEU B CA 1
ATOM 4001 C C . LEU B 1 243 ? 11 12.477 -12.859 1 98 243 LEU B C 1
ATOM 4003 O O . LEU B 1 243 ? 11.43 13.531 -12.391 1 98 243 LEU B O 1
ATOM 4007 N N . ILE B 1 244 ? 9.742 12.195 -12.898 1 96.81 244 ILE B N 1
ATOM 4008 C CA . ILE B 1 244 ? 8.734 13.195 -12.562 1 96.81 244 ILE B CA 1
ATOM 4009 C C . ILE B 1 244 ? 8.805 13.523 -11.078 1 96.81 244 ILE B C 1
ATOM 4011 O O . ILE B 1 244 ? 8.992 14.68 -10.695 1 96.81 244 ILE B O 1
ATOM 4015 N N . PRO B 1 245 ? 8.711 12.531 -10.188 1 97.44 245 PRO B N 1
ATOM 4016 C CA . PRO B 1 245 ? 8.82 12.891 -8.773 1 97.44 245 PRO B CA 1
ATOM 4017 C C . PRO B 1 245 ? 10.172 13.5 -8.414 1 97.44 245 PRO B C 1
ATOM 4019 O O . PRO B 1 245 ? 10.25 14.367 -7.543 1 97.44 245 PRO B O 1
ATOM 4022 N N . ILE B 1 246 ? 11.234 13.156 -9.102 1 96.75 246 ILE B N 1
ATOM 4023 C CA . ILE B 1 246 ? 12.555 13.711 -8.82 1 96.75 246 ILE B CA 1
ATOM 4024 C C . ILE B 1 246 ? 12.555 15.211 -9.117 1 96.75 246 ILE B C 1
ATOM 4026 O O . ILE B 1 246 ? 13.148 15.992 -8.375 1 96.75 246 ILE B O 1
ATOM 4030 N N . ILE B 1 247 ? 11.844 15.586 -10.055 1 95.69 247 ILE B N 1
ATOM 4031 C CA . ILE B 1 247 ? 11.867 16.969 -10.508 1 95.69 247 ILE B CA 1
ATOM 4032 C C . ILE B 1 247 ? 10.812 17.781 -9.75 1 95.69 247 ILE B C 1
ATOM 4034 O O . ILE B 1 247 ? 11.078 18.906 -9.312 1 95.69 247 ILE B O 1
ATOM 4038 N N . VAL B 1 248 ? 9.688 17.203 -9.492 1 94.06 248 VAL B N 1
ATOM 4039 C CA . VAL B 1 248 ? 8.547 18.031 -9.094 1 94.06 248 VAL B CA 1
ATOM 4040 C C . VAL B 1 248 ? 8.406 18.016 -7.578 1 94.06 248 VAL B C 1
ATOM 4042 O O . VAL B 1 248 ? 7.902 18.969 -6.984 1 94.06 248 VAL B O 1
ATOM 4045 N N . MET B 1 249 ? 8.82 17 -6.945 1 94.25 249 MET B N 1
ATOM 4046 C CA . MET B 1 249 ? 8.492 16.859 -5.527 1 94.25 249 MET B CA 1
ATOM 4047 C C . MET B 1 249 ? 9.484 17.641 -4.668 1 94.25 249 MET B C 1
ATOM 4049 O O . MET B 1 249 ? 10.695 17.609 -4.914 1 94.25 249 MET B O 1
ATOM 4053 N N . ARG B 1 250 ? 8.875 18.438 -3.764 1 90.06 250 ARG B N 1
ATOM 4054 C CA . ARG B 1 250 ? 9.641 19.25 -2.832 1 90.06 250 ARG B CA 1
ATOM 4055 C C . ARG B 1 250 ? 8.992 19.281 -1.454 1 90.06 250 ARG B C 1
ATOM 4057 O O . ARG B 1 250 ? 7.773 19.438 -1.342 1 90.06 250 ARG B O 1
ATOM 4064 N N . GLU B 1 251 ? 9.82 19.109 -0.517 1 84.12 251 GLU B N 1
ATOM 4065 C CA . GLU B 1 251 ? 9.305 19.188 0.849 1 84.12 251 GLU B CA 1
ATOM 4066 C C . GLU B 1 251 ? 8.961 20.625 1.226 1 84.12 251 GLU B C 1
ATOM 4068 O O . GLU B 1 251 ? 9.711 21.547 0.911 1 84.12 251 GLU B O 1
ATOM 4073 N N . ARG B 1 252 ? 7.777 20.828 1.723 1 77.94 252 ARG B N 1
ATOM 4074 C CA . ARG B 1 252 ? 7.379 22.172 2.129 1 77.94 252 ARG B CA 1
ATOM 4075 C C . ARG B 1 252 ? 7.902 22.5 3.525 1 77.94 252 ARG B C 1
ATOM 4077 O O . ARG B 1 252 ? 8.453 23.578 3.748 1 77.94 252 ARG B O 1
ATOM 4084 N N . VAL B 1 253 ? 7.387 21.828 4.516 1 64.56 253 VAL B N 1
ATOM 4085 C CA . VAL B 1 253 ? 7.793 22.109 5.891 1 64.56 253 VAL B CA 1
ATOM 4086 C C . VAL B 1 253 ? 8.984 21.234 6.27 1 64.56 253 VAL B C 1
ATOM 4088 O O . VAL B 1 253 ? 8.945 20.016 6.078 1 64.56 253 VAL B O 1
ATOM 4091 N N . LYS B 1 254 ? 10.156 21.891 6.141 1 54.19 254 LYS B N 1
ATOM 4092 C CA . LYS B 1 254 ? 11.266 21.094 6.648 1 54.19 254 LYS B CA 1
ATOM 4093 C C . LYS B 1 254 ? 11.031 20.688 8.102 1 54.19 254 LYS B C 1
ATOM 4095 O O . LYS B 1 254 ? 10.602 21.5 8.922 1 54.19 254 LYS B O 1
ATOM 4100 N N . PRO B 1 255 ? 10.633 19.406 8.328 1 48.62 255 PRO B N 1
ATOM 4101 C CA . PRO B 1 255 ? 10.531 19.094 9.75 1 48.62 255 PRO B CA 1
ATOM 4102 C C . PRO B 1 255 ? 11.43 19.984 10.617 1 48.62 255 PRO B C 1
ATOM 4104 O O . PRO B 1 255 ? 12.453 20.469 10.148 1 48.62 255 PRO B O 1
ATOM 4107 N N . ALA B 1 256 ? 10.836 20.844 11.477 1 40.47 256 ALA B N 1
ATOM 4108 C CA . ALA B 1 256 ? 11.656 21.75 12.289 1 40.47 256 ALA B CA 1
ATOM 4109 C C . ALA B 1 256 ? 13.109 21.281 12.328 1 40.47 256 ALA B C 1
ATOM 4111 O O . ALA B 1 256 ? 13.391 20.156 12.727 1 40.47 256 ALA B O 1
ATOM 4112 N N . LEU B 1 257 ? 13.82 21.609 11.383 1 38.44 257 LEU B N 1
ATOM 4113 C CA . LEU B 1 257 ? 15.258 21.516 11.57 1 38.44 257 LEU B CA 1
ATOM 4114 C C . LEU B 1 257 ? 15.633 21.734 13.031 1 38.44 257 LEU B C 1
ATOM 4116 O O . LEU B 1 257 ? 15.781 22.859 13.484 1 38.44 257 LEU B O 1
ATOM 4120 N N . ARG B 1 258 ? 14.906 21.328 14.078 1 37.59 258 ARG B N 1
ATOM 4121 C CA . ARG B 1 258 ? 15.75 21.562 15.25 1 37.59 258 ARG B CA 1
ATOM 4122 C C . ARG B 1 258 ? 17.219 21.406 14.898 1 37.59 258 ARG B C 1
ATOM 4124 O O . ARG B 1 258 ? 17.578 20.703 13.953 1 37.59 258 ARG B O 1
ATOM 4131 N N . VAL B 1 259 ? 18.141 22.297 15.422 1 32.94 259 VAL B N 1
ATOM 4132 C CA . VAL B 1 259 ? 19.609 22.344 15.5 1 32.94 259 VAL B CA 1
ATOM 4133 C C . VAL B 1 259 ? 20.172 20.938 15.266 1 32.94 259 VAL B C 1
ATOM 4135 O O . VAL B 1 259 ? 19.484 19.938 15.477 1 32.94 259 VAL B O 1
ATOM 4138 N N . HIS B 1 260 ? 21.5 20.797 15.047 1 32.97 260 HIS B N 1
ATOM 4139 C CA . HIS B 1 260 ? 22.531 19.75 15.023 1 32.97 260 HIS B CA 1
ATOM 4140 C C . HIS B 1 260 ? 22.172 18.609 15.984 1 32.97 260 HIS B C 1
ATOM 4142 O O . HIS B 1 260 ? 22.938 18.312 16.906 1 32.97 260 HIS B O 1
ATOM 4148 N N . ARG B 1 261 ? 21.062 18.594 16.578 1 33.88 261 ARG B N 1
ATOM 4149 C CA . ARG B 1 261 ? 21.141 17.531 17.594 1 33.88 261 ARG B CA 1
ATOM 4150 C C . ARG B 1 261 ? 21.516 16.203 16.953 1 33.88 261 ARG B C 1
ATOM 4152 O O . ARG B 1 261 ? 21.094 15.891 15.844 1 33.88 261 ARG B O 1
ATOM 4159 N N . ASP B 1 262 ? 22.516 15.406 17.516 1 32.97 262 ASP B N 1
ATOM 4160 C CA . ASP B 1 262 ? 23.297 14.219 17.203 1 32.97 262 ASP B CA 1
ATOM 4161 C C . ASP B 1 262 ? 22.438 13.156 16.516 1 32.97 262 ASP B C 1
ATOM 4163 O O . ASP B 1 262 ? 21.25 13.039 16.812 1 32.97 262 ASP B O 1
ATOM 4167 N N . LEU B 1 263 ? 22.766 12.797 15.227 1 34.91 263 LEU B N 1
ATOM 4168 C CA . LEU B 1 263 ? 22.359 11.625 14.453 1 34.91 263 LEU B CA 1
ATOM 4169 C C . LEU B 1 263 ? 21.656 10.602 15.336 1 34.91 263 LEU B C 1
ATOM 4171 O O . LEU B 1 263 ? 20.688 9.969 14.906 1 34.91 263 LEU B O 1
ATOM 4175 N N . ILE B 1 264 ? 22.406 10.086 16.375 1 35.03 264 ILE B N 1
ATOM 4176 C CA . ILE B 1 264 ? 22.25 8.922 17.234 1 35.03 264 ILE B CA 1
ATOM 4177 C C . ILE B 1 264 ? 21.188 9.203 18.281 1 35.03 264 ILE B C 1
ATOM 4179 O O . ILE B 1 264 ? 21.469 9.227 19.484 1 35.03 264 ILE B O 1
ATOM 4183 N N . ASP B 1 265 ? 20.5 10.242 18.281 1 35.22 265 ASP B N 1
ATOM 4184 C CA . ASP B 1 265 ? 19.609 10.219 19.438 1 35.22 265 ASP B CA 1
ATOM 4185 C C . ASP B 1 265 ? 18.734 8.969 19.438 1 35.22 265 ASP B C 1
ATOM 4187 O O . ASP B 1 265 ? 17.719 8.922 18.734 1 35.22 265 ASP B O 1
ATOM 4191 N N . LEU B 1 266 ? 19.297 7.781 19.484 1 36.03 266 LEU B N 1
ATOM 4192 C CA . LEU B 1 266 ? 18.797 6.488 19.938 1 36.03 266 LEU B CA 1
ATOM 4193 C C . LEU B 1 266 ? 17.734 6.66 21.016 1 36.03 266 LEU B C 1
ATOM 4195 O O . LEU B 1 266 ? 17.25 5.676 21.578 1 36.03 266 LEU B O 1
ATOM 4199 N N . SER B 1 267 ? 17.562 7.887 21.453 1 37.22 267 SER B N 1
ATOM 4200 C CA . SER B 1 267 ? 16.547 8.086 22.484 1 37.22 267 SER B CA 1
ATOM 4201 C C . SER B 1 267 ? 15.156 7.738 21.969 1 37.22 267 SER B C 1
ATOM 4203 O O . SER B 1 267 ? 14.211 7.66 22.75 1 37.22 267 SER B O 1
ATOM 4205 N N . VAL B 1 268 ? 14.914 8.031 20.766 1 41.62 268 VAL B N 1
ATOM 4206 C CA . VAL B 1 268 ? 13.648 7.551 20.234 1 41.62 268 VAL B CA 1
ATOM 4207 C C . VAL B 1 268 ? 13.539 6.043 20.453 1 41.62 268 VAL B C 1
ATOM 4209 O O . VAL B 1 268 ? 12.438 5.523 20.672 1 41.62 268 VAL B O 1
ATOM 4212 N N . PHE B 1 269 ? 14.672 5.254 20.391 1 40.94 269 PHE B N 1
ATOM 4213 C CA . PHE B 1 269 ? 14.703 3.887 20.891 1 40.94 269 PHE B CA 1
ATOM 4214 C C . PHE B 1 269 ? 14.445 3.854 22.391 1 40.94 269 PHE B C 1
ATOM 4216 O O . PHE B 1 269 ? 14.344 2.779 22.984 1 40.94 269 PHE B O 1
ATOM 4223 N N . THR B 1 270 ? 14.578 4.887 23.047 1 37.31 270 THR B N 1
ATOM 4224 C CA . THR B 1 270 ? 14.336 4.855 24.484 1 37.31 270 THR B CA 1
ATOM 4225 C C . THR B 1 270 ? 12.859 5.078 24.797 1 37.31 270 THR B C 1
ATOM 4227 O O . THR B 1 270 ? 12.469 5.148 25.969 1 37.31 270 THR B O 1
ATOM 4230 N N . ASP B 1 271 ? 12.164 5.637 23.922 1 41.03 271 ASP B N 1
ATOM 4231 C CA . ASP B 1 271 ? 10.789 5.559 24.391 1 41.03 271 ASP B CA 1
ATOM 4232 C C . ASP B 1 271 ? 10.297 4.113 24.406 1 41.03 271 ASP B C 1
ATOM 4234 O O . ASP B 1 271 ? 10.297 3.436 23.375 1 41.03 271 ASP B O 1
ATOM 4238 N N . TRP B 1 272 ? 10.258 3.434 25.5 1 43.59 272 TRP B N 1
ATOM 4239 C CA . TRP B 1 272 ? 9.992 2.033 25.812 1 43.59 272 TRP B CA 1
ATOM 4240 C C . TRP B 1 272 ? 8.789 1.521 25.047 1 43.59 272 TRP B C 1
ATOM 4242 O O . TRP B 1 272 ? 8.805 0.401 24.516 1 43.59 272 TRP B O 1
ATOM 4252 N N . PRO B 1 273 ? 7.809 2.311 25.125 1 43.94 273 PRO B N 1
ATOM 4253 C CA . PRO B 1 273 ? 6.68 1.684 24.438 1 43.94 273 PRO B CA 1
ATOM 4254 C C . PRO B 1 273 ? 6.938 1.479 22.953 1 43.94 273 PRO B C 1
ATOM 4256 O O . PRO B 1 273 ? 6.488 0.485 22.375 1 43.94 273 PRO B O 1
ATOM 4259 N N . PHE B 1 274 ? 7.719 2.322 22.359 1 47.53 274 PHE B N 1
ATOM 4260 C CA . PHE B 1 274 ? 8.008 2.236 20.938 1 47.53 274 PHE B CA 1
ATOM 4261 C C . PHE B 1 274 ? 8.898 1.034 20.641 1 47.53 274 PHE B C 1
ATOM 4263 O O . PHE B 1 274 ? 8.633 0.277 19.703 1 47.53 274 PHE B O 1
ATOM 4270 N N . ILE B 1 275 ? 9.977 0.819 21.391 1 47.91 275 ILE B N 1
ATOM 4271 C CA . ILE B 1 275 ? 10.867 -0.32 21.203 1 47.91 275 ILE B CA 1
ATOM 4272 C C . ILE B 1 275 ? 10.086 -1.621 21.359 1 47.91 275 ILE B C 1
ATOM 4274 O O . ILE B 1 275 ? 10.266 -2.562 20.594 1 47.91 275 ILE B O 1
ATOM 4278 N N . VAL B 1 276 ? 9.234 -1.579 22.266 1 47.38 276 VAL B N 1
ATOM 4279 C CA . VAL B 1 276 ? 8.445 -2.785 22.484 1 47.38 276 VAL B CA 1
ATOM 4280 C C . VAL B 1 276 ? 7.559 -3.059 21.281 1 47.38 276 VAL B C 1
ATOM 4282 O O . VAL B 1 276 ? 7.445 -4.203 20.828 1 47.38 276 VAL B O 1
ATOM 4285 N N . PHE B 1 277 ? 7.051 -2.031 20.812 1 45.56 277 PHE B N 1
ATOM 4286 C CA . PHE B 1 277 ? 6.172 -2.195 19.656 1 45.56 277 PHE B CA 1
ATOM 4287 C C . PHE B 1 277 ? 6.965 -2.645 18.438 1 45.56 277 PHE B C 1
ATOM 4289 O O . PHE B 1 277 ? 6.551 -3.561 17.734 1 45.56 277 PHE B O 1
ATOM 4296 N N . VAL B 1 278 ? 8.102 -2.072 18.156 1 48.22 278 VAL B N 1
ATOM 4297 C CA . VAL B 1 278 ? 8.953 -2.459 17.047 1 48.22 278 VAL B CA 1
ATOM 4298 C C . VAL B 1 278 ? 9.438 -3.895 17.234 1 48.22 278 VAL B C 1
ATOM 4300 O O . VAL B 1 278 ? 9.414 -4.695 16.297 1 48.22 278 VAL B O 1
ATOM 4303 N N . ILE B 1 279 ? 9.922 -4.223 18.422 1 46.25 279 ILE B N 1
ATOM 4304 C CA . ILE B 1 279 ? 10.406 -5.562 18.734 1 46.25 279 ILE B CA 1
ATOM 4305 C C . ILE B 1 279 ? 9.258 -6.566 18.609 1 46.25 279 ILE B C 1
ATOM 4307 O O . ILE B 1 279 ? 9.445 -7.672 18.109 1 46.25 279 ILE B O 1
ATOM 4311 N N . ALA B 1 280 ? 8.148 -6.18 18.984 1 43.28 280 ALA B N 1
ATOM 4312 C CA . ALA B 1 280 ? 7.004 -7.086 18.922 1 43.28 280 ALA B CA 1
ATOM 4313 C C . ALA B 1 280 ? 6.641 -7.414 17.469 1 43.28 280 ALA B C 1
ATOM 4315 O O . ALA B 1 280 ? 6.223 -8.531 17.172 1 43.28 280 ALA B O 1
ATOM 4316 N N . THR B 1 281 ? 6.867 -6.52 16.625 1 42.06 281 THR B N 1
ATOM 4317 C CA . THR B 1 281 ? 6.531 -6.762 15.219 1 42.06 281 THR B CA 1
ATOM 4318 C C . THR B 1 281 ? 7.645 -7.535 14.523 1 42.06 281 THR B C 1
ATOM 4320 O O . THR B 1 281 ? 7.438 -8.102 13.445 1 42.06 281 THR B O 1
ATOM 4323 N N . MET B 1 282 ? 8.891 -7.406 14.977 1 42.44 282 MET B N 1
ATOM 4324 C CA . MET B 1 282 ? 10.008 -8.148 14.398 1 42.44 282 MET B CA 1
ATOM 4325 C C . MET B 1 282 ? 10.031 -9.586 14.898 1 42.44 282 MET B C 1
ATOM 4327 O O . MET B 1 282 ? 10.656 -10.453 14.289 1 42.44 282 MET B O 1
ATOM 4331 N N . ILE B 1 283 ? 9.523 -9.883 16.062 1 37.66 283 ILE B N 1
ATOM 4332 C CA . ILE B 1 283 ? 9.453 -11.258 16.562 1 37.66 283 ILE B CA 1
ATOM 4333 C C . ILE B 1 283 ? 8.273 -11.977 15.922 1 37.66 283 ILE B C 1
ATOM 4335 O O . ILE B 1 283 ? 7.152 -11.453 15.914 1 37.66 283 ILE B O 1
#

Radius of gyration: 38.87 Å; Cα contacts (8 Å, |Δi|>4): 741; chains: 2; bounding box: 171×102×86 Å

Solvent-accessible surface area (backbone atoms only — not comparable to full-atom values): 30178 Å² total; per-residue (Å²): 141,86,84,87,88,92,86,91,84,85,83,82,81,80,73,84,72,81,83,86,79,84,76,85,79,82,85,72,84,75,74,80,75,71,78,72,75,76,72,75,72,65,72,71,69,59,51,66,59,58,59,64,61,41,61,72,70,59,74,72,46,71,40,65,53,52,57,72,70,42,50,40,38,36,50,23,24,14,47,48,25,18,65,34,61,1,44,57,56,22,44,63,56,54,49,55,50,45,60,69,39,79,58,36,88,63,54,68,70,62,55,51,44,34,57,49,40,15,52,32,31,26,24,44,29,14,57,58,35,3,52,42,38,41,70,67,33,51,64,57,26,47,49,51,13,44,52,30,35,30,49,14,27,50,50,39,29,69,45,62,44,64,71,48,37,36,46,20,50,10,44,39,25,9,40,13,37,3,30,37,46,44,58,47,61,58,49,51,57,58,30,18,58,58,44,35,26,41,47,48,8,52,14,38,30,21,17,31,41,20,33,50,49,45,35,52,52,43,63,66,28,36,82,73,60,30,64,38,53,33,34,36,50,52,17,50,52,45,46,65,50,47,48,48,33,65,70,57,46,71,84,76,64,66,40,76,71,66,72,89,67,68,93,74,58,59,56,68,61,56,40,56,71,53,40,49,51,55,50,55,59,73,100,141,83,88,74,90,76,90,81,82,81,81,83,80,85,77,82,79,82,79,86,78,84,78,80,79,85,84,70,86,73,74,78,72,73,74,71,78,74,74,75,72,63,72,71,68,60,52,67,57,57,61,62,61,41,58,73,68,59,76,74,46,71,41,66,53,52,58,69,70,43,51,40,39,34,50,22,24,14,46,48,24,18,65,34,62,2,43,55,56,23,43,62,57,52,47,55,50,45,61,70,39,79,59,37,86,62,54,67,69,61,55,50,45,33,58,50,40,15,52,32,31,25,25,44,30,13,56,58,35,3,52,43,37,41,70,65,33,52,64,58,27,46,51,51,12,43,52,31,35,30,48,13,28,50,50,38,30,70,45,62,44,65,70,48,38,36,45,19,48,9,43,39,26,10,39,13,36,4,30,36,45,42,58,48,61,58,52,52,57,55,30,18,59,57,45,35,26,41,46,48,8,54,14,38,31,20,17,30,40,20,34,52,49,46,34,51,52,42,64,66,30,35,81,75,59,32,64,40,53,34,32,36,49,52,17,51,52,44,47,63,50,49,50,48,34,67,69,58,48,71,83,74,65,66,40,76,72,65,72,87,70,66,94,74,60,57,55,68,62,57,40,57,71,54,42,49,51,54,50,56,60,75,99

Sequence (566 aa):
MSNQHSSTAAPSSYILDSANQPTSFDGNEQGDVNPKPLDHIRPVCNLETQMSNLPTDSVYASQPDGGLVAWLQVLGAWVLFFNTWGAMNSFGVFQTYYESGVLFDRSSSDIAWIGSIQTFCLQAMGLVAGPLYDRGGFKILIVTGSVGVVSGYMMLSLCEEFWQVLLAQGFLIGIAEGCLFTPMISILPTYFSTKIGLATGIASSGSSMGGVVYPIVMKSLMYNIGFAWTTRVLGFISLGMLLIPIIVMRERVKPALRVHRDLIDLSVFTDWPFIVFVIATMIMSNQHSSTAAPSSYILDSANQPTSFDGNEQGDVNPKPLDHIRPVCNLETQMSNLPTDSVYASQPDGGLVAWLQVLGAWVLFFNTWGAMNSFGVFQTYYESGVLFDRSSSDIAWIGSIQTFCLQAMGLVAGPLYDRGGFKILIVTGSVGVVSGYMMLSLCEEFWQVLLAQGFLIGIAEGCLFTPMISILPTYFSTKIGLATGIASSGSSMGGVVYPIVMKSLMYNIGFAWTTRVLGFISLGMLLIPIIVMRERVKPALRVHRDLIDLSVFTDWPFIVFVIATMI

Nearest PDB structures (foldseek):
  7da5-assembly1_A  TM=9.413E-01  e=2.900E-05  Homo sapiens
  6lz0-assembly1_A  TM=9.246E-01  e=4.842E-05  Homo sapiens
  7yr5-assembly1_A  TM=9.054E-01  e=3.911E-05  Homo sapiens
  6lyy-assembly1_A  TM=8.712E-01  e=8.437E-05  Homo sapiens
  8vzo-assembly1_A  TM=7.523E-01  e=4.481E-03  Mus musculus

Foldseek 3Di:
DDYDYDDDDDDDPPPVDDDDDDDDPDDDDPPPPVPDPPPPCPVPPVVVVVVVPPCPCQQLPPQQQDDPLLVLLLLLLLLLLLLQLLLLLLVVVVLVVVPVQPQHDDDSVLSVVLSVLLQVLLAVLCVVLVVCVLLPCLLVLLVQLLVQLLVLLLQCLVHRDSVSSSCSRRHRNSNSSNSSPNSSLPQNVSNRDPCSVVSVVSSNVSSVVSNVVLNVLCVVPCVPPHDNVSSNVSSVVSNVSSVSSSPSDDHRNSNPPPPPPDPPCCCVVVPVVVVCVVVVVVD/DDDDDDDDDDPDDPDPDDDPDDPDPDDDDPPPPVPDPPPCCVVPPVVVVVVVPPCPCQQLPPQQQDDPLLVLLLLLLLLLLLLQLLLLLLVVVVLVVVPVQPQHDDDSVLSVVLSVLLQVLLAVLCVVLVVCVLLPCLLVLLVQLLVQLLVLLLQCLVHRDSVSSSCSRRHRNSNSSNSSPNSSLPQNVSNRDPCSVVSVVSSNVSSVVSNVVLNVLCVVPCVPPHDNVSSNVSSVVSNVSSVSSSPSDDHRNNNPPPPPPDPPCCCVVVPVVVVVVVVVVVD